Protein AF-A0A7V4L8L1-F1 (afdb_monomer_lite)

Secondary structure (DSSP, 8-state):
---HHHHHHHHHHHHHHHHHTTS--TT-SEEEEEETTEEEEEBTT--TTT--GGGEEEEETTT--EEE-SSPBPTTHHHHHHHHHH-TT--EEEE---HHHHHHHHTTPPPPPSSHHHHHHH-SS--------TT-HHHHHHHHHHHHHTS--EEEEEEEETTEEEEEEE-----SHHHHHT-EEEE-TTSPEEEHHHHS---------S---BSTTS-B------PPPTTS-HHHHHHHHHHHHHHHGGGSPTT-----S--HHHHHHHHHHHHHHHHHHHHHHHHHHHHHHH--HHHHHHHHHHHHHHHHHHHHHHHHTT---SHHHHHHHHHHHHHHHHHHHHHHHHHHHHHHHHHHTTT-S-HHHHHHHHHHHHHHHHHHHHHHHHHTTGGGGG--HHHHHHHHHHHHHHHHHHHHHHHHHHTHHHHHHHHH---S----SSHHHHHHHHHHHT-----GGG-HHHHHHHHHHHHHHTT-

pLDDT: mean 82.82, std 10.07, range [45.41, 96.56]

Radius of gyration: 46.99 Å; chains: 1; bounding box: 90×76×120 Å

Structure (mmCIF, N/CA/C/O backbone):
data_AF-A0A7V4L8L1-F1
#
_entry.id   AF-A0A7V4L8L1-F1
#
loop_
_atom_site.group_PDB
_atom_site.id
_atom_site.type_symbol
_atom_site.label_atom_id
_atom_site.label_alt_id
_atom_site.label_comp_id
_atom_site.label_asym_id
_atom_site.label_entity_id
_atom_site.label_seq_id
_atom_site.pdbx_PDB_ins_code
_atom_site.Cartn_x
_atom_site.Cartn_y
_atom_site.Cartn_z
_atom_site.occupancy
_atom_site.B_iso_or_equiv
_atom_site.auth_seq_id
_atom_site.auth_comp_id
_atom_site.auth_asym_id
_atom_site.auth_atom_id
_atom_site.pdbx_PDB_model_num
ATOM 1 N N . MET A 1 1 ? -32.012 28.273 26.575 1.00 62.22 1 MET A N 1
ATOM 2 C CA . MET A 1 1 ? -31.072 28.069 27.698 1.00 62.22 1 MET A CA 1
ATOM 3 C C . MET A 1 1 ? -31.409 29.140 28.715 1.00 62.22 1 MET A C 1
ATOM 5 O O . MET A 1 1 ? -31.520 30.284 28.296 1.00 62.22 1 MET A O 1
ATOM 9 N N . TYR A 1 2 ? -31.679 28.774 29.967 1.00 72.81 2 TYR A N 1
ATOM 10 C CA . TYR A 1 2 ? -32.016 29.753 31.002 1.00 72.81 2 TYR A CA 1
ATOM 11 C C . TYR A 1 2 ? -30.847 30.708 31.242 1.00 72.81 2 TYR A C 1
ATOM 13 O O . TYR A 1 2 ? -29.701 30.260 31.316 1.00 72.81 2 TYR A O 1
ATOM 21 N N . ASP A 1 3 ? -31.142 32.000 31.354 1.00 83.69 3 ASP A N 1
ATOM 22 C CA . ASP A 1 3 ? -30.215 32.968 31.935 1.00 83.69 3 ASP A CA 1
ATOM 23 C C . ASP A 1 3 ? -30.359 32.976 33.467 1.00 83.69 3 ASP A C 1
ATOM 25 O O . ASP A 1 3 ? -31.275 32.371 34.029 1.00 83.69 3 ASP A O 1
ATOM 29 N N . ARG A 1 4 ? -29.423 33.632 34.156 1.00 84.75 4 ARG A N 1
ATOM 30 C CA . ARG A 1 4 ? -29.358 33.686 35.624 1.00 84.75 4 ARG A CA 1
ATOM 31 C C . ARG A 1 4 ? -30.662 34.160 36.270 1.00 84.75 4 ARG A C 1
ATOM 33 O O . ARG A 1 4 ? -31.142 33.536 37.216 1.00 84.75 4 ARG A O 1
ATOM 40 N N . ASP A 1 5 ? -31.223 35.260 35.784 1.00 86.25 5 ASP A N 1
ATOM 41 C CA . ASP A 1 5 ? -32.337 35.928 36.458 1.00 86.25 5 ASP A CA 1
ATOM 42 C C . ASP A 1 5 ? -33.672 35.229 36.150 1.00 86.25 5 ASP A C 1
ATOM 44 O O . ASP A 1 5 ? -34.516 35.079 37.038 1.00 86.25 5 ASP A O 1
ATOM 48 N N . SER A 1 6 ? -33.840 34.710 34.928 1.00 87.25 6 SER A N 1
ATOM 49 C CA . SER A 1 6 ? -34.987 33.873 34.546 1.00 87.25 6 SER A CA 1
ATOM 50 C C . SER A 1 6 ? -35.011 32.548 35.310 1.00 87.25 6 SER A C 1
ATOM 52 O O . SER A 1 6 ? -36.056 32.184 35.850 1.00 87.25 6 SER A O 1
ATOM 54 N N . ALA A 1 7 ? -33.860 31.879 35.447 1.00 88.88 7 ALA A N 1
ATOM 55 C CA . ALA A 1 7 ? -33.697 30.657 36.234 1.00 88.88 7 ALA A CA 1
ATOM 56 C C . ALA A 1 7 ? -34.167 30.835 37.686 1.00 88.88 7 ALA A C 1
ATOM 58 O O . ALA A 1 7 ? -34.995 30.070 38.184 1.00 88.88 7 ALA A O 1
ATOM 59 N N . ARG A 1 8 ? -33.655 31.865 38.369 1.00 92.44 8 ARG A N 1
ATOM 60 C CA . ARG A 1 8 ? -33.986 32.141 39.774 1.00 92.44 8 ARG A CA 1
ATOM 61 C C . ARG A 1 8 ? -35.455 32.517 39.949 1.00 92.44 8 ARG A C 1
ATOM 63 O O . ARG A 1 8 ? -36.105 32.041 40.877 1.00 92.44 8 ARG A O 1
ATOM 70 N N . LYS A 1 9 ? -36.002 33.328 39.040 1.00 91.75 9 LYS A N 1
ATOM 71 C CA . LYS A 1 9 ? -37.409 33.743 39.087 1.00 91.75 9 LYS A CA 1
ATOM 72 C C . LYS A 1 9 ? -38.367 32.565 38.894 1.00 91.75 9 LYS A C 1
ATOM 74 O O . LYS A 1 9 ? -39.346 32.466 39.632 1.00 91.75 9 LYS A O 1
ATOM 79 N N . GLU A 1 10 ? -38.088 31.669 37.947 1.00 91.25 10 GLU A N 1
ATOM 80 C CA . GLU A 1 10 ? -38.902 30.463 37.756 1.00 91.25 10 GLU A CA 1
ATOM 81 C C . GLU A 1 10 ? -38.829 29.528 38.962 1.00 91.25 10 GLU A C 1
ATOM 83 O O . GLU A 1 10 ? -39.858 29.014 39.398 1.00 91.25 10 GLU A O 1
ATOM 88 N N . LEU A 1 11 ? -37.645 29.346 39.551 1.00 92.94 11 LEU A N 1
ATOM 89 C CA . LEU A 1 11 ? -37.495 28.512 40.740 1.00 92.94 11 LEU A CA 1
ATOM 90 C C . LEU A 1 11 ? -38.288 29.042 41.943 1.00 92.94 11 LEU A C 1
ATOM 92 O O . LEU A 1 11 ? -38.885 28.242 42.663 1.00 92.94 11 LEU A O 1
ATOM 96 N N . VAL A 1 12 ? -38.359 30.363 42.136 1.00 93.12 12 VAL A N 1
ATOM 97 C CA . VAL A 1 12 ? -39.226 30.980 43.159 1.00 93.12 12 VAL A CA 1
ATOM 98 C C . VAL A 1 12 ? -40.706 30.699 42.872 1.00 93.12 12 VAL A C 1
ATOM 100 O O . VAL A 1 12 ? -41.426 30.253 43.765 1.00 93.12 12 VAL A O 1
ATOM 103 N N . ASP A 1 13 ? -41.170 30.913 41.636 1.00 91.19 13 ASP A N 1
ATOM 104 C CA . ASP A 1 13 ? -42.581 30.708 41.268 1.00 91.19 13 ASP A CA 1
ATOM 105 C C . ASP A 1 13 ? -43.015 29.242 41.437 1.00 91.19 13 ASP A C 1
ATOM 107 O O . ASP A 1 13 ? -44.046 28.942 42.043 1.00 91.19 13 ASP A O 1
ATOM 111 N N . TYR A 1 14 ? -42.200 28.298 40.959 1.00 89.44 14 TYR A N 1
ATOM 112 C CA . TYR A 1 14 ? -42.478 26.873 41.131 1.00 89.44 14 TYR A CA 1
ATOM 113 C C . TYR A 1 14 ? -42.299 26.402 42.574 1.00 89.44 14 TYR A C 1
ATOM 115 O O . TYR A 1 14 ? -43.067 25.551 43.019 1.00 89.44 14 TYR A O 1
ATOM 123 N N . GLY A 1 15 ? -41.361 26.981 43.323 1.00 89.38 15 GLY A N 1
ATOM 124 C CA . GLY A 1 15 ? -41.203 26.742 44.754 1.00 89.38 15 GLY A CA 1
ATOM 125 C C . GLY A 1 15 ? -42.489 27.015 45.533 1.00 89.38 15 GLY A C 1
ATOM 126 O O . GLY A 1 15 ? -42.977 26.140 46.249 1.00 89.38 15 GLY A O 1
ATOM 127 N N . ARG A 1 16 ? -43.111 28.175 45.291 1.00 89.56 16 ARG A N 1
ATOM 128 C CA . ARG A 1 16 ? -44.411 28.541 45.882 1.00 89.56 16 ARG A CA 1
ATOM 129 C C . ARG A 1 16 ? -45.534 27.589 45.474 1.00 89.56 16 ARG A C 1
ATOM 131 O O . ARG A 1 16 ? -46.391 27.258 46.283 1.00 89.56 16 ARG A O 1
ATOM 138 N N . LYS A 1 17 ? -45.533 27.090 44.232 1.00 89.19 17 LYS A N 1
ATOM 139 C CA . LYS A 1 17 ? -46.521 26.087 43.779 1.00 89.19 17 LYS A CA 1
ATOM 140 C C . LYS A 1 17 ? -46.338 24.726 44.458 1.00 89.19 17 LYS A C 1
ATOM 142 O O . LYS A 1 17 ? -47.330 24.043 44.698 1.00 89.19 17 LYS A O 1
ATOM 147 N N . ILE A 1 18 ? -45.098 24.311 44.726 1.00 87.62 18 ILE A N 1
ATOM 148 C CA . ILE A 1 18 ? -44.782 23.057 45.433 1.00 87.62 18 ILE A CA 1
ATOM 149 C C . ILE A 1 18 ? -45.294 23.131 46.875 1.00 87.62 18 ILE A C 1
ATOM 151 O O . ILE A 1 18 ? -45.940 22.201 47.360 1.00 87.62 18 ILE A O 1
ATOM 155 N N . GLU A 1 19 ? -45.053 24.259 47.529 1.00 86.25 19 GLU A N 1
ATOM 156 C CA . GLU A 1 19 ? -45.502 24.536 48.890 1.00 86.25 19 GLU A CA 1
ATOM 157 C C . GLU A 1 19 ? -47.031 24.675 48.985 1.00 86.25 19 GLU A C 1
ATOM 159 O O . GLU A 1 19 ? -47.649 23.991 49.797 1.00 86.25 19 GLU A O 1
ATOM 164 N N . ALA A 1 20 ? -47.674 25.405 48.065 1.00 86.69 20 ALA A N 1
ATOM 165 C CA . ALA A 1 20 ? -49.136 25.518 47.991 1.00 86.69 20 ALA A CA 1
ATOM 166 C C . ALA A 1 20 ? -49.855 24.170 47.782 1.00 86.69 20 ALA A C 1
ATOM 168 O O . ALA A 1 20 ? -51.042 24.038 48.074 1.00 86.69 20 ALA A O 1
ATOM 169 N N . ARG A 1 21 ? -49.146 23.156 47.267 1.00 86.44 21 ARG A N 1
ATOM 170 C CA . ARG A 1 21 ? -49.633 21.773 47.121 1.00 86.44 21 ARG A CA 1
ATOM 171 C C . ARG A 1 21 ? -49.285 20.879 48.318 1.00 86.44 21 ARG A C 1
ATOM 173 O O . ARG A 1 21 ? -49.494 19.671 48.246 1.00 86.44 21 ARG A O 1
ATOM 180 N N . SER A 1 22 ? -48.730 21.451 49.387 1.00 85.00 22 SER A N 1
ATOM 181 C CA . SER A 1 22 ? -48.290 20.758 50.605 1.00 85.00 22 SER A CA 1
ATOM 182 C C . SER A 1 22 ? -47.296 19.619 50.339 1.00 85.00 22 SER A C 1
ATOM 184 O O . SER A 1 22 ? -47.285 18.598 51.028 1.00 85.00 22 SER A O 1
ATOM 186 N N . LEU A 1 23 ? -46.443 19.781 49.321 1.00 81.88 23 LEU A N 1
ATOM 187 C CA . LEU A 1 23 ? -45.407 18.802 48.968 1.00 81.88 23 LEU A CA 1
ATOM 188 C C . LEU A 1 23 ? -44.103 18.998 49.758 1.00 81.88 23 LEU A C 1
ATOM 190 O O . LEU A 1 23 ? -43.176 18.207 49.612 1.00 81.88 23 LEU A O 1
ATOM 194 N N . VAL A 1 24 ? -44.024 20.039 50.582 1.00 84.62 24 VAL A N 1
ATOM 195 C CA . VAL A 1 24 ? -42.882 20.411 51.428 1.00 84.62 24 VAL A CA 1
ATOM 196 C C . VAL A 1 24 ? -43.405 21.074 52.703 1.00 84.62 24 VAL A C 1
ATOM 198 O O . VAL A 1 24 ? -44.513 21.607 52.701 1.00 84.62 24 VAL A O 1
ATOM 201 N N . VAL A 1 25 ? -42.621 21.047 53.783 1.00 80.94 25 VAL A N 1
ATOM 202 C CA . VAL A 1 25 ? -42.913 21.765 55.036 1.00 80.94 25 VAL A CA 1
ATOM 203 C C . VAL A 1 25 ? -41.658 22.498 55.496 1.00 80.94 25 VAL A C 1
ATOM 205 O O . VAL A 1 25 ? -40.582 21.901 55.598 1.00 80.94 25 VAL A O 1
ATOM 208 N N . GLY A 1 26 ? -41.797 23.796 55.778 1.00 84.12 26 GLY A N 1
ATOM 209 C CA . GLY A 1 26 ? -40.695 24.656 56.205 1.00 84.12 26 GLY A CA 1
ATOM 210 C C . GLY A 1 26 ? -39.516 24.633 55.215 1.00 84.12 26 GLY A C 1
ATOM 211 O O . GLY A 1 26 ? -39.730 24.746 54.006 1.00 84.12 26 GLY A O 1
ATOM 212 N N . PRO A 1 27 ? -38.262 24.468 55.682 1.00 81.94 27 PRO A N 1
ATOM 213 C CA . PRO A 1 27 ? -37.087 24.439 54.809 1.00 81.94 27 PRO A CA 1
ATOM 214 C C . PRO A 1 27 ? -36.873 23.101 54.076 1.00 81.94 27 PRO A C 1
ATOM 216 O O . PRO A 1 27 ? -35.891 22.985 53.339 1.00 81.94 27 PRO A O 1
ATOM 219 N N . GLY A 1 28 ? -37.738 22.100 54.291 1.00 77.00 28 GLY A N 1
ATOM 220 C CA . GLY A 1 28 ? -37.616 20.759 53.716 1.00 77.00 28 GLY A CA 1
ATOM 221 C C . GLY A 1 28 ? -37.773 20.736 52.194 1.00 77.00 28 GLY A C 1
ATOM 222 O O . GLY A 1 28 ? -38.553 21.493 51.616 1.00 77.00 28 GLY A O 1
ATOM 223 N N . GLY A 1 29 ? -37.038 19.841 51.536 1.00 83.19 29 GLY A N 1
ATOM 224 C CA . GLY A 1 29 ? -36.959 19.777 50.080 1.00 83.19 29 GLY A CA 1
ATOM 225 C C . GLY A 1 29 ? -36.130 20.897 49.440 1.00 83.19 29 GLY A C 1
ATOM 226 O O . GLY A 1 29 ? -35.679 21.860 50.074 1.00 83.19 29 GLY A O 1
ATOM 227 N N . ASN A 1 30 ? -35.917 20.761 48.134 1.00 88.75 30 ASN A N 1
ATOM 228 C CA . ASN A 1 30 ? -35.002 21.590 47.373 1.00 88.75 30 ASN A CA 1
ATOM 229 C C . ASN A 1 30 ? -35.358 21.638 45.884 1.00 88.75 30 ASN A C 1
ATOM 231 O O . ASN A 1 30 ? -35.855 20.672 45.311 1.00 88.75 30 ASN A O 1
ATOM 235 N N . THR A 1 31 ? -35.081 22.758 45.228 1.00 91.75 31 THR A N 1
ATOM 236 C CA . THR A 1 31 ? -35.244 22.903 43.780 1.00 91.75 31 THR A CA 1
ATOM 237 C C . THR A 1 31 ? -33.964 23.440 43.173 1.00 91.75 31 THR A C 1
ATOM 239 O O . THR A 1 31 ? -33.226 24.214 43.788 1.00 91.75 31 THR A O 1
ATOM 242 N N . SER A 1 32 ? -33.691 23.010 41.945 1.00 93.69 32 SER A N 1
ATOM 243 C CA . SER A 1 32 ? -32.577 23.535 41.168 1.00 93.69 32 SER A CA 1
ATOM 244 C C . SER A 1 32 ? -32.894 23.588 39.686 1.00 93.69 32 SER A C 1
ATOM 246 O O . SER A 1 32 ? -33.705 22.792 39.209 1.00 93.69 32 SER A O 1
ATOM 248 N N . ILE A 1 33 ? -32.191 24.451 38.963 1.00 94.25 33 ILE A N 1
ATOM 249 C CA . ILE A 1 33 ? -32.265 24.548 37.507 1.00 94.25 33 ILE A CA 1
ATOM 250 C C . ILE A 1 33 ? -30.867 24.691 36.916 1.00 94.25 33 ILE A C 1
ATOM 252 O O . ILE A 1 33 ? -29.994 25.347 37.491 1.00 94.25 33 ILE A O 1
ATOM 256 N N . ARG A 1 34 ? -30.652 24.069 35.759 1.00 90.44 34 ARG A N 1
ATOM 257 C CA . ARG A 1 34 ? -29.395 24.135 35.015 1.00 90.44 34 ARG A CA 1
ATOM 258 C C . ARG A 1 34 ? -29.431 25.293 34.018 1.00 90.44 34 ARG A C 1
ATOM 260 O O . ARG A 1 34 ? -30.224 25.298 33.076 1.00 90.44 34 ARG A O 1
ATOM 267 N N . ALA A 1 35 ? -28.524 26.247 34.200 1.00 90.00 35 ALA A N 1
ATOM 268 C CA . ALA A 1 35 ? -28.321 27.417 33.351 1.00 90.00 35 ALA A CA 1
ATOM 269 C C . ALA A 1 35 ? -26.908 27.363 32.742 1.00 90.00 35 ALA A C 1
ATOM 271 O O . ALA A 1 35 ? -25.944 27.953 33.234 1.00 90.00 35 ALA A O 1
ATOM 272 N N . GLY A 1 36 ? -26.758 26.570 31.678 1.00 86.88 36 GLY A N 1
ATOM 273 C CA . GLY A 1 36 ? -25.454 26.328 31.060 1.00 86.88 36 GLY A CA 1
ATOM 274 C C . GLY A 1 36 ? -24.544 25.487 31.954 1.00 86.88 36 GLY A C 1
ATOM 275 O O . GLY A 1 36 ? -24.848 24.327 32.220 1.00 86.88 36 GLY A O 1
ATOM 276 N N . LYS A 1 37 ? -23.414 26.062 32.381 1.00 89.06 37 LYS A N 1
ATOM 277 C CA . LYS A 1 37 ? -22.428 25.398 33.258 1.00 89.06 37 LYS A CA 1
ATOM 278 C C . LYS A 1 37 ? -22.696 25.615 34.749 1.00 89.06 37 LYS A C 1
ATOM 280 O O . LYS A 1 37 ? -21.988 25.043 35.568 1.00 89.06 37 LYS A O 1
ATOM 285 N N . VAL A 1 38 ? -23.691 26.429 35.092 1.00 92.31 38 VAL A N 1
ATOM 286 C CA . VAL A 1 38 ? -24.040 26.758 36.476 1.00 92.31 38 VAL A CA 1
ATOM 287 C C . VAL A 1 38 ? -25.398 26.151 36.802 1.00 92.31 38 VAL A C 1
ATOM 289 O O . VAL A 1 38 ? -26.326 26.192 35.991 1.00 92.31 38 VAL A O 1
ATOM 292 N N . VAL A 1 39 ? -25.515 25.578 37.994 1.00 93.81 39 VAL A N 1
ATOM 293 C CA . VAL A 1 39 ? -26.776 25.109 38.564 1.00 93.81 39 VAL A CA 1
ATOM 294 C C . VAL A 1 39 ? -27.172 26.062 39.678 1.00 93.81 39 VAL A C 1
ATOM 296 O O . VAL A 1 39 ? -26.422 26.247 40.632 1.00 93.81 39 VAL A O 1
ATOM 299 N N . TYR A 1 40 ? -28.354 26.657 39.563 1.00 94.75 40 TYR A N 1
ATOM 300 C CA . TYR A 1 40 ? -28.930 27.480 40.621 1.00 94.75 40 TYR A CA 1
ATOM 301 C C . TYR A 1 40 ? -29.767 26.598 41.534 1.00 94.75 40 TYR A C 1
ATOM 303 O O . TYR A 1 40 ? -30.667 25.917 41.049 1.00 94.75 40 TYR A O 1
ATOM 311 N N . ILE A 1 41 ? -29.465 26.588 42.832 1.00 93.94 41 ILE A N 1
ATOM 312 C CA . ILE A 1 41 ? -30.094 25.713 43.829 1.00 93.94 41 ILE A CA 1
ATOM 313 C C . ILE A 1 41 ? -30.510 26.498 45.074 1.00 93.94 41 ILE A C 1
ATOM 315 O O . ILE A 1 41 ? -29.798 27.413 45.488 1.00 93.94 41 ILE A O 1
ATOM 319 N N . LYS A 1 42 ? -31.655 26.155 45.680 1.00 93.88 42 LYS A N 1
ATOM 320 C CA . LYS A 1 42 ? -32.153 26.847 46.883 1.00 93.88 42 LYS A CA 1
ATOM 321 C C . LYS A 1 42 ? -31.128 26.763 48.024 1.00 93.88 42 LYS A C 1
ATOM 323 O O . LYS A 1 42 ? -30.534 25.712 48.281 1.00 93.88 42 LYS A O 1
ATOM 328 N N . ALA A 1 43 ? -30.923 27.875 48.722 1.00 92.25 43 ALA A N 1
ATOM 329 C CA . ALA A 1 43 ? -30.019 27.976 49.857 1.00 92.25 43 ALA A CA 1
ATOM 330 C C . ALA A 1 43 ? -30.486 27.104 51.031 1.00 92.25 43 ALA A C 1
ATOM 332 O O . ALA A 1 43 ? -31.683 26.936 51.293 1.00 92.25 43 ALA A O 1
ATOM 333 N N . SER A 1 44 ? -29.516 26.583 51.782 1.00 89.44 44 SER A N 1
ATOM 334 C CA . SER A 1 44 ? -29.775 25.762 52.963 1.00 89.44 44 SER A CA 1
ATOM 335 C C . SER A 1 44 ? -30.599 26.531 54.001 1.00 89.44 44 SER A C 1
ATOM 337 O O . SER A 1 44 ? -30.300 27.684 54.309 1.00 89.44 44 SER A O 1
ATOM 339 N N . GLY A 1 45 ? -31.615 25.878 54.573 1.00 85.38 45 GLY A N 1
ATOM 340 C CA . GLY A 1 45 ? -32.444 26.445 55.644 1.00 85.38 45 GLY A CA 1
ATOM 341 C C . GLY A 1 45 ? -33.473 27.493 55.205 1.00 85.38 45 GLY A C 1
ATOM 342 O O . GLY A 1 45 ? -34.090 28.104 56.067 1.00 85.38 45 GLY A O 1
ATOM 343 N N . THR A 1 46 ? -33.672 27.708 53.901 1.00 88.44 46 THR A N 1
ATOM 344 C CA . THR A 1 46 ? -34.669 28.664 53.379 1.00 88.44 46 THR A CA 1
ATOM 345 C C . THR A 1 46 ? -35.964 27.939 53.015 1.00 88.44 46 THR A C 1
ATOM 347 O O . THR A 1 46 ? -35.914 26.949 52.280 1.00 88.44 46 THR A O 1
ATOM 350 N N . ALA A 1 47 ? -37.110 28.398 53.523 1.00 88.81 47 ALA A N 1
ATOM 351 C CA . ALA A 1 47 ? -38.427 27.876 53.152 1.00 88.81 47 ALA A CA 1
ATOM 352 C C . ALA A 1 47 ? -38.842 28.358 51.751 1.00 88.81 47 ALA A C 1
ATOM 354 O O . ALA A 1 47 ? -38.352 29.375 51.268 1.00 88.81 47 ALA A O 1
ATOM 355 N N . PHE A 1 48 ? -39.718 27.615 51.070 1.00 88.06 48 PHE A N 1
ATOM 356 C CA . PHE A 1 48 ? -40.152 27.973 49.713 1.00 88.06 48 PHE A CA 1
ATOM 357 C C . PHE A 1 48 ? -41.042 29.226 49.659 1.00 88.06 48 PHE A C 1
ATOM 359 O O . PHE A 1 48 ? -40.972 29.957 48.672 1.00 88.06 48 PHE A O 1
ATOM 366 N N . GLU A 1 49 ? -41.816 29.496 50.714 1.00 85.25 49 GLU A N 1
ATOM 367 C CA . GLU A 1 49 ? -42.635 30.709 50.874 1.00 85.25 49 GLU A CA 1
ATOM 368 C C . GLU A 1 49 ? -41.778 31.985 50.938 1.00 85.25 49 GLU A C 1
ATOM 370 O O . GLU A 1 49 ? -42.066 32.979 50.263 1.00 85.25 49 GLU A O 1
ATOM 375 N N . ASP A 1 50 ? -40.669 31.902 51.677 1.00 87.12 50 ASP A N 1
ATOM 376 C CA . ASP A 1 50 ? -39.757 33.013 51.964 1.00 87.12 50 ASP A CA 1
ATOM 377 C C . ASP A 1 50 ? -38.645 33.174 50.921 1.00 87.12 50 ASP A C 1
ATOM 379 O O . ASP A 1 50 ? -37.894 34.150 50.953 1.00 87.12 50 ASP A O 1
ATOM 383 N N . ALA A 1 51 ? -38.500 32.213 50.005 1.00 89.38 51 ALA A N 1
ATOM 384 C CA . ALA A 1 51 ? -37.406 32.206 49.047 1.00 89.38 51 ALA A CA 1
ATOM 385 C C . ALA A 1 51 ? -37.512 33.385 48.067 1.00 89.38 51 ALA A C 1
ATOM 387 O O . ALA A 1 51 ? -38.478 33.519 47.308 1.00 89.38 51 ALA A O 1
ATOM 388 N N . SER A 1 52 ? -36.465 34.205 48.033 1.00 92.06 52 SER A N 1
ATOM 389 C CA . SER A 1 52 ? -36.255 35.233 47.018 1.00 92.06 52 SER A CA 1
ATOM 390 C C . SER A 1 52 ? -35.318 34.722 45.910 1.00 92.06 52 SER A C 1
ATOM 392 O O . SER A 1 52 ? -34.638 33.709 46.093 1.00 92.06 52 SER A O 1
ATOM 394 N N . PRO A 1 53 ? -35.231 35.397 44.748 1.00 91.44 53 PRO A N 1
ATOM 395 C CA . PRO A 1 53 ? -34.269 35.025 43.710 1.00 91.44 53 PRO A CA 1
ATOM 396 C C . PRO A 1 53 ? -32.816 34.945 44.212 1.00 91.44 53 PRO A C 1
ATOM 398 O O . PRO A 1 53 ? -32.060 34.096 43.745 1.00 91.44 53 PRO A O 1
ATOM 401 N N . ASP A 1 54 ? -32.428 35.771 45.187 1.00 90.44 54 ASP A N 1
ATOM 402 C CA . ASP A 1 54 ? -31.066 35.790 45.741 1.00 90.44 54 ASP A CA 1
ATOM 403 C C . ASP A 1 54 ? -30.760 34.592 46.651 1.00 90.44 54 ASP A C 1
ATOM 405 O O . ASP A 1 54 ? -29.594 34.262 46.878 1.00 90.44 54 ASP A O 1
ATOM 409 N N . ASP A 1 55 ? -31.792 33.877 47.107 1.00 91.88 55 ASP A N 1
ATOM 410 C CA . ASP A 1 55 ? -31.647 32.641 47.875 1.00 91.88 55 ASP A CA 1
ATOM 411 C C . ASP A 1 55 ? -31.353 31.421 46.993 1.00 91.88 55 ASP A C 1
ATOM 413 O O . ASP A 1 55 ? -31.230 30.308 47.500 1.00 91.88 55 ASP A O 1
ATOM 417 N N . TYR A 1 56 ? -31.206 31.604 45.679 1.00 93.81 56 TYR A N 1
ATOM 418 C CA . TYR A 1 56 ? -30.805 30.554 44.747 1.00 93.81 56 TYR A CA 1
ATOM 419 C C . TYR A 1 56 ? -29.331 30.692 44.368 1.00 93.81 56 TYR A C 1
ATOM 421 O O . TYR A 1 56 ? -28.933 31.502 43.527 1.00 93.81 56 TYR A O 1
ATOM 429 N N . ILE A 1 57 ? -28.510 29.854 44.988 1.00 95.38 57 ILE A N 1
ATOM 430 C CA . ILE A 1 57 ? -27.053 29.894 44.908 1.00 95.38 57 ILE A CA 1
ATOM 431 C C . ILE A 1 57 ? -26.592 29.172 43.647 1.00 95.38 57 ILE A C 1
ATOM 433 O O . ILE A 1 57 ? -26.988 28.037 43.391 1.00 95.38 57 ILE A O 1
ATOM 437 N N . GLY A 1 58 ? -25.782 29.850 42.843 1.00 94.38 58 GLY A N 1
ATOM 438 C CA . GLY A 1 58 ? -25.152 29.302 41.654 1.00 94.38 58 GLY A CA 1
ATOM 439 C C . GLY A 1 58 ? -23.927 28.481 42.032 1.00 94.38 58 GLY A C 1
ATOM 440 O O . GLY A 1 58 ? -23.002 28.972 42.683 1.00 94.38 58 GLY A O 1
ATOM 441 N N . VAL A 1 59 ? -23.930 27.227 41.603 1.00 93.81 59 VAL A N 1
ATOM 442 C CA . VAL A 1 59 ? -22.873 26.248 41.839 1.00 93.81 59 VAL A CA 1
ATOM 443 C C . VAL A 1 59 ? -22.371 25.743 40.490 1.00 93.81 59 VAL A C 1
ATOM 445 O O . VAL A 1 59 ? -23.177 25.458 39.600 1.00 93.81 59 VAL A O 1
ATOM 448 N N . ASP A 1 60 ? -21.054 25.657 40.307 1.00 93.06 60 ASP A N 1
ATOM 449 C CA . ASP A 1 60 ? -20.476 25.119 39.074 1.00 93.06 60 ASP A CA 1
ATOM 450 C C . ASP A 1 60 ? -20.827 23.634 38.925 1.00 93.06 60 ASP A C 1
ATOM 452 O O . ASP A 1 60 ? -20.645 22.831 39.843 1.00 93.06 60 ASP A O 1
ATOM 456 N N . LEU A 1 61 ? -21.327 23.266 37.744 1.00 87.31 61 LEU A N 1
ATOM 457 C CA . LEU A 1 61 ? -21.825 21.923 37.467 1.00 87.31 61 LEU A CA 1
ATOM 458 C C . LEU A 1 61 ? -20.737 20.842 37.594 1.00 87.31 61 LEU A C 1
ATOM 460 O O . LEU A 1 61 ? -21.055 19.693 37.890 1.00 87.31 61 LEU A O 1
ATOM 464 N N . LYS A 1 62 ? -19.467 21.183 37.346 1.00 84.38 62 LYS A N 1
ATOM 465 C CA . LYS A 1 62 ? -18.351 20.230 37.347 1.00 84.38 62 LYS A CA 1
ATOM 466 C C . LYS A 1 62 ? -17.596 20.211 38.665 1.00 84.38 62 LYS A C 1
ATOM 468 O O . LYS A 1 62 ? -17.232 19.132 39.121 1.00 84.38 62 LYS A O 1
ATOM 473 N N . THR A 1 63 ? -17.303 21.378 39.234 1.00 84.00 63 THR A N 1
ATOM 474 C CA . THR A 1 63 ? -16.476 21.469 40.447 1.00 84.00 63 THR A CA 1
ATOM 475 C C . THR A 1 63 ? -17.306 21.403 41.723 1.00 84.00 63 THR A C 1
ATOM 477 O O . THR A 1 63 ? -16.783 21.020 42.766 1.00 84.00 63 THR A O 1
ATOM 480 N N . GLY A 1 64 ? -18.597 21.745 41.657 1.00 83.56 64 GLY A N 1
ATOM 481 C CA . GLY A 1 64 ? -19.454 21.855 42.836 1.00 83.56 64 GLY A CA 1
ATOM 482 C C . GLY A 1 64 ? -19.137 23.068 43.715 1.00 83.56 64 GLY A C 1
ATOM 483 O O . GLY A 1 64 ? -19.677 23.181 44.816 1.00 83.56 64 GLY A O 1
ATOM 484 N N . GLU A 1 65 ? -18.276 23.975 43.249 1.00 90.12 65 GLU A N 1
ATOM 485 C CA . GLU A 1 65 ? -17.926 25.201 43.962 1.00 90.12 65 GLU A CA 1
ATOM 486 C C . GLU A 1 65 ? -18.994 26.279 43.765 1.00 90.12 65 GLU A C 1
ATOM 488 O O . GLU A 1 65 ? -19.628 26.382 42.711 1.00 90.12 65 GLU A O 1
ATOM 493 N N . VAL A 1 66 ? -19.196 27.105 44.792 1.00 92.25 66 VAL A N 1
ATOM 494 C CA . VAL A 1 66 ? -20.119 28.241 44.726 1.00 92.25 66 VAL A CA 1
ATOM 495 C C . VAL A 1 66 ? -19.501 29.328 43.854 1.00 92.25 66 VAL A C 1
ATOM 497 O O . VAL A 1 66 ? -18.431 29.844 44.169 1.00 92.25 66 VAL A O 1
ATOM 500 N N . VAL A 1 67 ? -20.198 29.691 42.781 1.00 92.44 67 VAL A N 1
ATOM 501 C CA . VAL A 1 67 ? -19.757 30.713 41.819 1.00 92.44 67 VAL A CA 1
ATOM 502 C C . VAL A 1 67 ? -20.597 31.988 41.880 1.00 92.44 67 VAL A C 1
ATOM 504 O O . VAL A 1 67 ? -20.166 33.025 41.382 1.00 92.44 67 VAL A O 1
ATOM 507 N N . ASP A 1 68 ? -21.789 31.935 42.482 1.00 89.25 68 ASP A N 1
ATOM 508 C CA . ASP A 1 68 ? -22.727 33.061 42.511 1.00 89.25 68 ASP A CA 1
ATOM 509 C C . ASP A 1 68 ? -23.675 32.978 43.720 1.00 89.25 68 ASP A C 1
ATOM 511 O O . ASP A 1 68 ? -24.525 32.094 43.801 1.00 89.25 68 ASP A O 1
ATOM 515 N N . GLY A 1 69 ? -23.549 33.921 44.654 1.00 87.88 69 GLY A N 1
ATOM 516 C CA . GLY A 1 69 ? -24.346 33.996 45.883 1.00 87.88 69 GLY A CA 1
ATOM 517 C C . GLY A 1 69 ? -23.492 33.921 47.152 1.00 87.88 69 GLY A C 1
ATOM 518 O O . GLY A 1 69 ? -22.375 33.414 47.144 1.00 87.88 69 GLY A O 1
ATOM 519 N N . THR A 1 70 ? -24.013 34.463 48.254 1.00 82.38 70 THR A N 1
ATOM 520 C CA . THR A 1 70 ? -23.285 34.593 49.533 1.00 82.38 70 THR A CA 1
ATOM 521 C C . THR A 1 70 ? -23.764 33.620 50.609 1.00 82.38 70 THR A C 1
ATOM 523 O O . THR A 1 70 ? -23.089 33.440 51.623 1.00 82.38 70 THR A O 1
ATOM 526 N N . ARG A 1 71 ? -24.922 32.977 50.410 1.00 86.38 71 ARG A N 1
ATOM 527 C CA . ARG A 1 71 ? -25.459 31.973 51.338 1.00 86.38 71 ARG A CA 1
ATOM 528 C C . ARG A 1 71 ? -24.956 30.578 50.978 1.00 86.38 71 ARG A C 1
ATOM 530 O O . ARG A 1 71 ? -24.547 30.303 49.853 1.00 86.38 71 ARG A O 1
ATOM 537 N N . LYS A 1 72 ? -25.005 29.675 51.956 1.00 89.31 72 LYS A N 1
ATOM 538 C CA . LYS A 1 72 ? -24.588 28.285 51.770 1.00 89.31 72 LYS A CA 1
ATOM 539 C C . LYS A 1 72 ? -25.610 27.537 50.893 1.00 89.31 72 LYS A C 1
ATOM 541 O O . LYS A 1 72 ? -26.801 27.573 51.224 1.00 89.31 72 LYS A O 1
ATOM 546 N N . PRO A 1 73 ? -25.184 26.843 49.820 1.00 89.00 73 PRO A N 1
ATOM 547 C CA . PRO A 1 73 ? -26.085 26.011 49.025 1.00 89.00 73 PRO A CA 1
ATOM 548 C C . PRO A 1 73 ? -26.644 24.859 49.874 1.00 89.00 73 PRO A C 1
ATOM 550 O O . PRO A 1 73 ? -26.073 24.503 50.909 1.00 89.00 73 PRO A O 1
ATOM 553 N N . SER A 1 74 ? -27.771 24.287 49.449 1.00 86.62 74 SER A N 1
ATOM 554 C CA . SER A 1 74 ? -28.376 23.128 50.116 1.00 86.62 74 SER A CA 1
ATOM 555 C C . SER A 1 74 ? -27.380 21.976 50.308 1.00 86.62 74 SER A C 1
ATOM 557 O O . SER A 1 74 ? -26.521 21.729 49.460 1.00 86.62 74 SER A O 1
ATOM 559 N N . CYS A 1 75 ? -27.529 21.223 51.400 1.00 82.44 75 CYS A N 1
ATOM 560 C CA . CYS A 1 75 ? -26.773 19.990 51.639 1.00 82.44 75 CYS A CA 1
ATOM 561 C C . CYS A 1 75 ? -26.996 18.924 50.549 1.00 82.44 75 CYS A C 1
ATOM 563 O O . CYS A 1 75 ? -26.141 18.066 50.353 1.00 82.44 75 CYS A O 1
ATOM 565 N N . GLU A 1 76 ? -28.096 19.010 49.800 1.00 81.50 76 GLU A N 1
ATOM 566 C CA . GLU A 1 76 ? -28.457 18.090 48.714 1.00 81.50 76 GLU A CA 1
ATOM 567 C C . GLU A 1 76 ? -27.813 18.460 47.363 1.00 81.50 76 GLU A C 1
ATOM 569 O O . GLU A 1 76 ? -28.074 17.814 46.348 1.00 81.50 76 GLU A O 1
ATOM 574 N N . VAL A 1 77 ? -26.960 19.491 47.314 1.00 85.31 77 VAL A N 1
ATOM 575 C CA . VAL A 1 77 ? -26.354 19.982 46.065 1.00 85.31 77 VAL A CA 1
ATOM 576 C C . VAL A 1 77 ? -25.628 18.890 45.279 1.00 85.31 77 VAL A C 1
ATOM 578 O O . VAL A 1 77 ? -25.802 18.800 44.068 1.00 85.31 77 VAL A O 1
ATOM 581 N N . LEU A 1 78 ? -24.894 17.999 45.951 1.00 83.50 78 LEU A N 1
ATOM 582 C CA . LEU A 1 78 ? -24.152 16.926 45.283 1.00 83.50 78 LEU A CA 1
ATOM 583 C C . LEU A 1 78 ? -25.076 15.922 44.580 1.00 83.50 78 LEU A C 1
ATOM 585 O O . LEU A 1 78 ? -24.740 15.444 43.498 1.00 83.50 78 LEU A O 1
ATOM 589 N N . MET A 1 79 ? -26.257 15.651 45.146 1.00 80.88 79 MET A N 1
ATOM 590 C CA . MET A 1 79 ? -27.265 14.797 44.511 1.00 80.88 79 MET A CA 1
ATOM 591 C C . MET A 1 79 ? -27.769 15.437 43.214 1.00 80.88 79 MET A C 1
ATOM 593 O O . MET A 1 79 ? -27.813 14.786 42.173 1.00 80.88 79 MET A O 1
ATOM 597 N N . HIS A 1 80 ? -28.102 16.729 43.259 1.00 86.75 80 HIS A N 1
ATOM 598 C CA . HIS A 1 80 ? -28.582 17.459 42.088 1.00 86.75 80 HIS A CA 1
ATOM 599 C C . HIS A 1 80 ? -27.511 17.512 40.989 1.00 86.75 80 HIS A C 1
ATOM 601 O O . HIS A 1 80 ? -27.807 17.223 39.830 1.00 86.75 80 HIS A O 1
ATOM 607 N N . LEU A 1 81 ? -26.257 17.812 41.350 1.00 86.94 81 LEU A N 1
ATOM 608 C CA . LEU A 1 81 ? -25.130 17.825 40.413 1.00 86.94 81 LEU A CA 1
ATOM 609 C C . LEU A 1 81 ? -24.880 16.447 39.788 1.00 86.94 81 LEU A C 1
ATOM 611 O O . LEU A 1 81 ? -24.669 16.368 38.582 1.00 86.94 81 LEU A O 1
ATOM 615 N N . GLY A 1 82 ? -24.975 15.365 40.568 1.00 74.25 82 GLY A N 1
ATOM 616 C CA . GLY A 1 82 ? -24.871 13.997 40.055 1.00 74.25 82 GLY A CA 1
ATOM 617 C C . GLY A 1 82 ? -25.933 13.682 38.998 1.00 74.25 82 GLY A C 1
ATOM 618 O O . GLY A 1 82 ? -25.607 13.169 37.928 1.00 74.25 82 GLY A O 1
ATOM 619 N N . CYS A 1 83 ? -27.189 14.066 39.247 1.00 71.06 83 CYS A N 1
ATOM 620 C CA . CYS A 1 83 ? -28.274 13.909 38.277 1.00 71.06 83 CYS A CA 1
ATOM 621 C C . CYS A 1 83 ? -28.002 14.677 36.974 1.00 71.06 83 CYS A C 1
ATOM 623 O O . CYS A 1 83 ? -28.160 14.118 35.888 1.00 71.06 83 CYS A O 1
ATOM 625 N N . TYR A 1 84 ? -27.557 15.933 37.066 1.00 85.06 84 TYR A N 1
ATOM 626 C CA . TYR A 1 84 ? -27.228 16.739 35.887 1.00 85.06 84 TYR A CA 1
ATOM 627 C C . TYR A 1 84 ? -25.982 16.245 35.139 1.00 85.06 84 TYR A C 1
ATOM 629 O O . TYR A 1 84 ? -25.919 16.402 33.925 1.00 85.06 84 TYR A O 1
ATOM 637 N N . ALA A 1 85 ? -25.005 15.657 35.835 1.00 81.50 85 ALA A N 1
ATOM 638 C CA . ALA A 1 85 ? -23.773 15.149 35.231 1.00 81.50 85 ALA A CA 1
ATOM 639 C C . ALA A 1 85 ? -23.986 13.858 34.426 1.00 81.50 85 ALA A C 1
ATOM 641 O O . ALA A 1 85 ? -23.269 13.611 33.460 1.00 81.50 85 ALA A O 1
ATOM 642 N N . VAL A 1 86 ? -24.954 13.027 34.827 1.00 75.62 86 VAL A N 1
ATOM 643 C CA . VAL A 1 86 ? -25.274 11.762 34.144 1.00 75.62 86 VAL A CA 1
ATOM 644 C C . VAL A 1 86 ? -26.271 11.971 33.002 1.00 75.62 86 VAL A C 1
ATOM 646 O O . VAL A 1 86 ? -26.255 11.220 32.027 1.00 75.62 86 VAL A O 1
ATOM 649 N N . ARG A 1 87 ? -27.150 12.974 33.110 1.00 71.69 87 ARG A N 1
ATOM 650 C CA . ARG A 1 87 ? -28.239 13.205 32.158 1.00 71.69 87 ARG A CA 1
ATOM 651 C C . ARG A 1 87 ? -28.297 14.653 31.684 1.00 71.69 87 ARG A C 1
ATOM 653 O O . ARG A 1 87 ? -28.903 15.521 32.319 1.00 71.69 87 ARG A O 1
ATOM 660 N N . ASP A 1 88 ? -27.759 14.873 30.488 1.00 80.31 88 ASP A N 1
ATOM 661 C CA . ASP A 1 88 ? -27.758 16.180 29.834 1.00 80.31 88 ASP A CA 1
ATOM 662 C C . ASP A 1 88 ? -29.149 16.673 29.400 1.00 80.31 88 ASP A C 1
ATOM 664 O O . ASP A 1 88 ? -29.278 17.830 29.003 1.00 80.31 88 ASP A O 1
ATOM 668 N N . ASP A 1 89 ? -30.200 15.862 29.503 1.00 79.69 89 ASP A N 1
ATOM 669 C CA . ASP A 1 89 ? -31.585 16.237 29.201 1.00 79.69 89 ASP A CA 1
ATOM 670 C C . ASP A 1 89 ? -32.376 16.737 30.431 1.00 79.69 89 ASP A C 1
ATOM 672 O O . ASP A 1 89 ? -33.441 17.330 30.273 1.00 79.69 89 ASP A O 1
ATOM 676 N N . ILE A 1 90 ? -31.860 16.590 31.662 1.00 81.31 90 ILE A N 1
ATOM 677 C CA . ILE A 1 90 ? -32.529 17.096 32.878 1.00 81.31 90 ILE A CA 1
ATOM 678 C C . ILE A 1 90 ? -32.303 18.605 33.014 1.00 81.31 90 ILE A C 1
ATOM 680 O O . ILE A 1 90 ? -31.200 19.052 33.314 1.00 81.31 90 ILE A O 1
ATOM 684 N N . LEU A 1 91 ? -33.321 19.434 32.787 1.00 87.00 91 LEU A N 1
ATOM 685 C CA . LEU A 1 91 ? -33.182 20.900 32.873 1.00 87.00 91 LEU A CA 1
ATOM 686 C C . LEU A 1 91 ? -33.415 21.460 34.283 1.00 87.00 91 LEU A C 1
ATOM 688 O O . LEU A 1 91 ? -32.807 22.466 34.643 1.00 87.00 91 LEU A O 1
ATOM 692 N N . ALA A 1 92 ? -34.253 20.798 35.077 1.00 89.44 92 ALA A N 1
ATOM 693 C CA . ALA A 1 92 ? -34.589 21.189 36.439 1.00 89.44 92 ALA A CA 1
ATOM 694 C C . ALA A 1 92 ? -34.814 19.947 37.310 1.00 89.44 92 ALA A C 1
ATOM 696 O O . ALA A 1 92 ? -35.201 18.891 36.807 1.00 89.44 92 ALA A O 1
ATOM 697 N N . ILE A 1 93 ? -34.609 20.089 38.617 1.00 87.38 93 ILE A N 1
ATOM 698 C CA . ILE A 1 93 ? -34.866 19.048 39.617 1.00 87.38 93 ILE A CA 1
ATOM 699 C C . ILE A 1 93 ? -35.685 19.670 40.739 1.00 87.38 93 ILE A C 1
ATOM 701 O O . ILE A 1 93 ? -35.267 20.673 41.323 1.00 87.38 93 ILE A O 1
ATOM 705 N N . ALA A 1 94 ? -36.820 19.049 41.054 1.00 87.75 94 ALA A N 1
ATOM 706 C CA . ALA A 1 94 ? -37.607 19.328 42.246 1.00 87.75 94 ALA A CA 1
ATOM 707 C C . ALA A 1 94 ? -37.523 18.119 43.182 1.00 87.75 94 ALA A C 1
ATOM 709 O O . ALA A 1 94 ? -37.974 17.027 42.845 1.00 87.75 94 ALA A O 1
ATOM 710 N N . HIS A 1 95 ? -36.925 18.322 44.348 1.00 85.81 95 HIS A N 1
ATOM 711 C CA . HIS A 1 95 ? -36.804 17.343 45.413 1.00 85.81 95 HIS A CA 1
ATOM 712 C C . HIS A 1 95 ? -37.760 17.732 46.541 1.00 85.81 95 HIS A C 1
ATOM 714 O O . HIS A 1 95 ? -37.575 18.742 47.213 1.00 85.81 95 HIS A O 1
ATOM 720 N N . THR A 1 96 ? -38.830 16.966 46.719 1.00 80.25 96 THR A N 1
ATOM 721 C CA . THR A 1 96 ? -39.923 17.322 47.630 1.00 80.25 96 THR A CA 1
ATOM 722 C C . THR A 1 96 ? -39.925 16.415 48.851 1.00 80.25 96 THR A C 1
ATOM 724 O O . THR A 1 96 ? -39.960 15.195 48.711 1.00 80.25 96 THR A O 1
ATOM 727 N N . HIS A 1 97 ? -39.943 16.996 50.047 1.00 80.25 97 HIS A N 1
ATOM 728 C CA . HIS A 1 97 ? -40.090 16.270 51.313 1.00 80.25 97 HIS A CA 1
ATOM 729 C C . HIS A 1 97 ? -41.569 16.230 51.711 1.00 80.25 97 HIS A C 1
ATOM 731 O O . HIS A 1 97 ? -41.964 16.816 52.718 1.00 80.25 97 HIS A O 1
ATOM 737 N N . SER A 1 98 ? -42.411 15.602 50.886 1.00 81.00 98 SER A N 1
ATOM 738 C CA . SER A 1 98 ? -43.854 15.573 51.150 1.00 81.00 98 SER A CA 1
ATOM 739 C C . SER A 1 98 ? -44.116 14.878 52.487 1.00 81.00 98 SER A C 1
ATOM 741 O O . SER A 1 98 ? -43.737 13.713 52.626 1.00 81.00 98 SER A O 1
ATOM 743 N N . PRO A 1 99 ? -44.788 15.527 53.458 1.00 77.25 99 PRO A N 1
ATOM 744 C CA . PRO A 1 99 ? -45.036 14.927 54.768 1.00 77.25 99 PRO A CA 1
ATOM 745 C C . PRO A 1 99 ? -45.796 13.613 54.670 1.00 77.25 99 PRO A C 1
ATOM 747 O O . PRO A 1 99 ? -45.514 12.689 55.420 1.00 77.25 99 PRO A O 1
ATOM 750 N N . LEU A 1 100 ? -46.722 13.509 53.712 1.00 75.62 100 LEU A N 1
ATOM 751 C CA . LEU A 1 100 ? -47.483 12.288 53.471 1.00 75.62 100 LEU A CA 1
ATOM 752 C C . LEU A 1 100 ? -46.592 11.187 52.893 1.00 75.62 100 LEU A C 1
ATOM 754 O O . LEU A 1 100 ? -46.629 10.070 53.393 1.00 75.62 100 LEU A O 1
ATOM 758 N N . ALA A 1 101 ? -45.746 11.493 51.904 1.00 72.44 101 ALA A N 1
ATOM 759 C CA . ALA A 1 101 ? -44.820 10.506 51.343 1.00 72.44 101 ALA A CA 1
ATOM 760 C C . ALA A 1 101 ? -43.785 10.038 52.382 1.00 72.44 101 ALA A C 1
ATOM 762 O O . ALA A 1 101 ? -43.517 8.845 52.493 1.00 72.44 101 ALA A O 1
ATOM 763 N N . VAL A 1 102 ? -43.251 10.964 53.185 1.00 72.62 102 VAL A N 1
ATOM 764 C CA . VAL A 1 102 ? -42.287 10.672 54.255 1.00 72.62 102 VAL A CA 1
ATOM 765 C C . VAL A 1 102 ? -42.941 9.910 55.408 1.00 72.62 102 VAL A C 1
ATOM 767 O O . VAL A 1 102 ? -42.321 8.990 55.935 1.00 72.62 102 VAL A O 1
ATOM 770 N N . ALA A 1 103 ? -44.180 10.237 55.787 1.00 73.31 103 ALA A N 1
ATOM 771 C CA . ALA A 1 103 ? -44.921 9.513 56.819 1.00 73.31 103 ALA A CA 1
ATOM 772 C C . ALA A 1 103 ? -45.261 8.087 56.371 1.00 73.31 103 ALA A C 1
ATOM 774 O O . ALA A 1 103 ? -45.060 7.148 57.132 1.00 73.31 103 ALA A O 1
ATOM 775 N N . VAL A 1 104 ? -45.716 7.917 55.127 1.00 71.19 104 VAL A N 1
ATOM 776 C CA . VAL A 1 104 ? -46.036 6.609 54.537 1.00 71.19 104 VAL A CA 1
ATOM 777 C C . VAL A 1 104 ? -44.779 5.740 54.423 1.00 71.19 104 VAL A C 1
ATOM 779 O O . VAL A 1 104 ? -44.787 4.600 54.886 1.00 71.19 104 VAL A O 1
ATOM 782 N N . ALA A 1 105 ? -43.671 6.301 53.925 1.00 66.25 105 ALA A N 1
ATOM 783 C CA . ALA A 1 105 ? -42.389 5.602 53.849 1.00 66.25 105 ALA A CA 1
ATOM 784 C C . ALA A 1 105 ? -41.828 5.251 55.241 1.00 66.25 105 ALA A C 1
ATOM 786 O O . ALA A 1 105 ? -41.417 4.116 55.468 1.00 66.25 105 ALA A O 1
ATOM 787 N N . SER A 1 106 ? -41.861 6.188 56.196 1.00 66.75 106 SER A N 1
ATOM 788 C CA . SER A 1 106 ? -41.399 5.959 57.578 1.00 66.75 106 SER A CA 1
ATOM 789 C C . SER A 1 106 ? -42.263 4.950 58.339 1.00 66.75 106 SER A C 1
ATOM 791 O O . SER A 1 106 ? -41.760 4.261 59.222 1.00 66.75 106 SER A O 1
ATOM 793 N N . ALA A 1 107 ? -43.550 4.840 58.002 1.00 71.62 107 ALA A N 1
ATOM 794 C CA . ALA A 1 107 ? -44.459 3.848 58.569 1.00 71.62 107 ALA A CA 1
ATOM 795 C C . ALA A 1 107 ? -44.309 2.453 57.930 1.00 71.62 107 ALA A C 1
ATOM 797 O O . ALA A 1 107 ? -45.008 1.527 58.337 1.00 71.62 107 ALA A O 1
ATOM 798 N N . GLY A 1 108 ? -43.429 2.293 56.930 1.00 66.00 108 GLY A N 1
ATOM 799 C CA . GLY A 1 108 ? -43.263 1.041 56.187 1.00 66.00 108 GLY A CA 1
ATOM 800 C C . GLY A 1 108 ? -44.479 0.675 55.331 1.00 66.00 108 GLY A C 1
ATOM 801 O O . GLY A 1 108 ? -44.644 -0.486 54.967 1.00 66.00 108 GLY A O 1
ATOM 802 N N . ILE A 1 109 ? -45.344 1.648 55.031 1.00 73.88 109 ILE A N 1
ATOM 803 C CA . ILE A 1 109 ? -46.557 1.456 54.238 1.00 73.88 109 ILE A CA 1
ATOM 804 C C . ILE A 1 109 ? -46.191 1.661 52.765 1.00 73.88 109 ILE A C 1
ATOM 806 O O . ILE A 1 109 ? -45.631 2.693 52.395 1.00 73.88 109 ILE A O 1
ATOM 810 N N . THR A 1 110 ? -46.504 0.691 51.909 1.00 70.62 110 THR A N 1
ATOM 811 C CA . THR A 1 110 ? -46.379 0.827 50.453 1.00 70.62 110 THR A CA 1
ATOM 812 C C . THR A 1 110 ? -47.672 1.406 49.874 1.00 70.62 110 THR A C 1
ATOM 814 O O . THR A 1 110 ? -48.772 1.131 50.359 1.00 70.62 110 THR A O 1
ATOM 817 N N . LEU A 1 111 ? -47.562 2.267 48.855 1.00 70.06 111 LEU A N 1
ATOM 818 C CA . LEU A 1 111 ? -48.737 2.814 48.168 1.00 70.06 111 LEU A CA 1
ATOM 819 C C . LEU A 1 111 ? -49.095 1.930 46.970 1.00 70.06 111 LEU A C 1
ATOM 821 O O . LEU A 1 111 ? -48.212 1.643 46.157 1.00 70.06 111 LEU A O 1
ATOM 825 N N . PRO A 1 112 ? -50.369 1.543 46.798 1.00 71.62 112 PRO A N 1
ATOM 826 C CA . PRO A 1 112 ? -50.808 0.914 45.564 1.00 71.62 112 PRO A CA 1
ATOM 827 C C . PRO A 1 112 ? -50.812 1.959 44.430 1.00 71.62 112 PRO A C 1
ATOM 829 O O . PRO A 1 112 ? -51.319 3.072 44.620 1.00 71.62 112 PRO A O 1
ATOM 832 N N . PRO A 1 113 ? -50.276 1.647 43.237 1.00 74.44 113 PRO A N 1
ATOM 833 C CA . PRO A 1 113 ? -50.371 2.545 42.096 1.00 74.44 113 PRO A CA 1
ATOM 834 C C . PRO A 1 113 ? -51.839 2.691 41.676 1.00 74.44 113 PRO A C 1
ATOM 836 O O . PRO A 1 113 ? -52.523 1.704 41.416 1.00 74.44 113 PRO A O 1
ATOM 839 N N . MET A 1 114 ? -52.334 3.928 41.594 1.00 67.19 114 MET A N 1
ATOM 840 C CA . MET A 1 114 ? -53.752 4.195 41.295 1.00 67.19 114 MET A CA 1
ATOM 841 C C . MET A 1 114 ? -54.093 4.163 39.799 1.00 67.19 114 MET A C 1
ATOM 843 O O . MET A 1 114 ? -55.269 4.162 39.443 1.00 67.19 114 MET A O 1
ATOM 847 N N . PHE A 1 115 ? -53.084 4.139 38.921 1.00 69.56 115 PHE A N 1
ATOM 848 C CA . PHE A 1 115 ? -53.272 4.138 37.470 1.00 69.56 115 PHE A CA 1
ATOM 849 C C . PHE A 1 115 ? -52.581 2.932 36.818 1.00 69.56 115 PHE A C 1
ATOM 851 O O . PHE A 1 115 ? -51.455 2.610 37.208 1.00 69.56 115 PHE A O 1
ATOM 858 N N . PRO A 1 116 ? -53.200 2.302 35.797 1.00 68.00 116 PRO A N 1
ATOM 859 C CA . PRO A 1 116 ? -52.633 1.148 35.092 1.00 68.00 116 PRO A CA 1
ATOM 860 C C . PRO A 1 116 ? -51.231 1.404 34.529 1.00 68.00 116 PRO A C 1
ATOM 862 O O . PRO A 1 116 ? -50.363 0.536 34.611 1.00 68.00 116 PRO A O 1
ATOM 865 N N . ASP A 1 117 ? -50.985 2.619 34.039 1.00 62.03 117 ASP A N 1
ATOM 866 C CA . ASP A 1 117 ? -49.695 3.009 33.466 1.00 62.03 117 ASP A CA 1
ATOM 867 C C . ASP A 1 117 ? -48.570 2.985 34.514 1.00 62.03 117 ASP A C 1
ATOM 869 O O . ASP A 1 117 ? -47.436 2.626 34.204 1.00 62.03 117 ASP A O 1
ATOM 873 N N . PHE A 1 118 ? -48.879 3.287 35.782 1.00 48.47 118 PHE A N 1
ATOM 874 C CA . PHE A 1 118 ? -47.912 3.196 36.878 1.00 48.47 118 PHE A CA 1
ATOM 875 C C . PHE A 1 118 ? -47.700 1.765 37.367 1.00 48.47 118 PHE A C 1
ATOM 877 O O . PHE A 1 118 ? -46.594 1.452 37.796 1.00 48.47 118 PHE A O 1
ATOM 884 N N . ILE A 1 119 ? -48.698 0.882 37.247 1.00 66.56 119 ILE A N 1
ATOM 885 C CA . ILE A 1 119 ? -48.526 -0.551 37.540 1.00 66.56 119 ILE A CA 1
ATOM 886 C C . ILE A 1 119 ? -47.519 -1.169 36.561 1.00 66.56 119 ILE A C 1
ATOM 888 O O . ILE A 1 119 ? -46.650 -1.940 36.963 1.00 66.56 119 ILE A O 1
ATOM 892 N N . ALA A 1 120 ? -47.594 -0.785 35.284 1.00 56.62 120 ALA A N 1
ATOM 893 C CA . ALA A 1 120 ? -46.649 -1.233 34.264 1.00 56.62 120 ALA A CA 1
ATOM 894 C C . ALA A 1 120 ? -45.219 -0.707 34.495 1.00 56.62 120 ALA A C 1
ATOM 896 O O . ALA A 1 120 ? -44.257 -1.371 34.112 1.00 56.62 120 ALA A O 1
ATOM 897 N N . LEU A 1 121 ? -45.076 0.470 35.115 1.00 45.91 121 LEU A N 1
ATOM 898 C CA . LEU A 1 121 ? -43.785 1.136 35.307 1.00 45.91 121 LEU A CA 1
ATOM 899 C C . LEU A 1 121 ? -43.103 0.799 36.645 1.00 45.91 121 LEU A C 1
ATOM 901 O O . LEU A 1 121 ? -41.879 0.727 36.702 1.00 45.91 121 LEU A O 1
ATOM 905 N N . LEU A 1 122 ? -43.882 0.639 37.718 1.00 50.00 122 LEU A N 1
ATOM 906 C CA . LEU A 1 122 ? -43.395 0.530 39.101 1.00 50.00 122 LEU A CA 1
ATOM 907 C C . LEU A 1 122 ? -43.742 -0.812 39.768 1.00 50.00 122 LEU A C 1
ATOM 909 O O . LEU A 1 122 ? -43.223 -1.096 40.843 1.00 50.00 122 LEU A O 1
ATOM 913 N N . GLY A 1 123 ? -44.572 -1.651 39.137 1.00 66.94 123 GLY A N 1
ATOM 914 C CA . GLY A 1 123 ? -45.085 -2.894 39.719 1.00 66.94 123 GLY A CA 1
ATOM 915 C C . GLY A 1 123 ? -46.384 -2.693 40.508 1.00 66.94 123 GLY A C 1
ATOM 916 O O . GLY A 1 123 ? -47.025 -1.652 40.421 1.00 66.94 123 GLY A O 1
ATOM 917 N N . THR A 1 124 ? -46.816 -3.707 41.264 1.00 64.38 124 THR A N 1
ATOM 918 C CA . THR A 1 124 ? -48.096 -3.688 42.009 1.00 64.38 124 THR A CA 1
ATOM 919 C C . THR A 1 124 ? -48.078 -2.820 43.267 1.00 64.38 124 THR A C 1
ATOM 921 O O . THR A 1 124 ? -49.134 -2.550 43.831 1.00 64.38 124 THR A O 1
ATOM 924 N N . GLU A 1 125 ? -46.902 -2.370 43.698 1.00 69.38 125 GLU A N 1
ATOM 925 C CA . GLU A 1 125 ? -46.691 -1.514 44.864 1.00 69.38 125 GLU A CA 1
ATOM 926 C C . GLU A 1 125 ? -45.574 -0.514 44.565 1.00 69.38 125 GLU A C 1
ATOM 928 O O . GLU A 1 125 ? -44.634 -0.837 43.840 1.00 69.38 125 GLU A O 1
ATOM 933 N N . VAL A 1 126 ? -45.648 0.691 45.137 1.00 64.62 126 VAL A N 1
ATOM 934 C CA . VAL A 1 126 ? -44.526 1.639 45.115 1.00 64.62 126 VAL A CA 1
ATOM 935 C C . VAL A 1 126 ? -43.428 1.112 46.053 1.00 64.62 126 VAL A C 1
ATOM 937 O O . VAL A 1 126 ? -43.678 1.032 47.260 1.00 64.62 126 VAL A O 1
ATOM 940 N N . PRO A 1 127 ? -42.224 0.769 45.550 1.00 57.53 127 PRO A N 1
ATOM 941 C CA . PRO A 1 127 ? -41.166 0.198 46.380 1.00 57.53 127 PRO A CA 1
ATOM 942 C C . PRO A 1 127 ? -40.696 1.188 47.454 1.00 57.53 127 PRO A C 1
ATOM 944 O O . PRO A 1 127 ? -40.342 2.325 47.137 1.00 57.53 127 PRO A O 1
ATOM 947 N N . THR A 1 128 ? -40.660 0.760 48.718 1.00 54.09 128 THR A N 1
ATOM 948 C CA . THR A 1 128 ? -40.098 1.531 49.838 1.00 54.09 128 THR A CA 1
ATOM 949 C C . THR A 1 128 ? -38.794 0.897 50.322 1.00 54.09 128 THR A C 1
ATOM 951 O O . THR A 1 128 ? -38.611 -0.318 50.264 1.00 54.09 128 THR A O 1
ATOM 954 N N . ILE A 1 129 ? -37.863 1.729 50.793 1.00 49.88 129 ILE A N 1
ATOM 955 C CA . ILE A 1 129 ? -36.623 1.292 51.447 1.00 49.88 129 ILE A CA 1
ATOM 956 C C . ILE A 1 129 ? -36.601 1.824 52.886 1.00 49.88 129 ILE A C 1
ATOM 958 O O . ILE A 1 129 ? -37.140 2.909 53.126 1.00 49.88 129 ILE A O 1
ATOM 962 N N . PRO A 1 130 ? -35.979 1.115 53.850 1.00 52.28 130 PRO A N 1
ATOM 963 C CA . PRO A 1 130 ? -35.659 1.699 55.150 1.00 52.28 130 PRO A CA 1
ATOM 964 C C . PRO A 1 130 ? -34.882 3.009 54.965 1.00 52.28 130 PRO A C 1
ATOM 966 O O . PRO A 1 130 ? -34.143 3.149 53.989 1.00 52.28 130 PRO A O 1
ATOM 969 N N . TYR A 1 131 ? -35.021 3.969 55.886 1.00 50.16 131 TYR A N 1
ATOM 970 C CA . TYR A 1 131 ? -34.233 5.203 55.829 1.00 50.16 131 TYR A CA 1
ATOM 971 C C . TYR A 1 131 ? -32.737 4.864 55.910 1.00 50.16 131 TYR A C 1
ATOM 973 O O . TYR A 1 131 ? -32.225 4.469 56.956 1.00 50.16 131 TYR A O 1
ATOM 981 N N . VAL A 1 132 ? -32.046 5.012 54.783 1.00 49.19 132 VAL A N 1
ATOM 982 C CA . VAL A 1 132 ? -30.596 4.867 54.638 1.00 49.19 132 VAL A CA 1
ATOM 983 C C . VAL A 1 132 ? -30.088 6.173 54.051 1.00 49.19 132 VAL A C 1
ATOM 985 O O . VAL A 1 132 ? -30.719 6.720 53.151 1.00 49.19 132 VAL A O 1
ATOM 988 N N . VAL A 1 133 ? -28.953 6.679 54.535 1.00 49.25 133 VAL A N 1
ATOM 989 C CA . VAL A 1 133 ? -28.296 7.854 53.946 1.00 49.25 133 VAL A CA 1
ATOM 990 C C . VAL A 1 133 ? -27.838 7.486 52.525 1.00 49.25 133 VAL A C 1
ATOM 992 O O . VAL A 1 133 ? -26.881 6.717 52.384 1.00 49.25 133 VAL A O 1
ATOM 995 N N . PRO A 1 134 ? -28.486 7.981 51.454 1.00 46.53 134 PRO A N 1
ATOM 996 C CA . PRO A 1 134 ? -28.106 7.637 50.093 1.00 46.53 134 PRO A CA 1
ATOM 997 C C . PRO A 1 134 ? -26.854 8.450 49.749 1.00 46.53 134 PRO A C 1
ATOM 999 O O . PRO A 1 134 ? -26.861 9.668 49.892 1.00 46.53 134 PRO A O 1
ATOM 1002 N N . ALA A 1 135 ? -25.793 7.786 49.287 1.00 52.16 135 ALA A N 1
ATOM 1003 C CA . ALA A 1 135 ? -24.521 8.391 48.854 1.00 52.16 135 ALA A CA 1
ATOM 1004 C C . ALA A 1 135 ? -23.467 8.714 49.936 1.00 52.16 135 ALA A C 1
ATOM 1006 O O . ALA A 1 135 ? -22.646 9.617 49.766 1.00 52.16 135 ALA A O 1
ATOM 1007 N N . GLY A 1 136 ? -23.391 7.927 51.011 1.00 63.41 136 GLY A N 1
ATOM 1008 C CA . GLY A 1 136 ? -22.166 7.887 51.814 1.00 63.41 136 GLY A CA 1
ATOM 1009 C C . GLY A 1 136 ? -21.003 7.292 51.008 1.00 63.41 136 GLY A C 1
ATOM 1010 O O . GLY A 1 136 ? -21.121 6.188 50.476 1.00 63.41 136 GLY A O 1
ATOM 1011 N N . ARG A 1 137 ? -19.860 7.989 50.950 1.00 65.19 137 ARG A N 1
ATOM 1012 C CA . ARG A 1 137 ? -18.602 7.472 50.368 1.00 65.19 137 ARG A CA 1
ATOM 1013 C C . ARG A 1 137 ? -18.225 6.093 50.930 1.00 65.19 137 ARG A C 1
ATOM 1015 O O . ARG A 1 137 ? -17.697 5.257 50.212 1.00 65.19 137 ARG A O 1
ATOM 1022 N N . GLU A 1 138 ? -18.598 5.840 52.180 1.00 68.69 138 GLU A N 1
ATOM 1023 C CA . GLU A 1 138 ? -18.372 4.585 52.892 1.00 68.69 138 GLU A CA 1
ATOM 1024 C C . GLU A 1 138 ? -19.028 3.366 52.223 1.00 68.69 138 GLU A C 1
ATOM 1026 O O . GLU A 1 138 ? -18.373 2.338 52.078 1.00 68.69 138 GLU A O 1
ATOM 1031 N N . LEU A 1 139 ? -20.274 3.465 51.737 1.00 67.69 139 LEU A N 1
ATOM 1032 C CA . LEU A 1 139 ? -20.920 2.348 51.030 1.00 67.69 139 LEU A CA 1
ATOM 1033 C C . LEU A 1 139 ? -20.199 2.045 49.710 1.00 67.69 139 LEU A C 1
ATOM 1035 O O . LEU A 1 139 ? -19.964 0.882 49.387 1.00 67.69 139 LEU A O 1
ATOM 1039 N N . ALA A 1 140 ? -19.811 3.084 48.966 1.00 67.62 140 ALA A N 1
ATOM 1040 C CA . ALA A 1 140 ? -19.076 2.924 47.715 1.00 67.62 140 ALA A CA 1
ATOM 1041 C C . ALA A 1 140 ? -17.698 2.283 47.948 1.00 67.62 140 ALA A C 1
ATOM 1043 O O . ALA A 1 140 ? -17.349 1.318 47.266 1.00 67.62 140 ALA A O 1
ATOM 1044 N N . ASP A 1 141 ? -16.953 2.760 48.947 1.00 74.62 141 ASP A N 1
ATOM 1045 C CA . ASP A 1 141 ? -15.644 2.214 49.311 1.00 74.62 141 ASP A CA 1
ATOM 1046 C C . ASP A 1 141 ? -15.758 0.739 49.738 1.00 74.62 141 ASP A C 1
ATOM 1048 O O . ASP A 1 141 ? -14.951 -0.089 49.311 1.00 74.62 141 ASP A O 1
ATOM 1052 N N . ARG A 1 142 ? -16.808 0.373 50.489 1.00 72.56 142 ARG A N 1
ATOM 1053 C CA . ARG A 1 142 ? -17.077 -1.018 50.897 1.00 72.56 142 ARG A CA 1
ATOM 1054 C C . ARG A 1 142 ? -17.416 -1.935 49.732 1.00 72.56 142 ARG A C 1
ATOM 1056 O O . ARG A 1 142 ? -16.910 -3.052 49.677 1.00 72.56 142 ARG A O 1
ATOM 1063 N N . VAL A 1 143 ? -18.234 -1.480 48.784 1.00 75.12 143 VAL A N 1
ATOM 1064 C CA . VAL A 1 143 ? -18.534 -2.255 47.570 1.00 75.12 143 VAL A CA 1
ATOM 1065 C C . VAL A 1 143 ? -17.264 -2.472 46.745 1.00 75.12 143 VAL A C 1
ATOM 1067 O O . VAL A 1 143 ? -16.998 -3.593 46.313 1.00 75.12 143 VAL A O 1
ATOM 1070 N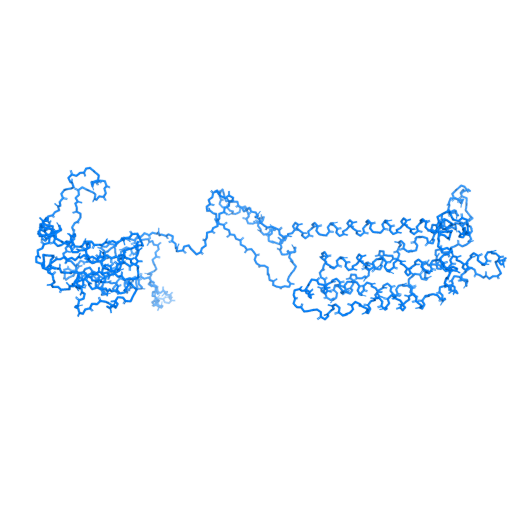 N . VAL A 1 144 ? -16.437 -1.435 46.573 1.00 78.69 144 VAL A N 1
ATOM 1071 C CA . VAL A 1 144 ? -15.156 -1.536 45.855 1.00 78.69 144 VAL A CA 1
ATOM 1072 C C . VAL A 1 144 ? -14.200 -2.515 46.545 1.00 78.69 144 VAL A C 1
ATOM 1074 O O . VAL A 1 144 ? -13.595 -3.357 45.879 1.00 78.69 144 VAL A O 1
ATOM 1077 N N . GLU A 1 145 ? -14.070 -2.432 47.869 1.00 77.62 145 GLU A N 1
ATOM 1078 C CA . GLU A 1 145 ? -13.236 -3.327 48.675 1.00 77.62 145 GLU A CA 1
ATOM 1079 C C . GLU A 1 145 ? -13.706 -4.787 48.581 1.00 77.62 145 GLU A C 1
ATOM 1081 O O . GLU A 1 145 ? -12.899 -5.690 48.333 1.00 77.62 145 GLU A O 1
ATOM 1086 N N . ALA A 1 146 ? -15.011 -5.024 48.710 1.00 72.56 146 ALA A N 1
ATOM 1087 C CA . ALA A 1 146 ? -15.601 -6.355 48.662 1.00 72.56 146 ALA A CA 1
ATOM 1088 C C . ALA A 1 146 ? -15.471 -6.997 47.271 1.00 72.56 146 ALA A C 1
ATOM 1090 O O . ALA A 1 146 ? -15.086 -8.158 47.158 1.00 72.56 146 ALA A O 1
ATOM 1091 N N . VAL A 1 147 ? -15.706 -6.241 46.193 1.00 79.62 147 VAL A N 1
ATOM 1092 C CA . VAL A 1 147 ? -15.528 -6.743 44.818 1.00 79.62 147 VAL A CA 1
ATOM 1093 C C . VAL A 1 147 ? -14.056 -7.034 44.516 1.00 79.62 147 VAL A C 1
ATOM 1095 O O . VAL A 1 147 ? -13.744 -8.046 43.888 1.00 79.62 147 VAL A O 1
ATOM 1098 N N . ARG A 1 148 ? -13.128 -6.184 44.979 1.00 77.44 148 ARG A N 1
ATOM 1099 C CA . ARG A 1 148 ? -11.686 -6.392 44.775 1.00 77.44 148 ARG A CA 1
ATOM 1100 C C . ARG A 1 148 ? -11.163 -7.608 45.548 1.00 77.44 148 ARG A C 1
ATOM 1102 O O . ARG A 1 148 ? -10.355 -8.355 45.006 1.00 77.44 148 ARG A O 1
ATOM 1109 N N . SER A 1 149 ? -11.601 -7.801 46.792 1.00 76.69 149 SER A N 1
ATOM 1110 C CA . SER A 1 149 ? -11.179 -8.929 47.639 1.00 76.69 149 SER A CA 1
ATOM 1111 C C . SER A 1 149 ? -11.889 -10.244 47.295 1.00 76.69 149 SER A C 1
ATOM 1113 O O . SER A 1 149 ? -11.297 -11.311 47.442 1.00 76.69 149 SER A O 1
ATOM 1115 N N . GLY A 1 150 ? -13.116 -10.177 46.772 1.00 73.75 150 GLY A N 1
ATOM 1116 C CA . GLY A 1 150 ? -13.922 -11.333 46.375 1.00 73.75 150 GLY A CA 1
ATOM 1117 C C . GLY A 1 150 ? -13.528 -11.986 45.046 1.00 73.75 150 GLY A C 1
ATOM 1118 O O . GLY A 1 150 ? -14.138 -12.983 44.673 1.00 73.75 150 GLY A O 1
ATOM 1119 N N . ASN A 1 151 ? -12.531 -11.450 44.332 1.00 78.88 151 ASN A N 1
ATOM 1120 C CA . ASN A 1 151 ? -12.039 -11.991 43.061 1.00 78.88 151 ASN A CA 1
ATOM 1121 C C . ASN A 1 151 ? -10.531 -12.303 43.117 1.00 78.88 151 ASN A C 1
ATOM 1123 O O . ASN A 1 151 ? -9.737 -11.765 42.341 1.00 78.88 151 ASN A O 1
ATOM 1127 N N . TYR A 1 152 ? -10.130 -13.143 44.074 1.00 79.94 152 TYR A N 1
ATOM 1128 C CA . TYR A 1 152 ? -8.731 -13.487 44.336 1.00 79.94 152 TYR A CA 1
ATOM 1129 C C . TYR A 1 152 ? -8.556 -14.975 44.668 1.00 79.94 152 TYR A C 1
ATOM 1131 O O . TYR A 1 152 ? -9.337 -15.552 45.420 1.00 79.94 152 TYR A O 1
ATOM 1139 N N . GLU A 1 153 ? -7.502 -15.602 44.140 1.00 83.06 153 GLU A N 1
ATOM 1140 C CA . GLU A 1 153 ? -7.102 -16.967 44.500 1.00 83.06 153 GLU A CA 1
ATOM 1141 C C . GLU A 1 153 ? -5.863 -16.960 45.393 1.00 83.06 153 GLU A C 1
ATOM 1143 O O . GLU A 1 153 ? -4.857 -16.328 45.072 1.00 83.06 153 GLU A O 1
ATOM 1148 N N . SER A 1 154 ? -5.916 -17.715 46.490 1.00 79.31 154 SER A N 1
ATOM 1149 C CA . SER A 1 154 ? -4.800 -17.862 47.423 1.00 79.31 154 SER A CA 1
ATOM 1150 C C . SER A 1 154 ? -4.041 -19.172 47.191 1.00 79.31 154 SER A C 1
ATOM 1152 O O . SER A 1 154 ? -4.620 -20.228 46.925 1.00 79.31 154 SER A O 1
ATOM 1154 N N . ALA A 1 155 ? -2.713 -19.120 47.303 1.00 77.19 155 ALA A N 1
ATOM 1155 C CA . ALA A 1 155 ? -1.864 -20.307 47.279 1.00 77.19 155 ALA A CA 1
ATOM 1156 C C . ALA A 1 155 ? -1.633 -20.803 48.714 1.00 77.19 155 ALA A C 1
ATOM 1158 O O . ALA A 1 155 ? -1.052 -20.095 49.531 1.00 77.19 155 ALA A O 1
ATOM 1159 N N . GLY A 1 156 ? -2.065 -22.029 49.012 1.00 77.75 156 GLY A N 1
ATOM 1160 C CA . GLY A 1 156 ? -1.863 -22.690 50.308 1.00 77.75 156 GLY A CA 1
ATOM 1161 C C . GLY A 1 156 ? -0.546 -23.468 50.405 1.00 77.75 156 GLY A C 1
ATOM 1162 O O . GLY A 1 156 ? -0.327 -24.170 51.387 1.00 77.75 156 GLY A O 1
ATOM 1163 N N . ARG A 1 157 ? 0.324 -23.345 49.390 1.00 79.25 157 ARG A N 1
ATOM 1164 C CA . ARG A 1 157 ? 1.589 -24.079 49.236 1.00 79.25 157 ARG A CA 1
ATOM 1165 C C . ARG A 1 157 ? 1.343 -25.595 49.230 1.00 79.25 157 ARG A C 1
ATOM 1167 O O . ARG A 1 157 ? 0.446 -26.052 48.526 1.00 79.25 157 ARG A O 1
ATOM 1174 N N . LEU A 1 158 ? 2.161 -26.367 49.930 1.00 86.25 158 LEU A N 1
ATOM 1175 C CA . LEU A 1 158 ? 2.255 -27.809 49.784 1.00 86.25 158 LEU A CA 1
ATOM 1176 C C . LEU A 1 158 ? 2.171 -28.463 51.156 1.00 86.25 158 LEU A C 1
ATOM 1178 O O . LEU A 1 158 ? 2.835 -28.016 52.091 1.00 86.25 158 LEU A O 1
ATOM 1182 N N . ILE A 1 159 ? 1.343 -29.497 51.262 1.00 89.31 159 ILE A N 1
ATOM 1183 C CA . ILE A 1 159 ? 1.288 -30.371 52.429 1.00 89.31 159 ILE A CA 1
ATOM 1184 C C . ILE A 1 159 ? 1.784 -31.741 51.999 1.00 89.31 159 ILE A C 1
ATOM 1186 O O . ILE A 1 159 ? 1.249 -32.335 51.066 1.00 89.31 159 ILE A O 1
ATOM 1190 N N . GLU A 1 160 ? 2.801 -32.243 52.687 1.00 86.69 160 GLU A N 1
ATOM 1191 C CA . GLU A 1 160 ? 3.277 -33.605 52.503 1.00 86.69 160 GLU A CA 1
ATOM 1192 C C . GLU A 1 160 ? 2.540 -34.532 53.473 1.00 86.69 160 GLU A C 1
ATOM 1194 O O . GLU A 1 160 ? 2.542 -34.318 54.687 1.00 86.69 160 GLU A O 1
ATOM 1199 N N . PHE A 1 161 ? 1.887 -35.561 52.936 1.00 88.56 161 PHE A N 1
ATOM 1200 C CA . PHE A 1 161 ? 1.222 -36.586 53.732 1.00 88.56 161 PHE A CA 1
ATOM 1201 C C . PHE A 1 161 ? 1.551 -37.966 53.164 1.00 88.56 161 PHE A C 1
ATOM 1203 O O . PHE A 1 161 ? 1.252 -38.258 52.006 1.00 88.56 161 PHE A O 1
ATOM 1210 N N . GLY A 1 162 ? 2.191 -38.815 53.973 1.00 88.62 162 GLY A N 1
ATOM 1211 C CA . GLY A 1 162 ? 2.563 -40.177 53.572 1.00 88.62 162 GLY A CA 1
ATOM 1212 C C . GLY A 1 162 ? 3.556 -40.246 52.403 1.00 88.62 162 GLY A C 1
ATOM 1213 O O . GLY A 1 162 ? 3.441 -41.143 51.573 1.00 88.62 162 GLY A O 1
ATOM 1214 N N . GLY A 1 163 ? 4.488 -39.291 52.295 1.00 89.56 163 GLY A N 1
ATOM 1215 C CA . GLY A 1 163 ? 5.467 -39.220 51.200 1.00 89.56 163 GLY A CA 1
ATOM 1216 C C . GLY A 1 163 ? 4.895 -38.748 49.857 1.00 89.56 163 GLY A C 1
ATOM 1217 O O . GLY A 1 163 ? 5.584 -38.816 48.844 1.00 89.56 163 GLY A O 1
ATOM 1218 N N . THR A 1 164 ? 3.636 -38.293 49.825 1.00 88.19 164 THR A N 1
ATOM 1219 C CA . THR A 1 164 ? 3.027 -37.634 48.661 1.00 88.19 164 THR A CA 1
ATOM 1220 C C . THR A 1 164 ? 2.782 -36.165 48.970 1.00 88.19 164 THR A C 1
ATOM 1222 O O . THR A 1 164 ? 2.229 -35.815 50.014 1.00 88.19 164 THR A O 1
ATOM 1225 N N . GLU A 1 165 ? 3.169 -35.305 48.037 1.00 91.75 165 GLU A N 1
ATOM 1226 C CA . GLU A 1 165 ? 2.989 -33.867 48.135 1.00 91.75 165 GLU A CA 1
ATOM 1227 C C . GLU A 1 165 ? 1.646 -33.420 47.531 1.00 91.75 165 GLU A C 1
ATOM 1229 O O . GLU A 1 165 ? 1.359 -33.656 46.356 1.00 91.75 165 GLU A O 1
ATOM 1234 N N . TYR A 1 166 ? 0.826 -32.725 48.321 1.00 88.12 166 TYR A N 1
ATOM 1235 C CA . TYR A 1 166 ? -0.455 -32.164 47.899 1.00 88.12 166 TYR A CA 1
ATOM 1236 C C . TYR A 1 166 ? -0.370 -30.642 47.808 1.00 88.12 166 TYR A C 1
ATOM 1238 O O . TYR A 1 166 ? -0.181 -29.949 48.808 1.00 88.12 166 TYR A O 1
ATOM 1246 N N . ASN A 1 167 ? -0.568 -30.108 46.602 1.00 88.69 167 ASN A N 1
ATOM 1247 C CA . ASN A 1 167 ? -0.665 -28.668 46.380 1.00 88.69 167 ASN A CA 1
ATOM 1248 C C . ASN A 1 167 ? -2.039 -28.144 46.814 1.00 88.69 167 ASN A C 1
ATOM 1250 O O . ASN A 1 167 ? -3.070 -28.565 46.284 1.00 88.69 167 ASN A O 1
ATOM 1254 N N . ILE A 1 168 ? -2.054 -27.181 47.733 1.00 84.94 168 ILE A N 1
ATOM 1255 C CA . ILE A 1 168 ? -3.274 -26.547 48.233 1.00 84.94 168 ILE A CA 1
ATOM 1256 C C . ILE A 1 168 ? -3.499 -25.222 47.515 1.00 84.94 168 ILE A C 1
ATOM 1258 O O . ILE A 1 168 ? -2.631 -24.348 47.480 1.00 84.94 168 ILE A O 1
ATOM 1262 N N . ARG A 1 169 ? -4.706 -25.049 46.970 1.00 86.38 169 ARG A N 1
ATOM 1263 C CA . ARG A 1 169 ? -5.134 -23.826 46.283 1.00 86.38 169 ARG A CA 1
ATOM 1264 C C . ARG A 1 169 ? -6.521 -23.406 46.757 1.00 86.38 169 ARG A C 1
ATOM 1266 O O . ARG A 1 169 ? -7.472 -24.177 46.635 1.00 86.38 169 ARG A O 1
ATOM 1273 N N . GLY A 1 170 ? -6.630 -22.177 47.252 1.00 81.56 170 GLY A N 1
ATOM 1274 C CA . GLY A 1 170 ? -7.900 -21.514 47.517 1.00 81.56 170 GLY A CA 1
ATOM 1275 C C . GLY A 1 170 ? -8.479 -20.972 46.214 1.00 81.56 170 GLY A C 1
ATOM 1276 O O . GLY A 1 170 ? -7.858 -20.146 45.549 1.00 81.56 170 GLY A O 1
ATOM 1277 N N . ARG A 1 171 ? -9.658 -21.464 45.828 1.00 82.31 171 ARG A N 1
ATOM 1278 C CA . ARG A 1 171 ? -10.387 -20.989 44.644 1.00 82.31 171 ARG A CA 1
ATOM 1279 C C . ARG A 1 171 ? -11.222 -19.766 45.021 1.00 82.31 171 ARG A C 1
ATOM 1281 O O . ARG A 1 171 ? -11.971 -19.835 45.988 1.00 82.31 171 ARG A O 1
ATOM 1288 N N . GLY A 1 172 ? -11.134 -18.699 44.234 1.00 81.44 172 GLY A N 1
ATOM 1289 C CA . GLY A 1 172 ? -11.830 -17.438 44.502 1.00 81.44 172 GLY A CA 1
ATOM 1290 C C . GLY A 1 172 ? -11.980 -16.520 43.289 1.00 81.44 172 GLY A C 1
ATOM 1291 O O . GLY A 1 172 ? -12.313 -15.354 43.454 1.00 81.44 172 GLY A O 1
ATOM 1292 N N . TYR A 1 173 ? -11.761 -17.021 42.066 1.00 84.44 173 TYR A N 1
ATOM 1293 C CA . TYR A 1 173 ? -12.151 -16.286 40.861 1.00 84.44 173 TYR A CA 1
ATOM 1294 C C . TYR A 1 173 ? -13.658 -16.367 40.623 1.00 84.44 173 TYR A C 1
ATOM 1296 O O . TYR A 1 173 ? -14.242 -17.455 40.652 1.00 84.44 173 TYR A O 1
ATOM 1304 N N . LEU A 1 174 ? -14.252 -15.221 40.300 1.00 83.88 174 LEU A N 1
ATOM 1305 C CA . LEU A 1 174 ? -15.641 -15.117 39.866 1.00 83.88 174 LEU A CA 1
ATOM 1306 C C . LEU A 1 174 ? -15.797 -15.749 38.474 1.00 83.88 174 LEU A C 1
ATOM 1308 O O . LEU A 1 174 ? -15.010 -15.470 37.569 1.00 83.88 174 LEU A O 1
ATOM 1312 N N . LYS A 1 175 ? -16.809 -16.600 38.285 1.00 86.19 175 LYS A N 1
ATOM 1313 C CA . LYS A 1 175 ? -17.082 -17.289 37.008 1.00 86.19 175 LYS A CA 1
ATOM 1314 C C . LYS A 1 175 ? -18.424 -16.913 36.403 1.00 86.19 175 LYS A C 1
ATOM 1316 O O . LYS A 1 175 ? -18.661 -17.161 35.224 1.00 86.19 175 LYS A O 1
ATOM 1321 N N . SER A 1 176 ? -19.313 -16.354 37.211 1.00 87.50 176 SER A N 1
ATOM 1322 C CA . SER A 1 176 ? -20.667 -16.010 36.821 1.00 87.50 176 SER A CA 1
ATOM 1323 C C . SER A 1 176 ? -21.120 -14.708 37.473 1.00 87.50 176 SER A C 1
ATOM 1325 O O . SER A 1 176 ? -20.580 -14.277 38.491 1.00 87.50 176 SER A O 1
ATOM 1327 N N . VAL A 1 177 ? -22.167 -14.107 36.908 1.00 87.19 177 VAL A N 1
ATOM 1328 C CA . VAL A 1 177 ? -22.851 -12.937 37.485 1.00 87.19 177 VAL A CA 1
ATOM 1329 C C . VAL A 1 177 ? -23.299 -13.217 38.923 1.00 87.19 177 VAL A C 1
ATOM 1331 O O . VAL A 1 177 ? -23.108 -12.382 39.801 1.00 87.19 177 VAL A O 1
ATOM 1334 N N . ARG A 1 178 ? -23.794 -14.436 39.181 1.00 88.19 178 ARG A N 1
ATOM 1335 C CA . ARG A 1 178 ? -24.233 -14.880 40.511 1.00 88.19 178 ARG A CA 1
ATOM 1336 C C . ARG A 1 178 ? -23.112 -14.874 41.544 1.00 88.19 178 ARG A C 1
ATOM 1338 O O . ARG A 1 178 ? -23.387 -14.670 42.723 1.00 88.19 178 ARG A O 1
ATOM 1345 N N . ASP A 1 179 ? -21.871 -15.118 41.133 1.00 85.94 179 ASP A N 1
ATOM 1346 C CA . ASP A 1 179 ? -20.740 -15.084 42.062 1.00 85.94 179 ASP A CA 1
ATOM 1347 C C . ASP A 1 179 ? -20.504 -13.646 42.538 1.00 85.94 179 ASP A C 1
ATOM 1349 O O . ASP A 1 179 ? -20.337 -13.419 43.732 1.00 85.94 179 ASP A O 1
ATOM 1353 N N . LEU A 1 180 ? -20.582 -12.674 41.619 1.00 82.94 180 LEU A N 1
ATOM 1354 C CA . LEU A 1 180 ? -20.432 -11.247 41.917 1.00 82.94 180 LEU A CA 1
ATOM 1355 C C . LEU A 1 180 ? -21.602 -10.718 42.769 1.00 82.94 180 LEU A C 1
ATOM 1357 O O . LEU A 1 180 ? -21.385 -9.982 43.725 1.00 82.94 180 LEU A O 1
ATOM 1361 N N . GLU A 1 181 ? -22.833 -11.149 42.479 1.00 85.38 181 GLU A N 1
ATOM 1362 C CA . GLU A 1 181 ? -24.041 -10.829 43.259 1.00 85.38 181 GLU A CA 1
ATOM 1363 C C . GLU A 1 181 ? -23.971 -11.296 44.719 1.00 85.38 181 GLU A C 1
ATOM 1365 O O . GLU A 1 181 ? -24.524 -10.648 45.610 1.00 85.38 181 GLU A O 1
ATOM 1370 N N . ASN A 1 182 ? -23.329 -12.444 44.963 1.00 88.19 182 ASN A N 1
ATOM 1371 C CA . ASN A 1 182 ? -23.262 -13.068 46.282 1.00 88.19 182 ASN A CA 1
ATOM 1372 C C . ASN A 1 182 ? -22.059 -12.628 47.123 1.00 88.19 182 ASN A C 1
ATOM 1374 O O . ASN A 1 182 ? -21.930 -13.100 48.255 1.00 88.19 182 ASN A O 1
ATOM 1378 N N . ILE A 1 183 ? -21.211 -11.727 46.616 1.00 82.19 183 ILE A N 1
ATOM 1379 C CA . ILE A 1 183 ? -20.132 -11.132 47.407 1.00 82.19 183 ILE A CA 1
ATOM 1380 C C . ILE A 1 183 ? -20.738 -10.424 48.620 1.00 82.19 183 ILE A C 1
ATOM 1382 O O . ILE A 1 183 ? -21.646 -9.602 48.490 1.00 82.19 183 ILE A O 1
ATOM 1386 N N . VAL A 1 184 ? -20.231 -10.767 49.802 1.00 83.31 184 VAL A N 1
ATOM 1387 C CA . VAL A 1 184 ? -20.672 -10.203 51.080 1.00 83.31 184 VAL A CA 1
ATOM 1388 C C . VAL A 1 184 ? -19.984 -8.857 51.297 1.00 83.31 184 VAL A C 1
ATOM 1390 O O . VAL A 1 184 ? -18.763 -8.765 51.211 1.00 83.31 184 VAL A O 1
ATOM 1393 N N . LEU A 1 185 ? -20.776 -7.826 51.584 1.00 77.25 185 LEU A N 1
ATOM 1394 C CA . LEU A 1 185 ? -20.316 -6.470 51.889 1.00 77.25 185 LEU A CA 1
ATOM 1395 C C . LEU A 1 185 ? -20.084 -6.289 53.389 1.00 77.25 185 LEU A C 1
ATOM 1397 O O . LEU A 1 185 ? -19.058 -5.768 53.811 1.00 77.25 185 LEU A O 1
ATOM 1401 N N . THR A 1 186 ? -21.058 -6.712 54.192 1.00 73.75 186 THR A N 1
ATOM 1402 C CA . THR A 1 186 ? -21.005 -6.682 55.655 1.00 73.75 186 THR A CA 1
ATOM 1403 C C . THR A 1 186 ? -22.019 -7.677 56.225 1.00 73.75 186 THR A C 1
ATOM 1405 O O . THR A 1 186 ? -22.818 -8.243 55.480 1.00 73.75 186 THR A O 1
ATOM 1408 N N . ALA A 1 187 ? -22.003 -7.906 57.533 1.00 72.25 187 ALA A N 1
ATOM 1409 C CA . ALA A 1 187 ? -23.045 -8.642 58.241 1.00 72.25 187 ALA A CA 1
ATOM 1410 C C . ALA A 1 187 ? -23.749 -7.702 59.225 1.00 72.25 187 ALA A C 1
ATOM 1412 O O . ALA A 1 187 ? -23.107 -6.834 59.812 1.00 72.25 187 ALA A O 1
ATOM 1413 N N . SER A 1 188 ? -25.062 -7.861 59.396 1.00 65.81 188 SER A N 1
ATOM 1414 C CA . SER A 1 188 ? -25.791 -7.186 60.472 1.00 65.81 188 SER A CA 1
ATOM 1415 C C . SER A 1 188 ? -25.301 -7.666 61.844 1.00 65.81 188 SER A C 1
ATOM 1417 O O . SER A 1 188 ? -24.749 -8.761 61.959 1.00 65.81 188 SER A O 1
ATOM 1419 N N . ASP A 1 189 ? -25.599 -6.916 62.908 1.00 66.56 189 ASP A N 1
ATOM 1420 C CA . ASP A 1 189 ? -25.319 -7.332 64.297 1.00 66.56 189 ASP A CA 1
ATOM 1421 C C . ASP A 1 189 ? -26.002 -8.664 64.669 1.00 66.56 189 ASP A C 1
ATOM 1423 O O . ASP A 1 189 ? -25.582 -9.377 65.577 1.00 66.56 189 ASP A O 1
ATOM 1427 N N . THR A 1 190 ? -27.050 -9.027 63.925 1.00 65.12 190 THR A N 1
ATOM 1428 C CA . THR A 1 190 ? -27.779 -10.297 64.024 1.00 65.12 190 THR A CA 1
ATOM 1429 C C . THR A 1 190 ? -27.178 -11.428 63.175 1.00 65.12 190 THR A C 1
ATOM 1431 O O . THR A 1 190 ? -27.721 -12.530 63.159 1.00 65.12 190 THR A O 1
ATOM 1434 N N . GLY A 1 191 ? -26.074 -11.184 62.459 1.00 69.56 191 GLY A N 1
ATOM 1435 C CA . GLY A 1 191 ? -25.354 -12.169 61.644 1.00 69.56 191 GLY A CA 1
ATOM 1436 C C . GLY A 1 191 ? -25.905 -12.386 60.230 1.00 69.56 191 GLY A C 1
ATOM 1437 O O . GLY A 1 191 ? -25.458 -13.300 59.538 1.00 69.56 191 GLY A O 1
ATOM 1438 N N . THR A 1 192 ? -26.860 -11.571 59.770 1.00 75.88 192 THR A N 1
ATOM 1439 C CA . THR A 1 192 ? -27.412 -11.684 58.410 1.00 75.88 192 THR A CA 1
ATOM 1440 C C . THR A 1 192 ? -26.482 -10.976 57.415 1.00 75.88 192 THR A C 1
ATOM 1442 O O . THR A 1 192 ? -26.234 -9.780 57.577 1.00 75.88 192 THR A O 1
ATOM 1445 N N . PRO A 1 193 ? -25.940 -11.667 56.393 1.00 77.94 193 PRO A N 1
ATOM 1446 C CA . PRO A 1 193 ? -25.017 -11.054 55.444 1.00 77.94 193 PRO A CA 1
ATOM 1447 C C . PRO A 1 193 ? -25.756 -10.138 54.464 1.00 77.94 193 PRO A C 1
ATOM 1449 O O . PRO A 1 193 ? -26.717 -10.566 53.830 1.00 77.94 193 PRO A O 1
ATOM 1452 N N . ILE A 1 194 ? -25.246 -8.921 54.291 1.00 77.94 194 ILE A N 1
ATOM 1453 C CA . ILE A 1 194 ? -25.634 -7.974 53.242 1.00 77.94 194 ILE A CA 1
ATOM 1454 C C . ILE A 1 194 ? -24.691 -8.184 52.059 1.00 77.94 194 ILE A C 1
ATOM 1456 O O . ILE A 1 194 ? -23.470 -8.122 52.213 1.00 77.94 194 ILE A O 1
ATOM 1460 N N . ARG A 1 195 ? -25.242 -8.456 50.878 1.00 81.75 195 ARG A N 1
ATOM 1461 C CA . ARG A 1 195 ? -24.502 -8.802 49.657 1.00 81.75 195 ARG A CA 1
ATOM 1462 C C . ARG A 1 195 ? -24.614 -7.708 48.601 1.00 81.75 195 ARG A C 1
ATOM 1464 O O . ARG A 1 195 ? -25.462 -6.825 48.695 1.00 81.75 195 ARG A O 1
ATOM 1471 N N . VAL A 1 196 ? -23.800 -7.802 47.550 1.00 79.00 196 VAL A N 1
ATOM 1472 C CA . VAL A 1 196 ? -23.852 -6.878 46.400 1.00 79.00 196 VAL A CA 1
ATOM 1473 C C . VAL A 1 196 ? -25.261 -6.793 45.805 1.00 79.00 196 VAL A C 1
ATOM 1475 O O . VAL A 1 196 ? -25.744 -5.693 45.552 1.00 79.00 196 VAL A O 1
ATOM 1478 N N . LYS A 1 197 ? -25.957 -7.928 45.656 1.00 82.69 197 LYS A N 1
ATOM 1479 C CA . LYS A 1 197 ? -27.336 -7.961 45.136 1.00 82.69 197 LYS A CA 1
ATOM 1480 C C . LYS A 1 197 ? -28.373 -7.253 46.017 1.00 82.69 197 LYS A C 1
ATOM 1482 O O . LYS A 1 197 ? -29.435 -6.889 45.527 1.00 82.69 197 LYS A O 1
ATOM 1487 N N . ASP A 1 198 ? -28.085 -7.099 47.310 1.00 77.88 198 ASP A N 1
ATOM 1488 C CA . ASP A 1 198 ? -29.008 -6.486 48.269 1.00 77.88 198 ASP A CA 1
ATOM 1489 C C . ASP A 1 198 ? -28.907 -4.948 48.226 1.00 77.88 198 ASP A C 1
ATOM 1491 O O . ASP A 1 198 ? -29.791 -4.256 48.723 1.00 77.88 198 ASP A O 1
ATOM 1495 N N . VAL A 1 199 ? -27.844 -4.408 47.610 1.00 76.31 199 VAL A N 1
ATOM 1496 C CA . VAL A 1 199 ? -27.605 -2.961 47.453 1.00 76.31 199 VAL A CA 1
ATOM 1497 C C . VAL A 1 199 ? -27.629 -2.488 45.994 1.00 76.31 199 VAL A C 1
ATOM 1499 O O . VAL A 1 199 ? -27.562 -1.286 45.742 1.00 76.31 199 VAL A O 1
ATOM 1502 N N . GLY A 1 200 ? -27.712 -3.400 45.020 1.00 75.69 200 GLY A N 1
ATOM 1503 C CA . GLY A 1 200 ? -27.754 -3.060 43.598 1.00 75.69 200 GLY A CA 1
ATOM 1504 C C . GLY A 1 200 ? -27.912 -4.269 42.675 1.00 75.69 200 GLY A C 1
ATOM 1505 O O . GLY A 1 200 ? -27.798 -5.418 43.090 1.00 75.69 200 GLY A O 1
ATOM 1506 N N . SER A 1 201 ? -28.167 -4.012 41.391 1.00 81.81 201 SER A N 1
ATOM 1507 C CA . SER A 1 201 ? -28.306 -5.052 40.364 1.00 81.81 201 SER A CA 1
ATOM 1508 C C . SER A 1 201 ? -26.993 -5.293 39.621 1.00 81.81 201 SER A C 1
ATOM 1510 O O . SER A 1 201 ? -26.361 -4.340 39.162 1.00 81.81 201 SER A O 1
ATOM 1512 N N . VAL A 1 202 ? -26.628 -6.558 39.412 1.00 80.19 202 VAL A N 1
ATOM 1513 C CA . VAL A 1 202 ? -25.487 -6.937 38.573 1.00 80.19 202 VAL A CA 1
ATOM 1514 C C . VAL A 1 202 ? -25.999 -7.415 37.217 1.00 80.19 202 VAL A C 1
ATOM 1516 O O . VAL A 1 202 ? -26.811 -8.330 37.137 1.00 80.19 202 VAL A O 1
ATOM 1519 N N . ALA A 1 203 ? -25.510 -6.816 36.134 1.00 82.38 203 ALA A N 1
ATOM 1520 C CA . ALA A 1 203 ? -25.847 -7.225 34.775 1.00 82.38 203 ALA A CA 1
ATOM 1521 C C . ALA A 1 203 ? -24.599 -7.232 33.889 1.00 82.38 203 ALA A C 1
ATOM 1523 O O . ALA A 1 203 ? -23.670 -6.451 34.095 1.00 82.38 203 ALA A O 1
ATOM 1524 N N . ILE A 1 204 ? -24.590 -8.105 32.880 1.00 84.00 204 ILE A N 1
ATOM 1525 C CA . ILE A 1 204 ? -23.577 -8.063 31.823 1.00 84.00 204 ILE A CA 1
ATOM 1526 C C . ILE A 1 204 ? -24.014 -6.998 30.823 1.00 84.00 204 ILE A C 1
ATOM 1528 O O . ILE A 1 204 ? -24.999 -7.175 30.108 1.00 84.00 204 ILE A O 1
ATOM 1532 N N . GLY A 1 205 ? -23.282 -5.890 30.799 1.00 83.50 205 GLY A N 1
ATOM 1533 C CA . GLY A 1 205 ? -23.460 -4.815 29.831 1.00 83.50 205 GLY A CA 1
ATOM 1534 C C . GLY A 1 205 ? -22.339 -4.784 28.791 1.00 83.50 205 GLY A C 1
ATOM 1535 O O . GLY A 1 205 ? -21.287 -5.398 28.992 1.00 83.50 205 GLY A O 1
ATOM 1536 N N . PRO A 1 206 ? -22.539 -4.065 27.675 1.00 80.56 206 PRO A N 1
ATOM 1537 C CA . PRO A 1 206 ? -21.449 -3.736 26.771 1.00 80.56 206 PRO A CA 1
ATOM 1538 C C . PRO A 1 206 ? -20.479 -2.759 27.447 1.00 80.56 206 PRO A C 1
ATOM 1540 O O . PRO A 1 206 ? -20.888 -1.906 28.235 1.00 80.56 206 PRO A O 1
ATOM 1543 N N . ASP A 1 207 ? -19.201 -2.853 27.095 1.00 80.00 207 ASP A N 1
ATOM 1544 C CA . ASP A 1 207 ? -18.228 -1.818 27.445 1.00 80.00 207 ASP A CA 1
ATOM 1545 C C . ASP A 1 207 ? -18.467 -0.545 26.608 1.00 80.00 207 ASP A C 1
ATOM 1547 O O . ASP A 1 207 ? -19.164 -0.560 25.584 1.00 80.00 207 ASP A O 1
ATOM 1551 N N . ILE A 1 208 ? -17.876 0.570 27.033 1.00 80.69 208 ILE A N 1
ATOM 1552 C CA . ILE A 1 208 ? -17.966 1.854 26.340 1.00 80.69 208 ILE A CA 1
ATOM 1553 C C . ILE A 1 208 ? -17.404 1.699 24.922 1.00 80.69 208 ILE A C 1
ATOM 1555 O O . ILE A 1 208 ? -16.207 1.484 24.710 1.00 80.69 208 ILE A O 1
ATOM 1559 N N . ARG A 1 209 ? -18.272 1.868 23.919 1.00 78.69 209 ARG A N 1
ATOM 1560 C CA . ARG A 1 209 ? -17.880 1.827 22.508 1.00 78.69 209 ARG A CA 1
ATOM 1561 C C . ARG A 1 209 ? -17.037 3.056 22.171 1.00 78.69 209 ARG A C 1
ATOM 1563 O O . ARG A 1 209 ? -17.553 4.165 22.080 1.00 78.69 209 ARG A O 1
ATOM 1570 N N . ARG A 1 210 ? -15.736 2.860 21.949 1.00 83.19 210 ARG A N 1
ATOM 1571 C CA . ARG A 1 210 ? -14.823 3.915 21.457 1.00 83.19 210 ARG A CA 1
ATOM 1572 C C . ARG A 1 210 ? -14.835 4.079 19.936 1.00 83.19 210 ARG A C 1
ATOM 1574 O O . ARG A 1 210 ? -14.248 5.023 19.420 1.00 83.19 210 ARG A O 1
ATOM 1581 N N . GLY A 1 211 ? -15.479 3.159 19.227 1.00 81.81 211 GLY A N 1
ATOM 1582 C CA . GLY A 1 211 ? -15.618 3.177 17.779 1.00 81.81 211 GLY A CA 1
ATOM 1583 C C . GLY A 1 211 ? -16.835 2.366 17.361 1.00 81.81 211 GLY A C 1
ATOM 1584 O O . GLY A 1 211 ? -17.204 1.398 18.028 1.00 81.81 211 GLY A O 1
ATOM 1585 N N . VAL A 1 212 ? -17.456 2.792 16.269 1.00 86.62 212 VAL A N 1
ATOM 1586 C CA . VAL A 1 212 ? -18.581 2.113 15.624 1.00 86.62 212 VAL A CA 1
ATOM 1587 C C . VAL A 1 212 ? -18.176 1.855 14.179 1.00 86.62 212 VAL A C 1
ATOM 1589 O O . VAL A 1 212 ? -17.447 2.646 13.578 1.00 86.62 212 VAL A O 1
ATOM 1592 N N . SER A 1 213 ? -18.579 0.715 13.638 1.00 89.62 213 SER A N 1
ATOM 1593 C CA . SER A 1 213 ? -18.376 0.370 12.237 1.00 89.62 213 SER A CA 1
ATOM 1594 C C . SER A 1 213 ? -19.711 -0.063 11.670 1.00 89.62 213 SER A C 1
ATOM 1596 O O . SER A 1 213 ? -20.367 -0.927 12.240 1.00 89.62 213 SER A O 1
ATOM 1598 N N . ASP A 1 214 ? -20.093 0.558 10.567 1.00 91.88 214 ASP A N 1
ATOM 1599 C CA . ASP A 1 214 ? -21.315 0.269 9.830 1.00 91.88 214 ASP A CA 1
ATOM 1600 C C . ASP A 1 214 ? -20.933 -0.215 8.427 1.00 91.88 214 ASP A C 1
ATOM 1602 O O . ASP A 1 214 ? -19.905 0.202 7.877 1.00 91.88 214 ASP A O 1
ATOM 1606 N N . LEU A 1 215 ? -21.727 -1.133 7.878 1.00 91.69 215 LEU A N 1
ATOM 1607 C CA . LEU A 1 215 ? -21.553 -1.639 6.520 1.00 91.69 215 LEU A CA 1
ATOM 1608 C C . LEU A 1 215 ? -22.736 -1.215 5.648 1.00 91.69 215 LEU A C 1
ATOM 1610 O O . LEU A 1 215 ? -23.845 -1.727 5.802 1.00 91.69 215 LEU A O 1
ATOM 1614 N N . ASP A 1 216 ? -22.477 -0.319 4.696 1.00 91.06 216 ASP A N 1
ATOM 1615 C CA . ASP A 1 216 ? -23.433 0.154 3.684 1.00 91.06 216 ASP A CA 1
ATOM 1616 C C . ASP A 1 216 ? -24.772 0.685 4.244 1.00 91.06 216 ASP A C 1
ATOM 1618 O O . ASP A 1 216 ? -25.811 0.581 3.588 1.00 91.06 216 ASP A O 1
ATOM 1622 N N . GLY A 1 217 ? -24.786 1.229 5.463 1.00 91.12 217 GLY A N 1
ATOM 1623 C CA . GLY A 1 217 ? -25.985 1.738 6.134 1.00 91.12 217 GLY A CA 1
ATOM 1624 C C . GLY A 1 217 ? -26.933 0.652 6.644 1.00 91.12 217 GLY A C 1
ATOM 1625 O O . GLY A 1 217 ? -28.079 0.950 6.980 1.00 91.12 217 GLY A O 1
ATOM 1626 N N . LYS A 1 218 ? -26.502 -0.616 6.661 1.00 89.38 218 LYS A N 1
ATOM 1627 C CA . LYS A 1 218 ? -27.328 -1.762 7.083 1.00 89.38 218 LYS A CA 1
ATOM 1628 C C . LYS A 1 218 ? -27.185 -2.099 8.566 1.00 89.38 218 LYS A C 1
ATOM 1630 O O . LYS A 1 218 ? -27.863 -3.016 9.031 1.00 89.38 218 LYS A O 1
ATOM 1635 N N . GLY A 1 219 ? -26.348 -1.368 9.298 1.00 89.06 219 GLY A N 1
ATOM 1636 C CA . GLY A 1 219 ? -26.167 -1.505 10.735 1.00 89.06 219 GLY A CA 1
ATOM 1637 C C . GLY A 1 219 ? -24.750 -1.886 11.151 1.00 89.06 219 GLY A C 1
ATOM 1638 O O . GLY A 1 219 ? -23.843 -2.083 10.336 1.00 89.06 219 GLY A O 1
ATOM 1639 N N . ASP A 1 220 ? -24.601 -2.009 12.470 1.00 88.56 220 ASP A N 1
ATOM 1640 C CA . ASP A 1 220 ? -23.336 -2.277 13.145 1.00 88.56 220 ASP A CA 1
ATOM 1641 C C . ASP A 1 220 ? -22.724 -3.618 12.714 1.00 88.56 220 ASP A C 1
ATOM 1643 O O . ASP A 1 220 ? -23.338 -4.682 12.834 1.00 88.56 220 ASP A O 1
ATOM 1647 N N . VAL A 1 221 ? -21.463 -3.576 12.288 1.00 90.56 221 VAL A N 1
ATOM 1648 C CA . VAL A 1 221 ? -20.656 -4.755 11.961 1.00 90.56 221 VAL A CA 1
ATOM 1649 C C . VAL A 1 221 ? -19.316 -4.733 12.687 1.00 90.56 221 VAL A C 1
ATOM 1651 O O . VAL A 1 221 ? -18.821 -3.694 13.124 1.00 90.56 221 VAL A O 1
ATOM 1654 N N . VAL A 1 222 ? -18.678 -5.899 12.772 1.00 89.50 222 VAL A N 1
ATOM 1655 C CA . VAL A 1 222 ? -17.295 -6.004 13.241 1.00 89.50 222 VAL A CA 1
ATOM 1656 C C . VAL A 1 222 ? -16.354 -5.715 12.074 1.00 89.50 222 VAL A C 1
ATOM 1658 O O . VAL A 1 222 ? -16.364 -6.429 11.073 1.00 89.50 222 VAL A O 1
ATOM 1661 N N . SER A 1 223 ? -15.525 -4.679 12.215 1.00 90.38 223 SER A N 1
ATOM 1662 C CA . SER A 1 223 ? -14.491 -4.319 11.241 1.00 90.38 223 SER A CA 1
ATOM 1663 C C . SER A 1 223 ? -13.097 -4.684 11.749 1.00 90.38 223 SER A C 1
ATOM 1665 O O . SER A 1 223 ? -12.814 -4.621 12.946 1.00 90.38 223 SER A O 1
ATOM 1667 N N . GLY A 1 224 ? -12.214 -5.054 10.823 1.00 90.00 224 GLY A N 1
ATOM 1668 C CA . GLY A 1 224 ? -10.809 -5.338 11.087 1.00 90.00 224 GLY A CA 1
ATOM 1669 C C . GLY A 1 224 ? -9.926 -4.677 10.036 1.00 90.00 224 GLY A C 1
ATOM 1670 O O . GLY A 1 224 ? -10.174 -4.804 8.839 1.00 90.00 224 GLY A O 1
ATOM 1671 N N . ILE A 1 225 ? -8.878 -3.984 10.482 1.00 92.38 225 ILE A N 1
ATOM 1672 C CA . ILE A 1 225 ? -7.904 -3.330 9.602 1.00 92.38 225 ILE A CA 1
ATOM 1673 C C . ILE A 1 225 ? -6.567 -4.047 9.742 1.00 92.38 225 ILE A C 1
ATOM 1675 O O . ILE A 1 225 ? -6.031 -4.182 10.841 1.00 92.38 225 ILE A O 1
ATOM 1679 N N . VAL A 1 226 ? -6.000 -4.471 8.614 1.00 93.12 226 VAL A N 1
ATOM 1680 C CA . VAL A 1 226 ? -4.656 -5.050 8.580 1.00 93.12 226 VAL A CA 1
ATOM 1681 C C . VAL A 1 226 ? -3.645 -3.951 8.280 1.00 93.12 226 VAL A C 1
ATOM 1683 O O . VAL A 1 226 ? -3.582 -3.428 7.167 1.00 93.12 226 VAL A O 1
ATOM 1686 N N . VAL A 1 227 ? -2.833 -3.606 9.278 1.00 93.50 227 VAL A N 1
ATOM 1687 C CA . VAL A 1 227 ? -1.762 -2.615 9.135 1.00 93.50 227 VAL A CA 1
ATOM 1688 C C . VAL A 1 227 ? -0.457 -3.323 8.782 1.00 93.50 227 VAL A C 1
ATOM 1690 O O . VAL A 1 227 ? 0.064 -4.133 9.548 1.00 93.50 227 VAL A O 1
ATOM 1693 N N . MET A 1 228 ? 0.083 -3.015 7.604 1.00 92.25 228 MET A N 1
ATOM 1694 C CA . MET A 1 228 ? 1.357 -3.562 7.145 1.00 92.25 228 MET A CA 1
ATOM 1695 C C . MET A 1 228 ? 2.541 -2.878 7.844 1.00 92.25 228 MET A C 1
ATOM 1697 O O . MET A 1 228 ? 2.557 -1.660 8.017 1.00 92.25 228 MET A O 1
ATOM 1701 N N . ARG A 1 229 ? 3.581 -3.653 8.172 1.00 91.12 229 ARG A N 1
ATOM 1702 C CA . ARG A 1 229 ? 4.863 -3.118 8.651 1.00 91.12 229 ARG A CA 1
ATOM 1703 C C . ARG A 1 229 ? 5.512 -2.212 7.596 1.00 91.12 229 ARG A C 1
ATOM 1705 O O . ARG A 1 229 ? 5.496 -2.513 6.403 1.00 91.12 229 ARG A O 1
ATOM 1712 N N . HIS A 1 230 ? 6.141 -1.133 8.053 1.00 85.81 230 HIS A N 1
ATOM 1713 C CA . HIS A 1 230 ? 6.890 -0.223 7.190 1.00 85.81 230 HIS A CA 1
ATOM 1714 C C . HIS A 1 230 ? 7.970 -0.959 6.369 1.00 85.81 230 HIS A C 1
ATOM 1716 O O . HIS A 1 230 ? 8.644 -1.853 6.881 1.00 85.81 230 HIS A O 1
ATOM 1722 N N . GLY A 1 231 ? 8.112 -0.594 5.090 1.00 82.50 231 GLY A N 1
ATOM 1723 C CA . GLY A 1 231 ? 9.114 -1.152 4.170 1.00 82.50 231 GLY A CA 1
ATOM 1724 C C . GLY A 1 231 ? 8.830 -2.560 3.623 1.00 82.50 231 GLY A C 1
ATOM 1725 O O . GLY A 1 231 ? 9.643 -3.083 2.868 1.00 82.50 231 GLY A O 1
ATOM 1726 N N . GLN A 1 232 ? 7.710 -3.195 3.980 1.00 87.12 232 GLN A N 1
ATOM 1727 C CA . GLN A 1 232 ? 7.327 -4.504 3.430 1.00 87.12 232 GLN A CA 1
ATOM 1728 C C . GLN A 1 232 ? 6.615 -4.387 2.072 1.00 87.12 232 GLN A C 1
ATOM 1730 O O . GLN A 1 232 ? 6.088 -3.331 1.715 1.00 87.12 232 GLN A O 1
ATOM 1735 N N . ASN A 1 233 ? 6.569 -5.492 1.321 1.00 85.94 233 ASN A N 1
ATOM 1736 C CA . ASN A 1 233 ? 5.814 -5.574 0.073 1.00 85.94 233 ASN A CA 1
ATOM 1737 C C . ASN A 1 233 ? 4.312 -5.737 0.361 1.00 85.94 233 ASN A C 1
ATOM 1739 O O . ASN A 1 233 ? 3.881 -6.741 0.930 1.00 85.94 233 ASN A O 1
ATOM 1743 N N . ALA A 1 234 ? 3.516 -4.754 -0.065 1.00 88.81 234 ALA A N 1
ATOM 1744 C CA . ALA A 1 234 ? 2.074 -4.750 0.157 1.00 88.81 234 ALA A CA 1
ATOM 1745 C C . ALA A 1 234 ? 1.353 -5.916 -0.524 1.00 88.81 234 ALA A C 1
ATOM 1747 O O . ALA A 1 234 ? 0.490 -6.522 0.103 1.00 88.81 234 ALA A O 1
ATOM 1748 N N . LEU A 1 235 ? 1.715 -6.247 -1.765 1.00 90.38 235 LEU A N 1
ATOM 1749 C CA . LEU A 1 235 ? 1.072 -7.325 -2.515 1.00 90.38 235 LEU A CA 1
ATOM 1750 C C . LEU A 1 235 ? 1.307 -8.676 -1.829 1.00 90.38 235 LEU A C 1
ATOM 1752 O O . LEU A 1 235 ? 0.353 -9.385 -1.529 1.00 90.38 235 LEU A O 1
ATOM 1756 N N . GLU A 1 236 ? 2.555 -8.966 -1.455 1.00 91.75 236 GLU A N 1
ATOM 1757 C CA . GLU A 1 236 ? 2.912 -10.212 -0.763 1.00 91.75 236 GLU A CA 1
ATOM 1758 C C . GLU A 1 236 ? 2.201 -10.346 0.594 1.00 91.75 236 GLU A C 1
ATOM 1760 O O . GLU A 1 236 ? 1.708 -11.415 0.958 1.00 91.75 236 GLU A O 1
ATOM 1765 N N . VAL A 1 237 ? 2.119 -9.255 1.363 1.00 94.62 237 VAL A N 1
ATOM 1766 C CA . VAL A 1 237 ? 1.406 -9.252 2.648 1.00 94.62 237 VAL A CA 1
ATOM 1767 C C . VAL A 1 237 ? -0.085 -9.512 2.442 1.00 94.62 237 VAL A C 1
ATOM 1769 O O . VAL A 1 237 ? -0.645 -10.341 3.157 1.00 94.62 237 VAL A O 1
ATOM 1772 N N . ILE A 1 238 ? -0.714 -8.852 1.467 1.00 94.62 238 ILE A N 1
ATOM 1773 C CA . ILE A 1 238 ? -2.137 -9.041 1.155 1.00 94.62 238 ILE A CA 1
ATOM 1774 C C . ILE A 1 238 ? -2.407 -10.485 0.726 1.00 94.62 238 ILE A C 1
ATOM 1776 O O . ILE A 1 238 ? -3.363 -11.090 1.212 1.00 94.62 238 ILE A O 1
ATOM 1780 N N . ASP A 1 239 ? -1.550 -11.070 -0.108 1.00 95.69 239 ASP A N 1
ATOM 1781 C CA . ASP A 1 239 ? -1.709 -12.451 -0.566 1.00 95.69 239 ASP A CA 1
ATOM 1782 C C . ASP A 1 239 ? -1.624 -13.450 0.592 1.00 95.69 239 ASP A C 1
ATOM 1784 O O . ASP A 1 239 ? -2.460 -14.354 0.694 1.00 95.69 239 ASP A O 1
ATOM 1788 N N . ARG A 1 240 ? -0.687 -13.249 1.529 1.00 96.25 240 ARG A N 1
ATOM 1789 C CA . ARG A 1 240 ? -0.598 -14.062 2.755 1.00 96.25 240 ARG A CA 1
ATOM 1790 C C . ARG A 1 240 ? -1.818 -13.895 3.656 1.00 96.25 240 ARG A C 1
ATOM 1792 O O . ARG A 1 240 ? -2.304 -14.882 4.203 1.00 96.25 240 ARG A O 1
ATOM 1799 N N . VAL A 1 241 ? -2.333 -12.675 3.801 1.00 95.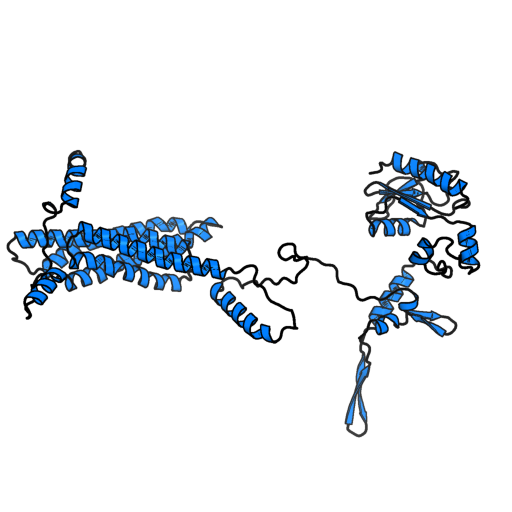69 241 VAL A N 1
ATOM 1800 C CA . VAL A 1 241 ? -3.543 -12.400 4.594 1.00 95.69 241 VAL A CA 1
ATOM 1801 C C . VAL A 1 241 ? -4.753 -13.096 3.977 1.00 95.69 241 VAL A C 1
ATOM 1803 O O . VAL A 1 241 ? -5.459 -13.813 4.678 1.00 95.69 241 VAL A O 1
ATOM 1806 N N . LYS A 1 242 ? -4.959 -12.967 2.662 1.00 95.12 242 LYS A N 1
ATOM 1807 C CA . LYS A 1 242 ? -6.032 -13.662 1.935 1.00 95.12 242 LYS A CA 1
ATOM 1808 C C . LYS A 1 242 ? -5.910 -15.179 2.054 1.00 95.12 242 LYS A C 1
ATOM 1810 O O . LYS A 1 242 ? -6.916 -15.859 2.238 1.00 95.12 242 LYS A O 1
ATOM 1815 N N . ALA A 1 243 ? -4.692 -15.715 1.964 1.00 96.56 243 ALA A N 1
ATOM 1816 C CA . ALA A 1 243 ? -4.445 -17.137 2.169 1.00 96.56 243 ALA A CA 1
ATOM 1817 C C . ALA A 1 243 ? -4.831 -17.574 3.588 1.00 96.56 243 ALA A C 1
ATOM 1819 O O . ALA A 1 243 ? -5.525 -18.575 3.740 1.00 96.56 243 ALA A O 1
ATOM 1820 N N . LYS A 1 244 ? -4.466 -16.790 4.610 1.00 95.75 244 LYS A N 1
ATOM 1821 C CA . LYS A 1 244 ? -4.813 -17.097 6.000 1.00 95.75 244 LYS A CA 1
ATOM 1822 C C . LYS A 1 244 ? -6.312 -16.985 6.274 1.00 95.75 244 LYS A C 1
ATOM 1824 O O . LYS A 1 244 ? -6.842 -17.816 6.999 1.00 95.75 244 LYS A O 1
ATOM 1829 N N . ILE A 1 245 ? -6.999 -16.015 5.668 1.00 94.56 245 ILE A N 1
ATOM 1830 C CA . ILE A 1 245 ? -8.461 -15.885 5.760 1.00 94.56 245 ILE A CA 1
ATOM 1831 C C . ILE A 1 245 ? -9.142 -17.141 5.206 1.00 94.56 245 ILE A C 1
ATOM 1833 O O . ILE A 1 245 ? -9.975 -17.723 5.891 1.00 94.56 245 ILE A O 1
ATOM 1837 N N . ARG A 1 246 ? -8.724 -17.616 4.025 1.00 94.88 246 ARG A N 1
ATOM 1838 C CA . ARG A 1 246 ? -9.249 -18.860 3.435 1.00 94.88 246 ARG A CA 1
ATOM 1839 C C . ARG A 1 246 ? -8.992 -20.094 4.302 1.00 94.88 246 ARG A C 1
ATOM 1841 O O . ARG A 1 246 ? -9.784 -21.026 4.286 1.00 94.88 246 ARG A O 1
ATOM 1848 N N . GLU A 1 247 ? -7.889 -20.110 5.048 1.00 96.19 247 GLU A N 1
ATOM 1849 C CA . GLU A 1 247 ? -7.555 -21.206 5.963 1.00 96.19 247 GLU A CA 1
ATOM 1850 C C . GLU A 1 247 ? -8.462 -21.233 7.206 1.00 96.19 247 GLU A C 1
ATOM 1852 O O . GLU A 1 247 ? -8.835 -22.311 7.660 1.00 96.19 247 GLU A O 1
ATOM 1857 N N . ILE A 1 248 ? -8.827 -20.068 7.758 1.00 95.06 248 ILE A N 1
ATOM 1858 C CA . ILE A 1 248 ? -9.651 -19.976 8.980 1.00 95.06 248 ILE A CA 1
ATOM 1859 C C . ILE A 1 248 ? -11.156 -20.017 8.708 1.00 95.06 248 ILE A C 1
ATOM 1861 O O . ILE A 1 248 ? -11.923 -20.330 9.615 1.00 95.06 248 ILE A O 1
ATOM 1865 N N . GLU A 1 249 ? -11.582 -19.698 7.486 1.00 93.00 249 GLU A N 1
ATOM 1866 C CA . GLU A 1 249 ? -12.991 -19.593 7.094 1.00 93.00 249 GLU A CA 1
ATOM 1867 C C . GLU A 1 249 ? -13.835 -20.837 7.449 1.00 93.00 249 GLU A C 1
ATOM 1869 O O . GLU A 1 249 ? -14.932 -20.657 7.980 1.00 93.00 249 GLU A O 1
ATOM 1874 N N . PRO A 1 250 ? -13.342 -22.088 7.301 1.00 93.25 250 PRO A N 1
ATOM 1875 C CA . PRO A 1 250 ? -14.091 -23.282 7.709 1.00 93.25 250 PRO A CA 1
ATOM 1876 C C . PRO A 1 250 ? -14.310 -23.418 9.225 1.00 93.25 250 PRO A C 1
ATOM 1878 O O . PRO A 1 250 ? -15.197 -24.153 9.648 1.00 93.25 250 PRO A O 1
ATOM 1881 N N . GLY A 1 251 ? -13.491 -22.753 10.047 1.00 94.06 251 GLY A N 1
ATOM 1882 C CA . GLY A 1 251 ? -13.600 -22.771 11.509 1.00 94.06 251 GLY A CA 1
ATOM 1883 C C . GLY A 1 251 ? -14.549 -21.712 12.073 1.00 94.06 251 GLY A C 1
ATOM 1884 O O . GLY A 1 251 ? -14.720 -21.635 13.291 1.00 94.06 251 GLY A O 1
ATOM 1885 N N . LEU A 1 252 ? -15.139 -20.873 11.217 1.00 93.44 252 LEU A N 1
ATOM 1886 C CA . LEU A 1 252 ? -16.039 -19.812 11.648 1.00 93.44 252 LEU A CA 1
ATOM 1887 C C . LEU A 1 252 ? -17.424 -20.368 12.032 1.00 93.44 252 LEU A C 1
ATOM 1889 O O . LEU A 1 252 ? -17.907 -21.315 11.407 1.00 93.44 252 LEU A O 1
ATOM 1893 N N . PRO A 1 253 ? -18.101 -19.775 13.037 1.00 94.81 253 PRO A N 1
ATOM 1894 C CA . PRO A 1 253 ? -19.467 -20.149 13.385 1.00 94.81 253 PRO A CA 1
ATOM 1895 C C . PRO A 1 253 ? -20.442 -19.996 12.202 1.00 94.81 253 PRO A C 1
ATOM 1897 O O . PRO A 1 253 ? -20.239 -19.128 11.344 1.00 94.81 253 PRO A O 1
ATOM 1900 N N . PRO A 1 254 ? -21.544 -20.769 12.169 1.00 92.12 254 PRO A N 1
ATOM 1901 C CA . PRO A 1 254 ? -22.551 -20.656 11.119 1.00 92.12 254 PRO A CA 1
ATOM 1902 C C . PRO A 1 254 ? -23.067 -19.217 10.974 1.00 92.12 254 PRO A C 1
ATOM 1904 O O . PRO A 1 254 ? -23.458 -18.588 11.955 1.00 92.12 254 PRO A O 1
ATOM 1907 N N . GLY A 1 255 ? -23.078 -18.700 9.742 1.00 89.00 255 GLY A N 1
ATOM 1908 C CA . GLY A 1 255 ? -23.562 -17.350 9.425 1.00 89.00 255 GLY A CA 1
ATOM 1909 C C . GLY A 1 255 ? -22.505 -16.240 9.479 1.00 89.00 255 GLY A C 1
ATOM 1910 O O . GLY A 1 255 ? -22.777 -15.142 8.997 1.00 89.00 255 GLY A O 1
ATOM 1911 N N . VAL A 1 256 ? -21.294 -16.509 9.981 1.00 92.44 256 VAL A N 1
ATOM 1912 C CA . VAL A 1 256 ? -20.190 -15.536 9.975 1.00 92.44 256 VAL A CA 1
ATOM 1913 C C . VAL A 1 256 ? -19.502 -15.530 8.609 1.00 92.44 256 VAL A C 1
ATOM 1915 O O . VAL A 1 256 ? -19.128 -16.579 8.089 1.00 92.44 256 VAL A O 1
ATOM 1918 N N . LYS A 1 257 ? -19.316 -14.341 8.025 1.00 90.25 257 LYS A N 1
ATOM 1919 C CA . LYS A 1 257 ? -18.609 -14.143 6.751 1.00 90.25 257 LYS A CA 1
ATOM 1920 C C . LYS A 1 257 ? -17.624 -12.988 6.860 1.00 90.25 257 LYS A C 1
ATOM 1922 O O . LYS A 1 257 ? -17.947 -11.955 7.440 1.00 90.25 257 LYS A O 1
ATOM 1927 N N . ILE A 1 258 ? -16.448 -13.150 6.260 1.00 92.50 258 ILE A N 1
ATOM 1928 C CA . ILE A 1 258 ? -15.436 -12.094 6.165 1.00 92.50 258 ILE A CA 1
ATOM 1929 C C . ILE A 1 258 ? -15.554 -11.462 4.779 1.00 92.50 258 ILE A C 1
ATOM 1931 O O . ILE A 1 258 ? -15.227 -12.091 3.776 1.00 92.50 258 ILE A O 1
ATOM 1935 N N . VAL A 1 259 ? -16.031 -10.219 4.722 1.00 91.12 259 VAL A N 1
ATOM 1936 C CA . VAL A 1 259 ? -16.205 -9.481 3.464 1.00 91.12 259 VAL A CA 1
ATOM 1937 C C . VAL A 1 259 ? -15.112 -8.413 3.352 1.00 91.12 259 VAL A C 1
ATOM 1939 O O . VAL A 1 259 ? -15.053 -7.522 4.201 1.00 91.12 259 VAL A O 1
ATOM 1942 N N . PRO A 1 260 ? -14.222 -8.476 2.343 1.00 91.62 260 PRO A N 1
ATOM 1943 C CA . PRO A 1 260 ? -13.204 -7.451 2.148 1.00 91.62 260 PRO A CA 1
ATOM 1944 C C . PRO A 1 260 ? -13.839 -6.165 1.603 1.00 91.62 260 PRO A C 1
ATOM 1946 O O . PRO A 1 260 ? -14.370 -6.153 0.497 1.00 91.62 260 PRO A O 1
ATOM 1949 N N . ILE A 1 261 ? -13.752 -5.076 2.371 1.00 91.50 261 ILE A N 1
ATOM 1950 C CA . ILE A 1 261 ? -14.261 -3.748 1.972 1.00 91.50 261 ILE A CA 1
ATOM 1951 C C . ILE A 1 261 ? -13.235 -2.911 1.197 1.00 91.50 261 ILE A C 1
ATOM 1953 O O . ILE A 1 261 ? -13.593 -2.072 0.378 1.00 91.50 261 ILE A O 1
ATOM 1957 N N . TYR A 1 262 ? -11.946 -3.124 1.460 1.00 92.31 262 TYR A N 1
ATOM 1958 C CA . TYR A 1 262 ? -10.854 -2.381 0.845 1.00 92.31 262 TYR A CA 1
ATOM 1959 C C . TYR A 1 262 ? -9.682 -3.317 0.589 1.00 92.31 262 TYR A C 1
ATOM 1961 O O . TYR A 1 262 ? -9.150 -3.940 1.510 1.00 92.31 262 TYR A O 1
ATOM 1969 N N . ASP A 1 263 ? -9.264 -3.381 -0.670 1.00 93.44 263 ASP A N 1
ATOM 1970 C CA . ASP A 1 263 ? -8.167 -4.224 -1.111 1.00 93.44 263 ASP A CA 1
ATOM 1971 C C . ASP A 1 263 ? -7.230 -3.444 -2.036 1.00 93.44 263 ASP A C 1
ATOM 1973 O O . ASP A 1 263 ? -7.539 -3.154 -3.191 1.00 93.44 263 ASP A O 1
ATOM 1977 N N . ARG A 1 264 ? -6.042 -3.117 -1.522 1.00 90.81 264 ARG A N 1
ATOM 1978 C CA . ARG A 1 264 ? -5.020 -2.377 -2.274 1.00 90.81 264 ARG A CA 1
ATOM 1979 C C . ARG A 1 264 ? -4.404 -3.205 -3.410 1.00 90.81 264 ARG A C 1
ATOM 1981 O O . ARG A 1 264 ? -3.814 -2.619 -4.316 1.00 90.81 264 ARG A O 1
ATOM 1988 N N . SER A 1 265 ? -4.510 -4.536 -3.379 1.00 92.06 265 SER A N 1
ATOM 1989 C CA . SER A 1 265 ? -3.903 -5.389 -4.409 1.00 92.06 265 SER A CA 1
ATOM 1990 C C . SER A 1 265 ? -4.513 -5.158 -5.793 1.00 92.06 265 SER A C 1
ATOM 1992 O O . SER A 1 265 ? -3.761 -5.175 -6.762 1.00 92.06 265 SER A O 1
ATOM 1994 N N . ASP A 1 266 ? -5.809 -4.834 -5.891 1.00 90.62 266 ASP A N 1
ATOM 1995 C CA . ASP A 1 266 ? -6.465 -4.511 -7.170 1.00 90.62 266 ASP A CA 1
ATOM 1996 C C . ASP A 1 266 ? -5.780 -3.326 -7.866 1.00 90.62 266 ASP A C 1
ATOM 1998 O O . ASP A 1 266 ? -5.388 -3.415 -9.028 1.00 90.62 266 ASP A O 1
ATOM 2002 N N . LEU A 1 267 ? -5.516 -2.244 -7.127 1.00 88.44 267 LEU A N 1
ATOM 2003 C CA . LEU A 1 267 ? -4.808 -1.082 -7.665 1.00 88.44 267 LEU A CA 1
ATOM 2004 C C . LEU A 1 267 ? -3.375 -1.427 -8.100 1.00 88.44 267 LEU A C 1
ATOM 2006 O O . LEU A 1 267 ? -2.919 -0.960 -9.143 1.00 88.44 267 LEU A O 1
ATOM 2010 N N . ILE A 1 268 ? -2.662 -2.240 -7.314 1.00 87.19 268 ILE A N 1
ATOM 2011 C CA . ILE A 1 268 ? -1.287 -2.655 -7.632 1.00 87.19 268 ILE A CA 1
ATOM 2012 C C . ILE A 1 268 ? -1.265 -3.497 -8.913 1.00 87.19 268 ILE A C 1
ATOM 2014 O O . ILE A 1 268 ? -0.453 -3.238 -9.798 1.00 87.19 268 ILE A O 1
ATOM 2018 N N . LEU A 1 269 ? -2.161 -4.478 -9.034 1.00 88.88 269 LEU A N 1
ATOM 2019 C CA . LEU A 1 269 ? -2.244 -5.355 -10.201 1.00 88.88 269 LEU A CA 1
ATOM 2020 C C . LEU A 1 269 ? -2.634 -4.574 -11.455 1.00 88.88 269 LEU A C 1
ATOM 2022 O O . LEU A 1 269 ? -1.954 -4.691 -12.470 1.00 88.88 269 LEU A O 1
ATOM 2026 N N . ARG A 1 270 ? -3.627 -3.682 -11.364 1.00 88.75 270 ARG A N 1
ATOM 2027 C CA . ARG A 1 270 ? -3.987 -2.783 -12.471 1.00 88.75 270 ARG A CA 1
ATOM 2028 C C . ARG A 1 270 ? -2.827 -1.890 -12.893 1.00 88.75 270 ARG A C 1
ATOM 2030 O O . ARG A 1 270 ? -2.618 -1.698 -14.086 1.00 88.75 270 ARG A O 1
ATOM 2037 N N . ALA A 1 271 ? -2.047 -1.367 -11.947 1.00 83.25 271 ALA A N 1
ATOM 2038 C CA . ALA A 1 271 ? -0.858 -0.582 -12.267 1.00 83.25 271 ALA A CA 1
ATOM 2039 C C . ALA A 1 271 ? 0.215 -1.422 -12.987 1.00 83.25 271 ALA A C 1
ATOM 2041 O O . ALA A 1 271 ? 0.839 -0.930 -13.926 1.00 83.25 271 ALA A O 1
ATOM 2042 N N . ILE A 1 272 ? 0.409 -2.685 -12.588 1.00 84.00 272 ILE A N 1
ATOM 2043 C CA . ILE A 1 272 ? 1.329 -3.631 -13.245 1.00 84.00 272 ILE A CA 1
ATOM 2044 C C . ILE A 1 272 ? 0.834 -4.020 -14.646 1.00 84.00 272 ILE A C 1
ATOM 2046 O O . ILE A 1 272 ? 1.634 -4.159 -15.570 1.00 84.00 272 ILE A O 1
ATOM 2050 N N . ASP A 1 273 ? -0.466 -4.203 -14.834 1.00 87.75 273 ASP A N 1
ATOM 2051 C CA . ASP A 1 273 ? -1.012 -4.560 -16.143 1.00 87.75 273 ASP A CA 1
ATOM 2052 C C . ASP A 1 273 ? -0.999 -3.362 -17.096 1.00 87.75 273 ASP A C 1
ATOM 2054 O O . ASP A 1 273 ? -0.585 -3.501 -18.248 1.00 87.75 273 ASP A O 1
ATOM 2058 N N . ASN A 1 274 ? -1.296 -2.160 -16.592 1.00 84.81 274 ASN A N 1
ATOM 2059 C CA . ASN A 1 274 ? -1.101 -0.921 -17.340 1.00 84.81 274 ASN A CA 1
ATOM 2060 C C . ASN A 1 274 ? 0.374 -0.718 -17.732 1.00 84.81 274 ASN A C 1
ATOM 2062 O O . ASN A 1 274 ? 0.667 -0.318 -18.856 1.00 84.81 274 ASN A O 1
ATOM 2066 N N . LEU A 1 275 ? 1.307 -1.057 -16.834 1.00 79.69 275 LEU A N 1
ATOM 2067 C CA . LEU A 1 275 ? 2.750 -1.070 -17.093 1.00 79.69 275 LEU A CA 1
ATOM 2068 C C . LEU A 1 275 ? 3.115 -1.982 -18.269 1.00 79.69 275 LEU A C 1
ATOM 2070 O O . LEU A 1 275 ? 3.811 -1.551 -19.190 1.00 79.69 275 LEU A O 1
ATOM 2074 N N . LYS A 1 276 ? 2.634 -3.228 -18.258 1.00 83.94 276 LYS A N 1
ATOM 2075 C CA . LYS A 1 276 ? 2.895 -4.188 -19.338 1.00 83.94 276 LYS A CA 1
ATOM 2076 C C . LYS A 1 276 ? 2.325 -3.705 -20.673 1.00 83.94 276 LYS A C 1
ATOM 2078 O O . LYS A 1 276 ? 3.042 -3.765 -21.669 1.00 83.94 276 LYS A O 1
ATOM 2083 N N . SER A 1 277 ? 1.082 -3.206 -20.682 1.00 87.25 277 SER A N 1
ATOM 2084 C CA . SER A 1 277 ? 0.439 -2.684 -21.900 1.00 87.25 277 SER A CA 1
ATOM 2085 C C . SER A 1 277 ? 1.203 -1.490 -22.457 1.00 87.25 277 SER A C 1
ATOM 2087 O O . SER A 1 277 ? 1.605 -1.507 -23.613 1.00 87.25 277 SER A O 1
ATOM 2089 N N . THR A 1 278 ? 1.519 -0.508 -21.608 1.00 84.06 278 THR A N 1
ATOM 2090 C CA . THR A 1 278 ? 2.219 0.715 -22.024 1.00 84.06 278 THR A CA 1
ATOM 2091 C C . THR A 1 278 ? 3.603 0.403 -22.595 1.00 84.06 278 THR A C 1
ATOM 2093 O O . THR A 1 278 ? 3.970 0.937 -23.636 1.00 84.06 278 THR A O 1
ATOM 2096 N N . ILE A 1 279 ? 4.385 -0.480 -21.959 1.00 81.19 279 ILE A N 1
ATOM 2097 C CA . ILE A 1 279 ? 5.699 -0.872 -22.498 1.00 81.19 279 ILE A CA 1
ATOM 2098 C C . ILE A 1 279 ? 5.543 -1.535 -23.870 1.00 81.19 279 ILE A C 1
ATOM 2100 O O . ILE A 1 279 ? 6.320 -1.235 -24.776 1.00 81.19 279 ILE A O 1
ATOM 2104 N N . LEU A 1 280 ? 4.549 -2.410 -24.040 1.00 86.62 280 LEU A N 1
ATOM 2105 C CA . LEU A 1 280 ? 4.291 -3.073 -25.315 1.00 86.62 280 LEU A CA 1
ATOM 2106 C C . LEU A 1 280 ? 3.863 -2.072 -26.399 1.00 86.62 280 LEU A C 1
ATOM 2108 O O . LEU A 1 280 ? 4.408 -2.099 -27.499 1.00 86.62 280 LEU A O 1
ATOM 2112 N N . GLU A 1 281 ? 2.939 -1.166 -26.085 1.00 87.44 281 GLU A N 1
ATOM 2113 C CA . GLU A 1 281 ? 2.472 -0.102 -26.980 1.00 87.44 281 GLU A CA 1
ATOM 2114 C C . GLU A 1 281 ? 3.618 0.814 -27.416 1.00 87.44 281 GLU A C 1
ATOM 2116 O O . GLU A 1 281 ? 3.770 1.099 -28.606 1.00 87.44 281 GLU A O 1
ATOM 2121 N N . VAL A 1 282 ? 4.473 1.226 -26.475 1.00 83.50 282 VAL A N 1
ATOM 2122 C CA . VAL A 1 282 ? 5.652 2.049 -26.765 1.00 83.50 282 VAL A CA 1
ATOM 2123 C C . VAL A 1 282 ? 6.648 1.281 -27.634 1.00 83.50 282 VAL A C 1
ATOM 2125 O O . VAL A 1 282 ? 7.128 1.832 -28.622 1.00 83.50 282 VAL A O 1
ATOM 2128 N N . LEU A 1 283 ? 6.935 0.011 -27.327 1.00 82.62 283 LEU A N 1
ATOM 2129 C CA . LEU A 1 283 ? 7.831 -0.823 -28.135 1.00 82.62 283 LEU A CA 1
ATOM 2130 C C . LEU A 1 283 ? 7.326 -0.990 -29.570 1.00 82.62 283 LEU A C 1
ATOM 2132 O O . LEU A 1 283 ? 8.106 -0.840 -30.509 1.00 82.62 283 LEU A O 1
ATOM 2136 N N . ILE A 1 284 ? 6.032 -1.268 -29.748 1.00 88.19 284 ILE A N 1
ATOM 2137 C CA . ILE A 1 284 ? 5.409 -1.397 -31.071 1.00 88.19 284 ILE A CA 1
ATOM 2138 C C . ILE A 1 284 ? 5.468 -0.062 -31.811 1.00 88.19 284 ILE A C 1
ATOM 2140 O O . ILE A 1 284 ? 5.860 -0.030 -32.974 1.00 88.19 284 ILE A O 1
ATOM 2144 N N . THR A 1 285 ? 5.132 1.044 -31.148 1.00 86.88 285 THR A N 1
ATOM 2145 C CA . THR A 1 285 ? 5.153 2.381 -31.757 1.00 86.88 285 THR A CA 1
ATOM 2146 C C . THR A 1 285 ? 6.560 2.755 -32.215 1.00 86.88 285 THR A C 1
ATOM 2148 O O . THR A 1 285 ? 6.750 3.166 -33.358 1.00 86.88 285 THR A O 1
ATOM 2151 N N . VAL A 1 286 ? 7.563 2.544 -31.360 1.00 82.94 286 VAL A N 1
ATOM 2152 C CA . VAL A 1 286 ? 8.976 2.743 -31.698 1.00 82.94 286 VAL A CA 1
ATOM 2153 C C . VAL A 1 286 ? 9.375 1.863 -32.876 1.00 82.94 286 VAL A C 1
ATOM 2155 O O . VAL A 1 286 ? 9.966 2.365 -33.827 1.00 82.94 286 VAL A O 1
ATOM 2158 N N . ALA A 1 287 ? 9.030 0.573 -32.848 1.00 84.50 287 ALA A N 1
ATOM 2159 C CA . ALA A 1 287 ? 9.331 -0.336 -33.944 1.00 84.50 287 ALA A CA 1
ATOM 2160 C C . ALA A 1 287 ? 8.732 0.174 -35.261 1.00 84.50 287 ALA A C 1
ATOM 2162 O O . ALA A 1 287 ? 9.450 0.271 -36.251 1.00 84.50 287 ALA A O 1
ATOM 2163 N N . LEU A 1 288 ? 7.453 0.562 -35.268 1.00 87.25 288 LEU A N 1
ATOM 2164 C CA . LEU A 1 288 ? 6.768 1.091 -36.450 1.00 87.25 288 LEU A CA 1
ATOM 2165 C C . LEU A 1 288 ? 7.447 2.347 -37.001 1.00 87.25 288 LEU A C 1
ATOM 2167 O O . LEU A 1 288 ? 7.671 2.424 -38.206 1.00 87.25 288 LEU A O 1
ATOM 2171 N N . VAL A 1 289 ? 7.817 3.300 -36.140 1.00 84.12 289 VAL A N 1
ATOM 2172 C CA . VAL A 1 289 ? 8.532 4.520 -36.551 1.00 84.12 289 VAL A CA 1
ATOM 2173 C C . VAL A 1 289 ? 9.904 4.169 -37.133 1.00 84.12 289 VAL A C 1
ATOM 2175 O O . VAL A 1 289 ? 10.245 4.618 -38.223 1.00 84.12 289 VAL A O 1
ATOM 2178 N N . VAL A 1 290 ? 10.671 3.307 -36.466 1.00 80.81 290 VAL A N 1
ATOM 2179 C CA . VAL A 1 290 ? 11.995 2.867 -36.931 1.00 80.81 290 VAL A CA 1
ATOM 2180 C C . VAL A 1 290 ? 11.898 2.143 -38.283 1.00 80.81 290 VAL A C 1
ATOM 2182 O O . VAL A 1 290 ? 12.684 2.422 -39.189 1.00 80.81 290 VAL A O 1
ATOM 2185 N N . PHE A 1 291 ? 10.912 1.257 -38.461 1.00 81.50 291 PHE A N 1
ATOM 2186 C CA . PHE A 1 291 ? 10.644 0.594 -39.742 1.00 81.50 291 PHE A CA 1
ATOM 2187 C C . PHE A 1 291 ? 10.232 1.586 -40.834 1.00 81.50 291 PHE A C 1
ATOM 2189 O O . PHE A 1 291 ? 10.678 1.437 -41.973 1.00 81.50 291 PHE A O 1
ATOM 2196 N N . LEU A 1 292 ? 9.419 2.590 -40.490 1.00 82.75 292 LEU A N 1
ATOM 2197 C CA . LEU A 1 292 ? 8.967 3.627 -41.414 1.00 82.75 292 LEU A CA 1
ATOM 2198 C C . LEU A 1 292 ? 10.125 4.484 -41.933 1.00 82.75 292 LEU A C 1
ATOM 2200 O O . LEU A 1 292 ? 10.102 4.836 -43.102 1.00 82.75 292 LEU A O 1
ATOM 2204 N N . PHE A 1 293 ? 11.114 4.825 -41.101 1.00 74.31 293 PHE A N 1
ATOM 2205 C CA . PHE A 1 293 ? 12.235 5.681 -41.512 1.00 74.31 293 PHE A CA 1
ATOM 2206 C C . PHE A 1 293 ? 13.365 4.923 -42.211 1.00 74.31 293 PHE A C 1
ATOM 2208 O O . PHE A 1 293 ? 13.969 5.446 -43.144 1.00 74.31 293 PHE A O 1
ATOM 2215 N N . LEU A 1 294 ? 13.672 3.700 -41.770 1.00 73.06 294 LEU A N 1
ATOM 2216 C CA . LEU A 1 294 ? 14.855 2.988 -42.258 1.00 73.06 294 LEU A CA 1
ATOM 2217 C C . LEU A 1 294 ? 14.594 2.130 -43.499 1.00 73.06 294 LEU A C 1
ATOM 2219 O O . LEU A 1 294 ? 15.549 1.787 -44.187 1.00 73.06 294 LEU A O 1
ATOM 2223 N N . TRP A 1 295 ? 13.343 1.718 -43.749 1.00 74.19 295 TRP A N 1
ATOM 2224 C CA . TRP A 1 295 ? 12.918 0.791 -44.818 1.00 74.19 295 TRP A CA 1
ATOM 2225 C C . TRP A 1 295 ? 13.857 -0.420 -45.057 1.00 74.19 295 TRP A C 1
ATOM 2227 O O . TRP A 1 295 ? 13.880 -1.016 -46.134 1.00 74.19 295 TRP A O 1
ATOM 2237 N N . HIS A 1 296 ? 14.621 -0.817 -44.034 1.00 76.56 296 HIS A N 1
ATOM 2238 C CA . HIS A 1 296 ? 15.644 -1.857 -44.076 1.00 76.56 296 HIS A CA 1
ATOM 2239 C C . HIS A 1 296 ? 15.518 -2.733 -42.828 1.00 76.56 296 HIS A C 1
ATOM 2241 O O . HIS A 1 296 ? 15.926 -2.346 -41.730 1.00 76.56 296 HIS A O 1
ATOM 2247 N N . ILE A 1 297 ? 14.928 -3.920 -42.999 1.00 76.50 297 ILE A N 1
ATOM 2248 C CA . ILE A 1 297 ? 14.526 -4.811 -41.899 1.00 76.50 297 ILE A CA 1
ATOM 2249 C C . ILE A 1 297 ? 15.689 -5.145 -40.941 1.00 76.50 297 ILE A C 1
ATOM 2251 O O . ILE A 1 297 ? 15.498 -4.987 -39.735 1.00 76.50 297 ILE A O 1
ATOM 2255 N N . PRO A 1 298 ? 16.899 -5.519 -41.410 1.00 76.44 298 PRO A N 1
ATOM 2256 C CA . PRO A 1 298 ? 18.019 -5.831 -40.515 1.00 76.44 298 PRO A CA 1
ATOM 2257 C C . PRO A 1 298 ? 18.456 -4.647 -39.648 1.00 76.44 298 PRO A C 1
ATOM 2259 O O . PRO A 1 298 ? 18.795 -4.822 -38.481 1.00 76.44 298 PRO A O 1
ATOM 2262 N N . SER A 1 299 ? 18.419 -3.436 -40.209 1.00 78.38 299 SER A N 1
ATOM 2263 C CA . SER A 1 299 ? 18.807 -2.212 -39.502 1.00 78.38 299 SER A CA 1
ATOM 2264 C C . SER A 1 299 ? 17.736 -1.764 -38.513 1.00 78.38 299 SER A C 1
ATOM 2266 O O . SER A 1 299 ? 18.061 -1.321 -37.415 1.00 78.38 299 SER A O 1
ATOM 2268 N N . ALA A 1 300 ? 16.463 -1.917 -38.881 1.00 80.06 300 ALA A N 1
ATOM 2269 C CA . ALA A 1 300 ? 15.331 -1.597 -38.021 1.00 80.06 300 ALA A CA 1
ATOM 2270 C C . ALA A 1 300 ? 15.196 -2.569 -36.837 1.00 80.06 300 ALA A C 1
ATOM 2272 O O . ALA A 1 300 ? 14.777 -2.167 -35.754 1.00 80.06 300 ALA A O 1
ATOM 2273 N N . LEU A 1 301 ? 15.607 -3.831 -37.004 1.00 83.81 301 LEU A N 1
ATOM 2274 C CA . LEU A 1 301 ? 15.559 -4.833 -35.937 1.00 83.81 301 LEU A CA 1
ATOM 2275 C C . LEU A 1 301 ? 16.517 -4.517 -34.775 1.00 83.81 301 LEU A C 1
ATOM 2277 O O . LEU A 1 301 ? 16.254 -4.916 -33.643 1.00 83.81 301 LEU A O 1
ATOM 2281 N N . ILE A 1 302 ? 17.604 -3.782 -35.033 1.00 85.94 302 ILE A N 1
ATOM 2282 C CA . ILE A 1 302 ? 18.624 -3.465 -34.025 1.00 85.94 302 ILE A CA 1
ATOM 2283 C C . ILE A 1 302 ? 18.024 -2.627 -32.878 1.00 85.94 302 ILE A C 1
ATOM 2285 O O . ILE A 1 302 ? 18.010 -3.135 -31.756 1.00 85.94 302 ILE A O 1
ATOM 2289 N N . PRO A 1 303 ? 17.438 -1.427 -33.100 1.00 84.81 303 PRO A N 1
ATOM 2290 C CA . PRO A 1 303 ? 16.753 -0.690 -32.032 1.00 84.81 303 PRO A CA 1
ATOM 2291 C C . PRO A 1 303 ? 15.615 -1.479 -31.367 1.00 84.81 303 PRO A C 1
ATOM 2293 O O . PRO A 1 303 ? 15.439 -1.395 -30.152 1.00 84.81 303 PRO A O 1
ATOM 2296 N N . VAL A 1 304 ? 14.872 -2.276 -32.145 1.00 86.38 304 VAL A N 1
ATOM 2297 C CA . VAL A 1 304 ? 13.731 -3.074 -31.656 1.00 86.38 304 VAL A CA 1
ATOM 2298 C C . VAL A 1 304 ? 14.159 -4.140 -30.647 1.00 86.38 304 VAL A C 1
ATOM 2300 O O . VAL A 1 304 ? 13.432 -4.394 -29.692 1.00 86.38 304 VAL A O 1
ATOM 2303 N N . VAL A 1 305 ? 15.333 -4.751 -30.825 1.00 88.31 305 VAL A N 1
ATOM 2304 C CA . VAL A 1 305 ? 15.881 -5.757 -29.899 1.00 88.31 305 VAL A CA 1
ATOM 2305 C C . VAL A 1 305 ? 16.650 -5.103 -28.751 1.00 88.31 305 VAL A C 1
ATOM 2307 O O . VAL A 1 305 ? 16.540 -5.537 -27.603 1.00 88.31 305 VAL A O 1
ATOM 2310 N N . THR A 1 306 ? 17.408 -4.044 -29.034 1.00 87.94 306 THR A N 1
ATOM 2311 C CA . THR A 1 306 ? 18.227 -3.352 -28.033 1.00 87.94 306 THR A CA 1
ATOM 2312 C C . THR A 1 306 ? 17.368 -2.701 -26.947 1.00 87.94 306 THR A C 1
ATOM 2314 O O . THR A 1 306 ? 17.723 -2.764 -25.770 1.00 87.94 306 THR A O 1
ATOM 2317 N N . LEU A 1 307 ? 16.211 -2.134 -27.298 1.00 89.06 307 LEU A N 1
ATOM 2318 C CA . LEU A 1 307 ? 15.362 -1.415 -26.348 1.00 89.06 307 LEU A CA 1
ATOM 2319 C C . LEU A 1 307 ? 14.785 -2.310 -25.221 1.00 89.06 307 LEU A C 1
ATOM 2321 O O . LEU A 1 307 ? 14.988 -1.968 -24.052 1.00 89.06 307 LEU A O 1
ATOM 2325 N N . PRO A 1 308 ? 14.149 -3.472 -25.491 1.00 89.00 308 PRO A N 1
ATOM 2326 C CA . PRO A 1 308 ? 13.750 -4.420 -24.447 1.00 89.00 308 PRO A CA 1
ATOM 2327 C C . PRO A 1 308 ? 14.908 -4.878 -23.559 1.00 89.00 308 PRO A C 1
ATOM 2329 O O . PRO A 1 308 ? 14.727 -5.045 -22.354 1.00 89.00 308 PRO A O 1
ATOM 2332 N N . ILE A 1 309 ? 16.098 -5.070 -24.136 1.00 91.75 309 ILE A N 1
ATOM 2333 C CA . ILE A 1 309 ? 17.287 -5.512 -23.398 1.00 91.75 309 ILE A CA 1
ATOM 2334 C C . ILE A 1 309 ? 17.762 -4.423 -22.434 1.00 91.75 309 ILE A C 1
ATOM 2336 O O . ILE A 1 309 ? 18.042 -4.730 -21.275 1.00 91.75 309 ILE A O 1
ATOM 2340 N N . ILE A 1 310 ? 17.794 -3.158 -22.867 1.00 91.50 310 ILE A N 1
ATOM 2341 C CA . ILE A 1 310 ? 18.106 -2.025 -21.986 1.00 91.50 310 ILE A CA 1
ATOM 2342 C C . ILE A 1 310 ? 17.116 -1.976 -20.815 1.00 91.50 310 ILE A C 1
ATOM 2344 O O . ILE A 1 310 ? 17.533 -1.884 -19.659 1.00 91.50 310 ILE A O 1
ATOM 2348 N N . ILE A 1 311 ? 15.813 -2.083 -21.099 1.00 89.56 311 ILE A N 1
ATOM 2349 C CA . ILE A 1 311 ? 14.768 -2.066 -20.068 1.00 89.56 311 ILE A CA 1
ATOM 2350 C C . ILE A 1 311 ? 14.969 -3.232 -19.094 1.00 89.56 311 ILE A C 1
ATOM 2352 O O . ILE A 1 311 ? 15.000 -3.014 -17.885 1.00 89.56 311 ILE A O 1
ATOM 2356 N N . LEU A 1 312 ? 15.170 -4.454 -19.589 1.00 90.38 312 LEU A N 1
ATOM 2357 C CA . LEU A 1 312 ? 15.378 -5.638 -18.754 1.00 90.38 312 LEU A CA 1
ATOM 2358 C C . LEU A 1 312 ? 16.608 -5.491 -17.848 1.00 90.38 312 LEU A C 1
ATOM 2360 O O . LEU A 1 312 ? 16.533 -5.766 -16.651 1.00 90.38 312 LEU A O 1
ATOM 2364 N N . LEU A 1 313 ? 17.725 -5.017 -18.400 1.00 93.00 313 LEU A N 1
ATOM 2365 C CA . LEU A 1 313 ? 18.958 -4.809 -17.644 1.00 93.00 313 LEU A CA 1
ATOM 2366 C C . LEU A 1 313 ? 18.837 -3.659 -16.637 1.00 93.00 313 LEU A C 1
ATOM 2368 O O . LEU A 1 313 ? 19.471 -3.721 -15.585 1.00 93.00 313 LEU A O 1
ATOM 2372 N N . SER A 1 314 ? 17.979 -2.663 -16.887 1.00 91.31 314 SER A N 1
ATOM 2373 C CA . SER A 1 314 ? 17.714 -1.578 -15.931 1.00 91.31 314 SER A CA 1
ATOM 2374 C C . SER A 1 314 ? 17.062 -2.062 -14.626 1.00 91.31 314 SER A C 1
ATOM 2376 O O . SER A 1 314 ? 17.303 -1.480 -13.569 1.00 91.31 314 SER A O 1
ATOM 2378 N N . PHE A 1 315 ? 16.343 -3.193 -14.638 1.00 89.62 315 PHE A N 1
ATOM 2379 C CA . PHE A 1 315 ? 15.775 -3.775 -13.415 1.00 89.62 315 PHE A CA 1
ATOM 2380 C C . PHE A 1 315 ? 16.833 -4.308 -12.435 1.00 89.62 315 PHE A C 1
ATOM 2382 O O . PHE A 1 315 ? 16.542 -4.427 -11.242 1.00 89.62 315 PHE A O 1
ATOM 2389 N N . ILE A 1 316 ? 18.057 -4.598 -12.895 1.00 92.12 316 ILE A N 1
ATOM 2390 C CA . ILE A 1 316 ? 19.156 -5.057 -12.031 1.00 92.12 316 ILE A CA 1
ATOM 2391 C C . ILE A 1 316 ? 19.513 -3.976 -10.992 1.00 92.12 316 ILE A C 1
ATOM 2393 O O . ILE A 1 316 ? 19.334 -4.235 -9.796 1.00 92.12 316 ILE A O 1
ATOM 2397 N N . PRO A 1 317 ? 19.943 -2.755 -11.380 1.00 92.38 317 PRO A N 1
ATOM 2398 C CA . PRO A 1 317 ? 20.223 -1.699 -10.412 1.00 92.38 317 PRO A CA 1
ATOM 2399 C C . PRO A 1 317 ? 18.967 -1.226 -9.665 1.00 92.38 317 PRO A C 1
ATOM 2401 O O . PRO A 1 317 ? 19.082 -0.840 -8.503 1.00 92.38 317 PRO A O 1
ATOM 2404 N N . PHE A 1 318 ? 17.763 -1.314 -10.252 1.00 90.44 318 PHE A N 1
ATOM 2405 C CA . PHE A 1 318 ? 16.521 -0.988 -9.527 1.00 90.44 318 PHE A CA 1
ATOM 2406 C C . PHE A 1 318 ? 16.331 -1.883 -8.307 1.00 90.44 318 PHE A C 1
ATOM 2408 O O . PHE A 1 318 ? 16.044 -1.390 -7.215 1.00 90.44 318 PHE A O 1
ATOM 2415 N N . ARG A 1 319 ? 16.538 -3.195 -8.478 1.00 87.44 319 ARG A N 1
ATOM 2416 C CA . ARG A 1 319 ? 16.438 -4.164 -7.386 1.00 87.44 319 ARG A CA 1
ATOM 2417 C C . ARG A 1 319 ? 17.518 -3.936 -6.331 1.00 87.44 319 ARG A C 1
ATOM 2419 O O . ARG A 1 319 ? 17.222 -4.055 -5.146 1.00 87.44 319 ARG A O 1
ATOM 2426 N N . MET A 1 320 ? 18.738 -3.587 -6.742 1.00 89.38 320 MET A N 1
ATOM 2427 C CA . MET A 1 320 ? 19.842 -3.296 -5.817 1.00 89.38 320 MET A CA 1
ATOM 2428 C C . MET A 1 320 ? 19.582 -2.051 -4.958 1.00 89.38 320 MET A C 1
ATOM 2430 O O . MET A 1 320 ? 19.970 -2.025 -3.795 1.00 89.38 320 MET A O 1
ATOM 2434 N N . LEU A 1 321 ? 18.900 -1.043 -5.509 1.00 87.31 321 LEU A N 1
ATOM 2435 C CA . LEU A 1 321 ? 18.557 0.205 -4.815 1.00 87.31 321 LEU A CA 1
ATOM 2436 C C . LEU A 1 321 ? 17.185 0.170 -4.121 1.00 87.31 321 LEU A C 1
ATOM 2438 O O . LEU A 1 321 ? 16.758 1.174 -3.555 1.00 87.31 321 LEU A O 1
ATOM 2442 N N . GLY A 1 322 ? 16.476 -0.963 -4.165 1.00 83.81 322 GLY A N 1
ATOM 2443 C CA . GLY A 1 322 ? 15.161 -1.114 -3.537 1.00 83.81 322 GLY A CA 1
ATOM 2444 C C . GLY A 1 322 ? 14.051 -0.279 -4.186 1.00 83.81 322 GLY A C 1
ATOM 2445 O O . GLY A 1 322 ? 13.042 0.011 -3.540 1.00 83.81 322 GLY A O 1
ATOM 2446 N N . VAL A 1 323 ? 14.208 0.120 -5.452 1.00 84.25 323 VAL A N 1
ATOM 2447 C CA . VAL A 1 323 ? 13.185 0.880 -6.180 1.00 84.25 323 VAL A CA 1
ATOM 2448 C C . VAL A 1 323 ? 12.017 -0.050 -6.510 1.00 84.25 323 VAL A C 1
ATOM 2450 O O . VAL A 1 323 ? 12.175 -1.055 -7.201 1.00 84.25 323 VAL A O 1
ATOM 2453 N N . THR A 1 324 ? 10.826 0.278 -6.008 1.00 77.19 324 THR A N 1
ATOM 2454 C CA . THR A 1 324 ? 9.613 -0.514 -6.257 1.00 77.19 324 THR A CA 1
ATOM 2455 C C . THR A 1 324 ? 9.053 -0.253 -7.655 1.00 77.19 324 THR A C 1
ATOM 2457 O O . THR A 1 324 ? 9.138 0.864 -8.169 1.00 77.19 324 THR A O 1
ATOM 2460 N N . ALA A 1 325 ? 8.452 -1.273 -8.273 1.00 76.31 325 ALA A N 1
ATOM 2461 C CA . ALA A 1 325 ? 7.716 -1.130 -9.527 1.00 76.31 325 ALA A CA 1
ATOM 2462 C C . ALA A 1 325 ? 6.340 -0.510 -9.243 1.00 76.31 325 ALA A C 1
ATOM 2464 O O . ALA A 1 325 ? 5.465 -1.144 -8.658 1.00 76.31 325 ALA A O 1
ATOM 2465 N N . ASN A 1 326 ? 6.171 0.753 -9.610 1.00 76.75 326 ASN A N 1
ATOM 2466 C CA . ASN A 1 326 ? 4.957 1.532 -9.433 1.00 76.75 326 ASN A CA 1
ATOM 2467 C C . ASN A 1 326 ? 4.797 2.486 -10.628 1.00 76.75 326 ASN A C 1
ATOM 2469 O O . ASN A 1 326 ? 5.651 2.540 -11.512 1.00 76.75 326 ASN A O 1
ATOM 2473 N N . ILE A 1 327 ? 3.698 3.238 -10.665 1.00 81.25 327 ILE A N 1
ATOM 2474 C CA . ILE A 1 327 ? 3.386 4.126 -11.795 1.00 81.25 327 ILE A CA 1
ATOM 2475 C C . ILE A 1 327 ? 4.486 5.186 -12.001 1.00 81.25 327 ILE A C 1
ATOM 2477 O O . ILE A 1 327 ? 4.853 5.469 -13.138 1.00 81.25 327 ILE A O 1
ATOM 2481 N N . MET A 1 328 ? 5.073 5.719 -10.922 1.00 87.50 328 MET A N 1
ATOM 2482 C CA . MET A 1 328 ? 6.144 6.722 -11.010 1.00 87.50 328 MET A CA 1
ATOM 2483 C C . MET A 1 328 ? 7.457 6.121 -11.516 1.00 87.50 328 MET A C 1
ATOM 2485 O O . MET A 1 328 ? 8.099 6.703 -12.381 1.00 87.50 328 MET A O 1
ATOM 2489 N N . SER A 1 329 ? 7.869 4.951 -11.027 1.00 86.19 329 SER A N 1
ATOM 2490 C CA . SER A 1 329 ? 9.082 4.292 -11.529 1.00 86.19 329 SER A CA 1
ATOM 2491 C C . SER A 1 329 ? 8.921 3.801 -12.973 1.00 86.19 329 SER A C 1
ATOM 2493 O O . SER A 1 329 ? 9.864 3.878 -13.756 1.00 86.19 329 SER A O 1
ATOM 2495 N N . LEU A 1 330 ? 7.714 3.401 -13.384 1.00 81.31 330 LEU A N 1
ATOM 2496 C CA . LEU A 1 330 ? 7.397 3.159 -14.792 1.00 81.31 330 LEU A CA 1
ATOM 2497 C C . LEU A 1 330 ? 7.523 4.427 -15.636 1.00 81.31 330 LEU A C 1
ATOM 2499 O O . LEU A 1 330 ? 8.131 4.385 -16.703 1.00 81.31 330 LEU A O 1
ATOM 2503 N N . GLY A 1 331 ? 6.952 5.544 -15.179 1.00 86.56 331 GLY A N 1
ATOM 2504 C CA . GLY A 1 331 ? 7.000 6.806 -15.916 1.00 86.56 331 GLY A CA 1
ATOM 2505 C C . GLY A 1 331 ? 8.433 7.201 -16.284 1.00 86.56 331 GLY A C 1
ATOM 2506 O O . GLY A 1 331 ? 8.677 7.687 -17.384 1.00 86.56 331 GLY A O 1
ATOM 2507 N N . GLY A 1 332 ? 9.401 6.902 -15.411 1.00 89.56 332 GLY A N 1
ATOM 2508 C CA . GLY A 1 332 ? 10.815 7.173 -15.658 1.00 89.56 332 GLY A CA 1
ATOM 2509 C C . GLY A 1 332 ? 11.374 6.332 -16.803 1.00 89.56 332 GLY A C 1
ATOM 2510 O O . GLY A 1 332 ? 12.073 6.861 -17.667 1.00 89.56 332 GLY A O 1
ATOM 2511 N N . ILE A 1 333 ? 11.008 5.047 -16.862 1.00 88.38 333 ILE A N 1
ATOM 2512 C CA . ILE A 1 333 ? 11.355 4.146 -17.971 1.00 88.38 333 ILE A CA 1
ATOM 2513 C C . ILE A 1 333 ? 10.696 4.628 -19.268 1.00 88.38 333 ILE A C 1
ATOM 2515 O O . ILE A 1 333 ? 11.375 4.746 -20.283 1.00 88.38 333 ILE A O 1
ATOM 2519 N N . ALA A 1 334 ? 9.401 4.957 -19.236 1.00 85.38 334 ALA A N 1
ATOM 2520 C CA . ALA A 1 334 ? 8.658 5.420 -20.409 1.00 85.38 334 ALA A CA 1
ATOM 2521 C C . ALA A 1 334 ? 9.263 6.700 -21.013 1.00 85.38 334 ALA A C 1
ATOM 2523 O O . ALA A 1 334 ? 9.473 6.770 -22.222 1.00 85.38 334 ALA A O 1
ATOM 2524 N N . ILE A 1 335 ? 9.627 7.675 -20.172 1.00 87.38 335 ILE A N 1
ATOM 2525 C CA . ILE A 1 335 ? 10.322 8.901 -20.598 1.00 87.38 335 ILE A CA 1
ATOM 2526 C C . ILE A 1 335 ? 11.715 8.582 -21.156 1.00 87.38 335 ILE A C 1
ATOM 2528 O O . ILE A 1 335 ? 12.147 9.200 -22.129 1.00 87.38 335 ILE A O 1
ATOM 2532 N N . ALA A 1 336 ? 12.434 7.627 -20.557 1.00 89.88 336 ALA A N 1
ATOM 2533 C CA . ALA A 1 336 ? 13.762 7.246 -21.025 1.00 89.88 336 ALA A CA 1
ATOM 2534 C C . ALA A 1 336 ? 13.723 6.612 -22.424 1.00 89.88 336 ALA A C 1
ATOM 2536 O O . ALA A 1 336 ? 14.637 6.853 -23.207 1.00 89.88 336 ALA A O 1
ATOM 2537 N N . ILE A 1 337 ? 12.680 5.841 -22.768 1.00 88.00 337 ILE A N 1
ATOM 2538 C CA . ILE A 1 337 ? 12.606 5.112 -24.048 1.00 88.00 337 ILE A CA 1
ATOM 2539 C C . ILE A 1 337 ? 12.814 6.038 -25.249 1.00 88.00 337 ILE A C 1
ATOM 2541 O O . ILE A 1 337 ? 13.600 5.696 -26.129 1.00 88.00 337 ILE A O 1
ATOM 2545 N N . GLY A 1 338 ? 12.193 7.221 -25.264 1.00 84.06 338 GLY A N 1
ATOM 2546 C CA . GLY A 1 338 ? 12.355 8.172 -26.369 1.00 84.06 338 GLY A CA 1
ATOM 2547 C C . GLY A 1 338 ? 13.819 8.558 -26.611 1.00 84.06 338 GLY A C 1
ATOM 2548 O O . GLY A 1 338 ? 14.302 8.484 -27.737 1.00 84.06 338 GLY A O 1
ATOM 2549 N N . ALA A 1 339 ? 14.553 8.881 -25.543 1.00 86.44 339 ALA A N 1
ATOM 2550 C CA . ALA A 1 339 ? 15.968 9.250 -25.631 1.00 86.44 339 ALA A CA 1
ATOM 2551 C C . ALA A 1 339 ? 16.886 8.050 -25.930 1.00 86.44 339 ALA A C 1
ATOM 2553 O O . ALA A 1 339 ? 17.894 8.192 -26.618 1.00 86.44 339 ALA A O 1
ATOM 2554 N N . MET A 1 340 ? 16.547 6.859 -25.425 1.00 88.19 340 MET A N 1
ATOM 2555 C CA . MET A 1 340 ? 17.311 5.633 -25.686 1.00 88.19 340 MET A CA 1
ATOM 2556 C C . MET A 1 340 ? 17.224 5.214 -27.158 1.00 88.19 340 MET A C 1
ATOM 2558 O O . MET A 1 340 ? 18.210 4.761 -27.737 1.00 88.19 340 MET A O 1
ATOM 2562 N N . VAL A 1 341 ? 16.047 5.380 -27.764 1.00 85.12 341 VAL A N 1
ATOM 2563 C CA . VAL A 1 341 ? 15.797 5.064 -29.173 1.00 85.12 341 VAL A CA 1
ATOM 2564 C C . VAL A 1 341 ? 16.525 6.027 -30.098 1.00 85.12 341 VAL A C 1
ATOM 2566 O O . VAL A 1 341 ? 17.138 5.568 -31.056 1.00 85.12 341 VAL A O 1
ATOM 2569 N N . ASP A 1 342 ? 16.504 7.325 -29.798 1.00 85.19 342 ASP A N 1
ATOM 2570 C CA . ASP A 1 342 ? 17.192 8.352 -30.587 1.00 85.19 342 ASP A CA 1
ATOM 2571 C C . ASP A 1 342 ? 18.680 8.018 -30.784 1.00 85.19 342 ASP A C 1
ATOM 2573 O O . ASP A 1 342 ? 19.166 7.909 -31.910 1.00 85.19 342 ASP A O 1
ATOM 2577 N N . ALA A 1 343 ? 19.381 7.688 -29.694 1.00 83.50 343 ALA A N 1
ATOM 2578 C CA . ALA A 1 343 ? 20.782 7.283 -29.767 1.00 83.50 343 ALA A CA 1
ATOM 2579 C C . ALA A 1 343 ? 21.003 6.036 -30.644 1.00 83.50 343 ALA A C 1
ATOM 2581 O O . ALA A 1 343 ? 21.977 5.980 -31.395 1.00 83.50 343 ALA A O 1
ATOM 2582 N N . ALA A 1 344 ? 20.105 5.048 -30.589 1.00 82.44 344 ALA A N 1
ATOM 2583 C CA . ALA A 1 344 ? 20.196 3.864 -31.438 1.00 82.44 344 ALA A CA 1
ATOM 2584 C C . ALA A 1 344 ? 19.940 4.201 -32.918 1.00 82.44 344 ALA A C 1
ATOM 2586 O O . ALA A 1 344 ? 20.659 3.700 -33.788 1.00 82.44 344 ALA A O 1
ATOM 2587 N N . ILE A 1 345 ? 18.955 5.061 -33.209 1.00 83.69 345 ILE A N 1
ATOM 2588 C CA . ILE A 1 345 ? 18.609 5.506 -34.566 1.00 83.69 345 ILE A CA 1
ATOM 2589 C C . ILE A 1 345 ? 19.774 6.267 -35.196 1.00 83.69 345 ILE A C 1
ATOM 2591 O O . ILE A 1 345 ? 20.174 5.905 -36.300 1.00 83.69 345 ILE A O 1
ATOM 2595 N N . VAL A 1 346 ? 20.381 7.224 -34.488 1.00 86.50 346 VAL A N 1
ATOM 2596 C CA . VAL A 1 346 ? 21.529 8.005 -34.991 1.00 86.50 346 VAL A CA 1
ATOM 2597 C C . VAL A 1 346 ? 22.662 7.086 -35.451 1.00 86.50 346 VAL A C 1
ATOM 2599 O O . VAL A 1 346 ? 23.222 7.259 -36.535 1.00 86.50 346 VAL A O 1
ATOM 2602 N N . VAL A 1 347 ? 22.980 6.046 -34.676 1.00 84.44 347 VAL A N 1
ATOM 2603 C CA . VAL A 1 347 ? 24.017 5.081 -35.068 1.00 84.44 347 VAL A CA 1
ATOM 2604 C C . VAL A 1 347 ? 23.566 4.241 -36.276 1.00 84.44 347 VAL A C 1
ATOM 2606 O O . VAL A 1 347 ? 24.397 3.888 -37.119 1.00 84.44 347 VAL A O 1
ATOM 2609 N N . VAL A 1 348 ? 22.266 3.926 -36.419 1.00 81.94 348 VAL A N 1
ATOM 2610 C CA . VAL A 1 348 ? 21.734 3.221 -37.609 1.00 81.94 348 VAL A CA 1
ATOM 2611 C C . VAL A 1 348 ? 21.862 4.068 -38.852 1.00 81.94 348 VAL A C 1
ATOM 2613 O O . VAL A 1 348 ? 22.411 3.590 -39.843 1.00 81.94 348 VAL A O 1
ATOM 2616 N N . GLU A 1 349 ? 21.402 5.301 -38.788 1.00 82.38 349 GLU A N 1
ATOM 2617 C CA . GLU A 1 349 ? 21.435 6.231 -39.900 1.00 82.38 349 GLU A CA 1
ATOM 2618 C C . GLU A 1 349 ? 22.866 6.463 -40.386 1.00 82.38 349 GLU A C 1
ATOM 2620 O O . GLU A 1 349 ? 23.154 6.321 -41.573 1.00 82.38 349 GLU A O 1
ATOM 2625 N N . GLN A 1 350 ? 23.807 6.671 -39.464 1.00 86.69 350 GLN A N 1
ATOM 2626 C CA . GLN A 1 350 ? 25.218 6.852 -39.806 1.00 86.69 350 GLN A CA 1
ATOM 2627 C C . GLN A 1 350 ? 25.843 5.608 -40.429 1.00 86.69 350 GLN A C 1
ATOM 2629 O O . GLN A 1 350 ? 26.606 5.703 -41.394 1.00 86.69 350 GLN A O 1
ATOM 2634 N N . THR A 1 351 ? 25.494 4.427 -39.919 1.00 84.50 351 THR A N 1
ATOM 2635 C CA . THR A 1 351 ? 25.935 3.159 -40.511 1.00 84.50 351 THR A CA 1
ATOM 2636 C C . THR A 1 351 ? 25.375 3.001 -41.925 1.00 84.50 351 THR A C 1
ATOM 2638 O O . THR A 1 351 ? 26.112 2.656 -42.847 1.00 84.50 351 THR A O 1
ATOM 2641 N N . HIS A 1 352 ? 24.090 3.301 -42.115 1.00 80.19 352 HIS A N 1
ATOM 2642 C CA . HIS A 1 352 ? 23.407 3.206 -43.400 1.00 80.19 352 HIS A CA 1
ATOM 2643 C C . HIS A 1 352 ? 23.987 4.192 -44.419 1.00 80.19 352 HIS A C 1
ATOM 2645 O O . HIS A 1 352 ? 24.288 3.802 -45.546 1.00 80.19 352 HIS A O 1
ATOM 2651 N N . LYS A 1 353 ? 24.249 5.438 -44.008 1.00 82.31 353 LYS A N 1
ATOM 2652 C CA . LYS A 1 353 ? 24.837 6.466 -44.870 1.00 82.31 353 LYS A CA 1
ATOM 2653 C C . LYS A 1 353 ? 26.244 6.101 -45.330 1.00 82.31 353 LYS A C 1
ATOM 2655 O O . LYS A 1 353 ? 26.568 6.229 -46.508 1.00 82.31 353 LYS A O 1
ATOM 2660 N N . ASN A 1 354 ? 27.077 5.596 -44.422 1.00 84.81 354 ASN A N 1
ATOM 2661 C CA . ASN A 1 354 ? 28.424 5.141 -44.763 1.00 84.81 354 ASN A CA 1
ATOM 2662 C C . ASN A 1 354 ? 28.405 3.912 -45.692 1.00 84.81 354 ASN A C 1
ATOM 2664 O O . ASN A 1 354 ? 29.233 3.825 -46.599 1.00 84.81 354 ASN A O 1
ATOM 2668 N N . LEU A 1 355 ? 27.459 2.983 -45.506 1.00 81.88 355 LEU A N 1
ATOM 2669 C CA . LEU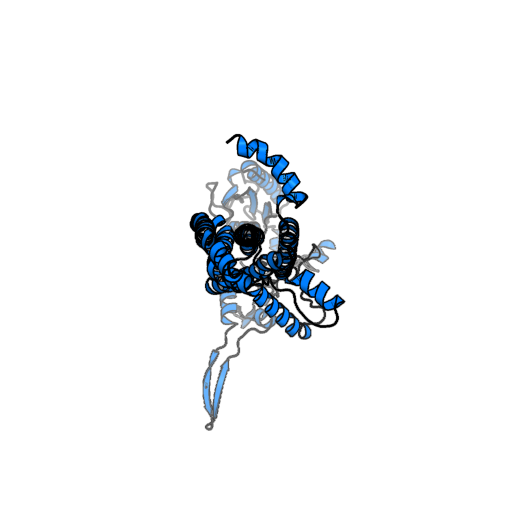 A 1 355 ? 27.273 1.837 -46.404 1.00 81.88 355 LEU A CA 1
ATOM 2670 C C . LEU A 1 355 ? 26.758 2.256 -47.789 1.00 81.88 355 LEU A C 1
ATOM 2672 O O . LEU A 1 355 ? 27.210 1.705 -48.788 1.00 81.88 355 LEU A O 1
ATOM 2676 N N . GLU A 1 356 ? 25.874 3.253 -47.867 1.00 80.81 356 GLU A N 1
ATOM 2677 C CA . GLU A 1 356 ? 25.416 3.836 -49.133 1.00 80.81 356 GLU A CA 1
ATOM 2678 C C . GLU A 1 356 ? 26.587 4.458 -49.916 1.00 80.81 356 GLU A C 1
ATOM 2680 O O . GLU A 1 356 ? 26.749 4.209 -51.112 1.00 80.81 356 GLU A O 1
ATOM 2685 N N . LEU A 1 357 ? 27.441 5.237 -49.242 1.00 82.38 357 LEU A N 1
ATOM 2686 C CA . LEU A 1 357 ? 28.639 5.828 -49.848 1.00 82.38 357 LEU A CA 1
ATOM 2687 C C . LEU A 1 357 ? 29.641 4.758 -50.305 1.00 82.38 357 LEU A C 1
ATOM 2689 O O . LEU A 1 357 ? 30.237 4.891 -51.372 1.00 82.38 357 LEU A O 1
ATOM 2693 N N . TRP A 1 358 ? 29.797 3.684 -49.529 1.00 83.12 358 TRP A N 1
ATOM 2694 C CA . TRP A 1 358 ? 30.633 2.538 -49.889 1.00 83.12 358 TRP A CA 1
ATOM 2695 C C . TRP A 1 358 ? 30.118 1.791 -51.128 1.00 83.12 358 TRP A C 1
ATOM 2697 O O . TRP A 1 358 ? 30.919 1.410 -51.984 1.00 83.12 358 TRP A O 1
ATOM 2707 N N . ASP A 1 359 ? 28.799 1.626 -51.262 1.00 79.75 359 ASP A N 1
ATOM 2708 C CA . ASP A 1 359 ? 28.183 0.998 -52.436 1.00 79.75 359 ASP A CA 1
ATOM 2709 C C . ASP A 1 359 ? 28.377 1.854 -53.700 1.00 79.75 359 ASP A C 1
ATOM 2711 O O . ASP A 1 359 ? 28.696 1.328 -54.765 1.00 79.75 359 ASP A O 1
ATOM 2715 N N . ARG A 1 360 ? 28.298 3.189 -53.571 1.00 79.50 360 ARG A N 1
ATOM 2716 C CA . ARG A 1 360 ? 28.604 4.137 -54.661 1.00 79.50 360 ARG A CA 1
ATOM 2717 C C . ARG A 1 360 ? 30.091 4.168 -55.042 1.00 79.50 360 ARG A C 1
ATOM 2719 O O . ARG A 1 360 ? 30.412 4.483 -56.184 1.00 79.50 360 ARG A O 1
ATOM 2726 N N . ALA A 1 361 ? 30.991 3.852 -54.111 1.00 79.75 361 ALA A N 1
ATOM 2727 C CA . ALA A 1 361 ? 32.445 3.866 -54.302 1.00 79.75 361 ALA A CA 1
ATOM 2728 C C . ALA A 1 361 ? 33.032 2.511 -54.764 1.00 79.75 361 ALA A C 1
ATOM 2730 O O . ALA A 1 361 ? 34.216 2.243 -54.547 1.00 79.75 361 ALA A O 1
ATOM 2731 N N . ASP A 1 362 ? 32.216 1.661 -55.400 1.00 74.81 362 ASP A N 1
ATOM 2732 C CA . ASP A 1 362 ? 32.611 0.373 -55.996 1.00 74.81 362 ASP A CA 1
ATOM 2733 C C . ASP A 1 362 ? 33.146 -0.666 -54.986 1.00 74.81 362 ASP A C 1
ATOM 2735 O O . ASP A 1 362 ? 33.991 -1.501 -55.300 1.00 74.81 362 ASP A O 1
ATOM 2739 N N . ARG A 1 363 ? 32.660 -0.617 -53.735 1.00 78.94 363 ARG A N 1
ATOM 2740 C CA . ARG A 1 363 ? 32.859 -1.660 -52.705 1.00 78.94 363 ARG A CA 1
ATOM 2741 C C . ARG A 1 363 ? 34.319 -2.062 -52.438 1.00 78.94 363 ARG A C 1
ATOM 2743 O O . ARG A 1 363 ? 34.613 -3.220 -52.144 1.00 78.94 363 ARG A O 1
ATOM 2750 N N . ARG A 1 364 ? 35.246 -1.104 -52.513 1.00 68.38 364 ARG A N 1
ATOM 2751 C CA . ARG A 1 364 ? 36.699 -1.351 -52.397 1.00 68.38 364 ARG A CA 1
ATOM 2752 C C . ARG A 1 364 ? 37.174 -1.810 -51.012 1.00 68.38 364 ARG A C 1
ATOM 2754 O O . ARG A 1 364 ? 38.238 -2.411 -50.908 1.00 68.38 364 ARG A O 1
ATOM 2761 N N . GLU A 1 365 ? 36.412 -1.523 -49.959 1.00 77.62 365 GLU A N 1
ATOM 2762 C CA . GLU A 1 365 ? 36.726 -1.902 -48.570 1.00 77.62 365 GLU A CA 1
ATOM 2763 C C . GLU A 1 365 ? 35.815 -3.032 -48.062 1.00 77.62 365 GLU A C 1
ATOM 2765 O O . GLU A 1 365 ? 34.725 -3.243 -48.589 1.00 77.62 365 GLU A O 1
ATOM 2770 N N . ASP A 1 366 ? 36.219 -3.744 -47.004 1.00 82.50 366 ASP A N 1
ATOM 2771 C CA . ASP A 1 366 ? 35.332 -4.710 -46.344 1.00 82.50 366 ASP A CA 1
ATOM 2772 C C . ASP A 1 366 ? 34.157 -3.990 -45.659 1.00 82.50 366 ASP A C 1
ATOM 2774 O O . ASP A 1 366 ? 34.347 -3.030 -44.908 1.00 82.50 366 ASP A O 1
ATOM 2778 N N . SER A 1 367 ? 32.935 -4.484 -45.867 1.00 77.69 367 SER A N 1
ATOM 2779 C CA . SER A 1 367 ? 31.707 -3.897 -45.316 1.00 77.69 367 SER A CA 1
ATOM 2780 C C . SER A 1 367 ? 31.759 -3.775 -43.788 1.00 77.69 367 SER A C 1
ATOM 2782 O O . SER A 1 367 ? 31.311 -2.773 -43.230 1.00 77.69 367 SER A O 1
ATOM 2784 N N . ARG A 1 368 ? 32.391 -4.734 -43.099 1.00 82.56 368 ARG A N 1
ATOM 2785 C CA . ARG A 1 368 ? 32.564 -4.682 -41.638 1.00 82.56 368 ARG A CA 1
ATOM 2786 C C . ARG A 1 368 ? 33.435 -3.510 -41.195 1.00 82.56 368 ARG A C 1
ATOM 2788 O O . ARG A 1 368 ? 33.136 -2.879 -40.184 1.00 82.56 368 ARG A O 1
ATOM 2795 N N . ALA A 1 369 ? 34.489 -3.196 -41.947 1.00 85.06 369 ALA A N 1
ATOM 2796 C CA . ALA A 1 369 ? 35.365 -2.069 -41.645 1.00 85.06 369 ALA A CA 1
ATOM 2797 C C . ALA A 1 369 ? 34.621 -0.732 -41.793 1.00 85.06 369 ALA A C 1
ATOM 2799 O O . ALA A 1 369 ? 34.788 0.160 -40.959 1.00 85.06 369 ALA A O 1
ATOM 2800 N N . VAL A 1 370 ? 33.738 -0.628 -42.793 1.00 85.50 370 VAL A N 1
ATOM 2801 C CA . VAL A 1 370 ? 32.866 0.538 -43.001 1.00 85.50 370 VAL A CA 1
ATOM 2802 C C . VAL A 1 370 ? 31.892 0.713 -41.837 1.00 85.50 370 VAL A C 1
ATOM 2804 O O . VAL A 1 370 ? 31.793 1.811 -41.294 1.00 85.50 370 VAL A O 1
ATOM 2807 N N . VAL A 1 371 ? 31.230 -0.365 -41.400 1.00 85.56 371 VAL A N 1
ATOM 2808 C CA . VAL A 1 371 ? 30.310 -0.340 -40.247 1.00 85.56 371 VAL A CA 1
ATOM 2809 C C . VAL A 1 371 ? 31.038 0.092 -38.975 1.00 85.56 371 VAL A C 1
ATOM 2811 O O . VAL A 1 371 ? 30.581 0.994 -38.278 1.00 85.56 371 VAL A O 1
ATOM 2814 N N . VAL A 1 372 ? 32.208 -0.485 -38.686 1.00 87.25 372 VAL A N 1
ATOM 2815 C CA . VAL A 1 372 ? 32.998 -0.118 -37.500 1.00 87.25 372 VAL A CA 1
ATOM 2816 C C . VAL A 1 372 ? 33.456 1.341 -37.561 1.00 87.25 372 VAL A C 1
ATOM 2818 O O . VAL A 1 372 ? 33.441 2.024 -36.537 1.00 87.25 372 VAL A O 1
ATOM 2821 N N . ARG A 1 373 ? 33.846 1.846 -38.738 1.00 89.75 373 ARG A N 1
ATOM 2822 C CA . ARG A 1 373 ? 34.218 3.256 -38.922 1.00 89.75 373 ARG A CA 1
ATOM 2823 C C . ARG A 1 373 ? 33.031 4.186 -38.676 1.00 89.75 373 ARG A C 1
ATOM 2825 O O . ARG A 1 373 ? 33.192 5.158 -37.945 1.00 89.75 373 ARG A O 1
ATOM 2832 N N . ALA A 1 374 ? 31.864 3.861 -39.228 1.00 89.00 374 ALA A N 1
ATOM 2833 C CA . ALA A 1 374 ? 30.637 4.632 -39.042 1.00 89.00 374 ALA A CA 1
ATOM 2834 C C . ALA A 1 374 ? 30.231 4.691 -37.564 1.00 89.00 374 ALA A C 1
ATOM 2836 O O . ALA A 1 374 ? 30.006 5.765 -37.017 1.00 89.00 374 ALA A O 1
ATOM 2837 N N . VAL A 1 375 ? 30.239 3.544 -36.881 1.00 89.00 375 VAL A N 1
ATOM 2838 C CA . VAL A 1 375 ? 29.965 3.479 -35.442 1.00 89.00 375 VAL A CA 1
ATOM 2839 C C . VAL A 1 375 ? 30.978 4.316 -34.658 1.00 89.00 375 VAL A C 1
ATOM 2841 O O . VAL A 1 375 ? 30.580 5.102 -33.807 1.00 89.00 375 VAL A O 1
ATOM 2844 N N . LYS A 1 376 ? 32.282 4.222 -34.956 1.00 89.19 376 LYS A N 1
ATOM 2845 C CA . LYS A 1 376 ? 33.324 5.007 -34.265 1.00 89.19 376 LYS A CA 1
ATOM 2846 C C . LYS A 1 376 ? 33.146 6.525 -34.393 1.00 89.19 376 LYS A C 1
ATOM 2848 O O . LYS A 1 376 ? 33.595 7.236 -33.500 1.00 89.19 376 LYS A O 1
ATOM 2853 N N . GLN A 1 377 ? 32.510 7.017 -35.458 1.00 90.69 377 GLN A N 1
ATOM 2854 C CA . GLN A 1 377 ? 32.248 8.450 -35.636 1.00 90.69 377 GLN A CA 1
ATOM 2855 C C . GLN A 1 377 ? 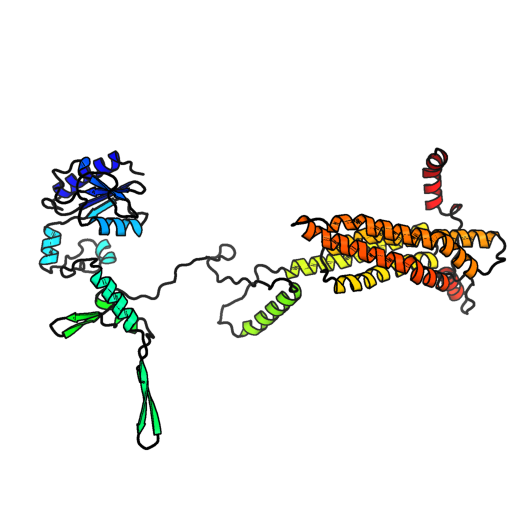31.202 8.980 -34.648 1.00 90.69 377 GLN A C 1
ATOM 2857 O O . GLN A 1 377 ? 31.336 10.107 -34.178 1.00 90.69 377 GLN A O 1
ATOM 2862 N N . VAL A 1 378 ? 30.191 8.174 -34.304 1.00 90.38 378 VAL A N 1
ATOM 2863 C CA . VAL A 1 378 ? 29.038 8.633 -33.507 1.00 90.38 378 VAL A CA 1
ATOM 2864 C C . VAL A 1 378 ? 28.877 7.971 -32.145 1.00 90.38 378 VAL A C 1
ATOM 2866 O O . VAL A 1 378 ? 28.229 8.542 -31.276 1.00 90.38 378 VAL A O 1
ATOM 2869 N N . ALA A 1 379 ? 29.537 6.841 -31.891 1.00 87.25 379 ALA A N 1
ATOM 2870 C CA . ALA A 1 379 ? 29.444 6.127 -30.618 1.00 87.25 379 ALA A CA 1
ATOM 2871 C C . ALA A 1 379 ? 29.860 6.995 -29.417 1.00 87.25 379 ALA A C 1
ATOM 2873 O O . ALA A 1 379 ? 29.190 6.984 -28.387 1.00 87.25 379 ALA A O 1
ATOM 2874 N N . GLY A 1 380 ? 30.935 7.781 -29.556 1.00 89.69 380 GLY A N 1
ATOM 2875 C CA . GLY A 1 380 ? 31.383 8.718 -28.520 1.00 89.69 380 GLY A CA 1
ATOM 2876 C C . GLY A 1 380 ? 30.354 9.822 -28.240 1.00 89.69 380 GLY A C 1
ATOM 2877 O O . GLY A 1 380 ? 29.889 9.928 -27.104 1.00 89.69 380 GLY A O 1
ATOM 2878 N N . PRO A 1 381 ? 29.960 10.619 -29.253 1.00 91.44 381 PRO A N 1
ATOM 2879 C CA . PRO A 1 381 ? 28.906 11.623 -29.110 1.00 91.44 381 PRO A CA 1
ATOM 2880 C C . PRO A 1 381 ? 27.601 11.075 -28.514 1.00 91.44 381 PRO A C 1
ATOM 2882 O O . PRO A 1 381 ? 27.084 11.659 -27.563 1.00 91.44 381 PRO A O 1
ATOM 2885 N N . SER A 1 382 ? 27.106 9.929 -28.993 1.00 90.50 382 SER A N 1
ATOM 2886 C CA . SER A 1 382 ? 25.883 9.299 -28.477 1.00 90.50 382 SER A CA 1
ATOM 2887 C C . SER A 1 382 ? 26.021 8.867 -27.012 1.00 90.50 382 SER A C 1
ATOM 2889 O O . SER A 1 382 ? 25.108 9.094 -26.220 1.00 90.50 382 SER A O 1
ATOM 2891 N N . PHE A 1 383 ? 27.168 8.303 -26.616 1.00 92.62 383 PHE A N 1
ATOM 2892 C CA . PHE A 1 383 ? 27.443 7.939 -25.222 1.00 92.62 383 PHE A CA 1
ATOM 2893 C C . PHE A 1 383 ? 27.376 9.154 -24.289 1.00 92.62 383 PHE A C 1
ATOM 2895 O O . PHE A 1 383 ? 26.674 9.128 -23.275 1.00 92.62 383 PHE A O 1
ATOM 2902 N N . PHE A 1 384 ? 28.078 10.236 -24.640 1.00 93.06 384 PHE A N 1
ATOM 2903 C CA . PHE A 1 384 ? 28.088 11.449 -23.824 1.00 93.06 384 PHE A CA 1
ATOM 2904 C C . PHE A 1 384 ? 26.728 12.148 -23.813 1.00 93.06 384 PHE A C 1
ATOM 2906 O O . PHE A 1 384 ? 26.323 12.632 -22.760 1.00 93.06 384 PHE A O 1
ATOM 2913 N N . ALA A 1 385 ? 25.988 12.147 -24.925 1.00 92.75 385 ALA A N 1
ATOM 2914 C CA . ALA A 1 385 ? 24.635 12.698 -24.977 1.00 92.75 385 ALA A CA 1
ATOM 2915 C C . ALA A 1 385 ? 23.694 11.986 -23.989 1.00 92.75 385 ALA A C 1
ATOM 2917 O O . ALA A 1 385 ? 23.039 12.639 -23.174 1.00 92.75 385 ALA A O 1
ATOM 2918 N N . LEU A 1 386 ? 23.689 10.647 -23.984 1.00 92.62 386 LEU A N 1
ATOM 2919 C CA . LEU A 1 386 ? 22.895 9.855 -23.038 1.00 92.62 386 LEU A CA 1
ATOM 2920 C C . LEU A 1 386 ? 23.306 10.124 -21.580 1.00 92.62 386 LEU A C 1
ATOM 2922 O O . LEU A 1 386 ? 22.441 10.242 -20.708 1.00 92.62 386 LEU A O 1
ATOM 2926 N N . LEU A 1 387 ? 24.608 10.275 -21.311 1.00 93.56 387 LEU A N 1
ATOM 2927 C CA . LEU A 1 387 ? 25.119 10.578 -19.973 1.00 93.56 387 LEU A CA 1
ATOM 2928 C C . LEU A 1 387 ? 24.730 11.989 -19.504 1.00 93.56 387 LEU A C 1
ATOM 2930 O O . LEU A 1 387 ? 24.318 12.153 -18.358 1.00 93.56 387 LEU A O 1
ATOM 2934 N N . VAL A 1 388 ? 24.797 12.995 -20.379 1.00 94.19 388 VAL A N 1
ATOM 2935 C CA . VAL A 1 388 ? 24.344 14.365 -20.081 1.00 94.19 388 VAL A CA 1
ATOM 2936 C C . VAL A 1 388 ? 22.854 14.366 -19.741 1.00 94.19 388 VAL A C 1
ATOM 2938 O O . VAL A 1 388 ? 22.455 14.949 -18.732 1.00 94.19 388 VAL A O 1
ATOM 2941 N N . ILE A 1 389 ? 22.032 13.640 -20.506 1.00 92.25 389 ILE A N 1
ATOM 2942 C CA . ILE A 1 389 ? 20.602 13.481 -20.209 1.00 92.25 389 ILE A CA 1
ATOM 2943 C C . ILE A 1 389 ? 20.397 12.791 -18.851 1.00 92.25 389 ILE A C 1
ATOM 2945 O O . ILE A 1 389 ? 19.517 13.199 -18.088 1.00 92.25 389 ILE A O 1
ATOM 2949 N N . ALA A 1 390 ? 21.205 11.783 -18.513 1.00 92.88 390 ALA A N 1
ATOM 2950 C CA . ALA A 1 390 ? 21.134 11.094 -17.226 1.00 92.88 390 ALA A CA 1
ATOM 2951 C C . ALA A 1 390 ? 21.485 12.024 -16.047 1.00 92.88 390 ALA A C 1
ATOM 2953 O O . ALA A 1 390 ? 20.747 12.073 -15.060 1.00 92.88 390 ALA A O 1
ATOM 2954 N N . VAL A 1 391 ? 22.577 12.788 -16.172 1.00 94.00 391 VAL A N 1
ATOM 2955 C CA . VAL A 1 391 ? 23.076 13.738 -15.162 1.00 94.00 391 VAL A CA 1
ATOM 2956 C C . VAL A 1 391 ? 22.131 14.926 -14.992 1.00 94.00 391 VAL A C 1
ATOM 2958 O O . VAL A 1 391 ? 21.905 15.358 -13.865 1.00 94.00 391 VAL A O 1
ATOM 2961 N N . SER A 1 392 ? 21.505 15.406 -16.072 1.00 93.12 392 SER A N 1
ATOM 2962 C CA . SER A 1 392 ? 20.553 16.528 -16.027 1.00 93.12 392 SER A CA 1
ATOM 2963 C C . SER A 1 392 ? 19.338 16.279 -15.122 1.00 93.12 392 SER A C 1
ATOM 2965 O O . SER A 1 392 ? 18.681 17.226 -14.702 1.00 93.12 392 SER A O 1
ATOM 2967 N N . PHE A 1 393 ? 19.051 15.015 -14.790 1.00 90.25 393 PHE A N 1
ATOM 2968 C CA . PHE A 1 393 ? 17.948 14.621 -13.909 1.00 90.25 393 PHE A CA 1
ATOM 2969 C C . PHE A 1 393 ? 18.363 14.419 -12.444 1.00 90.25 393 PHE A C 1
ATOM 2971 O O . PHE A 1 393 ? 17.490 14.292 -11.586 1.00 90.25 393 PHE A O 1
ATOM 2978 N N . LEU A 1 394 ? 19.663 14.444 -12.124 1.00 91.69 394 LEU A N 1
ATOM 2979 C CA . LEU A 1 394 ? 20.144 14.346 -10.741 1.00 91.69 394 LEU A CA 1
ATOM 2980 C C . LEU A 1 394 ? 19.598 15.436 -9.803 1.00 91.69 394 LEU A C 1
ATOM 2982 O O . LEU A 1 394 ? 19.318 15.090 -8.655 1.00 91.69 394 LEU A O 1
ATOM 2986 N N . PRO A 1 395 ? 19.370 16.699 -10.229 1.00 94.06 395 PRO A N 1
ATOM 2987 C CA . PRO A 1 395 ? 18.791 17.715 -9.349 1.00 94.06 395 PRO A CA 1
ATOM 2988 C C . PRO A 1 395 ? 17.429 17.327 -8.753 1.00 94.06 395 PRO A C 1
ATOM 2990 O O . PRO A 1 395 ? 17.116 17.739 -7.641 1.00 94.06 395 PRO A O 1
ATOM 2993 N N . ILE A 1 396 ? 16.643 16.472 -9.421 1.00 92.50 396 ILE A N 1
ATOM 2994 C CA . ILE A 1 396 ? 15.351 15.978 -8.904 1.00 92.50 396 ILE A CA 1
ATOM 2995 C C . ILE A 1 396 ? 15.543 15.155 -7.619 1.00 92.50 396 ILE A C 1
ATOM 2997 O O . ILE A 1 396 ? 14.667 15.119 -6.756 1.00 92.50 396 ILE A O 1
ATOM 3001 N N . LEU A 1 397 ? 16.707 14.525 -7.439 1.00 91.31 397 LEU A N 1
ATOM 3002 C CA . LEU A 1 397 ? 17.022 13.776 -6.221 1.00 91.31 397 LEU A CA 1
ATOM 3003 C C . LEU A 1 397 ? 17.224 14.681 -4.997 1.00 91.31 397 LEU A C 1
ATOM 3005 O O . LEU A 1 397 ? 17.169 14.181 -3.873 1.00 91.31 397 LEU A O 1
ATOM 3009 N N . ALA A 1 398 ? 17.409 15.990 -5.193 1.00 94.25 398 ALA A N 1
ATOM 3010 C CA . ALA A 1 398 ? 17.474 16.963 -4.107 1.00 94.25 398 ALA A CA 1
ATOM 3011 C C . ALA A 1 398 ? 16.089 17.343 -3.554 1.00 94.25 398 ALA A C 1
ATOM 3013 O O . ALA A 1 398 ? 16.020 17.973 -2.505 1.00 94.25 398 ALA A O 1
ATOM 3014 N N . LEU A 1 399 ? 14.988 16.950 -4.214 1.00 94.69 399 LEU A N 1
ATOM 3015 C CA . LEU A 1 399 ? 13.638 17.237 -3.723 1.00 94.69 399 LEU A CA 1
ATOM 3016 C C . LEU A 1 399 ? 13.373 16.538 -2.380 1.00 94.69 399 LEU A C 1
ATOM 3018 O O . LEU A 1 399 ? 13.632 15.339 -2.204 1.00 94.69 399 LEU A O 1
ATOM 3022 N N . GLU A 1 400 ? 12.816 17.288 -1.436 1.00 93.06 400 GLU A N 1
ATOM 3023 C CA . GLU A 1 400 ? 12.460 16.820 -0.096 1.00 93.06 400 GLU A CA 1
ATOM 3024 C C . GLU A 1 400 ? 10.941 16.622 0.053 1.00 93.06 400 GLU A C 1
ATOM 3026 O O . GLU A 1 400 ? 10.158 16.893 -0.858 1.00 93.06 400 GLU A O 1
ATOM 3031 N N . GLY A 1 401 ? 10.519 16.078 1.198 1.00 93.06 401 GLY A N 1
ATOM 3032 C CA . GLY A 1 401 ? 9.104 15.913 1.532 1.00 93.06 401 GLY A CA 1
ATOM 3033 C C . GLY A 1 401 ? 8.328 14.983 0.591 1.00 93.06 401 GLY A C 1
ATOM 3034 O O . GLY A 1 401 ? 8.824 13.936 0.163 1.00 93.06 401 GLY A O 1
ATOM 3035 N N . GLU A 1 402 ? 7.079 15.357 0.310 1.00 88.81 402 GLU A N 1
ATOM 3036 C CA . GLU A 1 402 ? 6.151 14.567 -0.511 1.00 88.81 402 GLU A CA 1
ATOM 3037 C C . GLU A 1 402 ? 6.521 14.586 -2.000 1.00 88.81 402 GLU A C 1
ATOM 3039 O O . GLU A 1 402 ? 6.468 13.547 -2.660 1.00 88.81 402 GLU A O 1
ATOM 3044 N N . GLU A 1 403 ? 7.008 15.718 -2.515 1.00 89.31 403 GLU A N 1
ATOM 3045 C CA . GLU A 1 403 ? 7.504 15.817 -3.893 1.00 89.31 403 GLU A CA 1
ATOM 3046 C C . GLU A 1 403 ? 8.667 14.847 -4.124 1.00 89.31 403 GLU A C 1
ATOM 3048 O O . GLU A 1 403 ? 8.667 14.073 -5.084 1.00 89.31 403 GLU A O 1
ATOM 3053 N N . GLY A 1 404 ? 9.622 14.806 -3.188 1.00 89.00 404 GLY A N 1
ATOM 3054 C CA . GLY A 1 404 ? 10.739 13.868 -3.236 1.00 89.00 404 GLY A CA 1
ATOM 3055 C C . GLY A 1 404 ? 10.286 12.406 -3.240 1.00 89.00 404 GLY A C 1
ATOM 3056 O O . GLY A 1 404 ? 10.801 11.606 -4.019 1.00 89.00 404 GLY A O 1
ATOM 3057 N N . ARG A 1 405 ? 9.298 12.036 -2.417 1.00 86.44 405 ARG A N 1
ATOM 3058 C CA . ARG A 1 405 ? 8.756 10.662 -2.390 1.00 86.44 405 ARG A CA 1
ATOM 3059 C C . ARG A 1 405 ? 8.115 10.259 -3.716 1.00 86.44 405 ARG A C 1
ATOM 3061 O O . ARG A 1 405 ? 8.220 9.094 -4.101 1.00 86.44 405 ARG A O 1
ATOM 3068 N N . MET A 1 406 ? 7.496 11.206 -4.417 1.00 86.50 406 MET A N 1
ATOM 3069 C CA . MET A 1 406 ? 6.838 10.960 -5.697 1.00 86.50 406 MET A CA 1
ATOM 3070 C C . MET A 1 406 ? 7.837 10.919 -6.867 1.00 86.50 406 MET A C 1
ATOM 3072 O O . MET A 1 406 ? 7.782 10.006 -7.691 1.00 86.50 406 MET A O 1
ATOM 3076 N N . PHE A 1 407 ? 8.783 11.863 -6.929 1.00 90.25 407 PHE A N 1
ATOM 3077 C CA . PHE A 1 407 ? 9.663 12.054 -8.089 1.00 90.25 407 PHE A CA 1
ATOM 3078 C C . PHE A 1 407 ? 11.028 11.357 -7.999 1.00 90.25 407 PHE A C 1
ATOM 3080 O O . PHE A 1 407 ? 11.616 11.063 -9.041 1.00 90.25 407 PHE A O 1
ATOM 3087 N N . LYS A 1 408 ? 11.539 11.014 -6.807 1.00 90.69 408 LYS A N 1
ATOM 3088 C CA . LYS A 1 408 ? 12.806 10.260 -6.689 1.00 90.69 408 LYS A CA 1
ATOM 3089 C C . LYS A 1 408 ? 12.761 8.909 -7.413 1.00 90.69 408 LYS A C 1
ATOM 3091 O O . LYS A 1 408 ? 13.697 8.632 -8.162 1.00 90.69 408 LYS A O 1
ATOM 3096 N N . PRO A 1 409 ? 11.706 8.077 -7.281 1.00 89.88 409 PRO A N 1
ATOM 3097 C CA . PRO A 1 409 ? 11.615 6.822 -8.033 1.00 89.88 409 PRO A CA 1
ATOM 3098 C C . PRO A 1 409 ? 11.634 7.025 -9.557 1.00 89.88 409 PRO A C 1
ATOM 3100 O O . PRO A 1 409 ? 12.289 6.261 -10.268 1.00 89.88 409 PRO A O 1
ATOM 3103 N N . LEU A 1 410 ? 10.966 8.072 -10.055 1.00 92.00 410 LEU A N 1
ATOM 3104 C CA . LEU A 1 410 ? 10.970 8.464 -11.471 1.00 92.00 410 LEU A CA 1
ATOM 3105 C C . LEU A 1 410 ? 12.385 8.859 -11.934 1.00 92.00 410 LEU A C 1
ATOM 3107 O O . LEU A 1 410 ? 12.850 8.403 -12.977 1.00 92.00 410 LEU A O 1
ATOM 3111 N N . ALA A 1 411 ? 13.095 9.667 -11.143 1.00 93.12 411 ALA A N 1
ATOM 3112 C CA . ALA A 1 411 ? 14.455 10.103 -11.455 1.00 93.12 411 ALA A CA 1
ATOM 3113 C C . ALA A 1 411 ? 15.454 8.936 -11.447 1.00 93.12 411 ALA A C 1
ATOM 3115 O O . ALA A 1 411 ? 16.202 8.771 -12.408 1.00 93.12 411 ALA A O 1
ATOM 3116 N N . TYR A 1 412 ? 15.429 8.081 -10.415 1.00 91.81 412 TYR A N 1
ATOM 3117 C CA . TYR A 1 412 ? 16.306 6.908 -10.342 1.00 91.81 412 TYR A CA 1
ATOM 3118 C C . TYR A 1 412 ? 16.111 5.981 -11.535 1.00 91.81 412 TYR A C 1
ATOM 3120 O O . TYR A 1 412 ? 17.088 5.592 -12.174 1.00 91.81 412 TYR A O 1
ATOM 3128 N N . THR A 1 413 ? 14.860 5.644 -11.852 1.00 92.56 413 THR A N 1
ATOM 3129 C CA . THR A 1 413 ? 14.573 4.722 -12.954 1.00 92.56 413 THR A CA 1
ATOM 3130 C C . THR A 1 413 ? 15.031 5.263 -14.295 1.00 92.56 413 THR A C 1
ATOM 3132 O O . THR A 1 413 ? 15.724 4.555 -15.025 1.00 92.56 413 THR A O 1
ATOM 3135 N N . LYS A 1 414 ? 14.739 6.535 -14.582 1.00 92.62 414 LYS A N 1
ATOM 3136 C CA . LYS A 1 414 ? 15.208 7.193 -15.799 1.00 92.62 414 LYS A CA 1
ATOM 3137 C C . LYS A 1 414 ? 16.738 7.227 -15.867 1.00 92.62 414 LYS A C 1
ATOM 3139 O O . LYS A 1 414 ? 17.315 6.758 -16.842 1.00 92.62 414 LYS A O 1
ATOM 3144 N N . THR A 1 415 ? 17.410 7.776 -14.854 1.00 93.88 415 THR A N 1
ATOM 3145 C CA . THR A 1 415 ? 18.868 7.984 -14.876 1.00 93.88 415 THR A CA 1
ATOM 3146 C C . THR A 1 415 ? 19.628 6.665 -14.999 1.00 93.88 415 THR A C 1
ATOM 3148 O O . THR A 1 415 ? 20.544 6.561 -15.811 1.00 93.88 415 THR A O 1
ATOM 3151 N N . LEU A 1 416 ? 19.232 5.630 -14.257 1.00 93.56 416 LEU A N 1
ATOM 3152 C CA . LEU A 1 416 ? 19.877 4.318 -14.332 1.00 93.56 416 LEU A CA 1
ATOM 3153 C C . LEU A 1 416 ? 19.616 3.626 -15.676 1.00 93.56 416 LEU A C 1
ATOM 3155 O O . LEU A 1 416 ? 20.547 3.056 -16.241 1.00 93.56 416 LEU A O 1
ATOM 3159 N N . ALA A 1 417 ? 18.398 3.715 -16.224 1.00 93.38 417 ALA A N 1
ATOM 3160 C CA . ALA A 1 417 ? 18.107 3.195 -17.561 1.00 93.38 417 ALA A CA 1
ATOM 3161 C C . ALA A 1 417 ? 18.973 3.878 -18.631 1.00 93.38 417 ALA A C 1
ATOM 3163 O O . ALA A 1 417 ? 19.539 3.198 -19.481 1.00 93.38 417 ALA A O 1
ATOM 3164 N N . MET A 1 418 ? 19.162 5.198 -18.538 1.00 94.38 418 MET A N 1
ATOM 3165 C CA . MET A 1 418 ? 20.023 5.962 -19.448 1.00 94.38 418 MET A CA 1
ATOM 3166 C C . MET A 1 418 ? 21.502 5.575 -19.341 1.00 94.38 418 MET A C 1
ATOM 3168 O O . MET A 1 418 ? 22.184 5.499 -20.358 1.00 94.38 418 MET A O 1
ATOM 3172 N N . ILE A 1 419 ? 22.003 5.289 -18.136 1.00 94.25 419 ILE A N 1
ATOM 3173 C CA . ILE A 1 419 ? 23.379 4.802 -17.945 1.00 94.25 419 ILE A CA 1
ATOM 3174 C C . ILE A 1 419 ? 23.556 3.429 -18.606 1.00 94.25 419 ILE A C 1
ATOM 3176 O O . ILE A 1 419 ? 24.529 3.212 -19.327 1.00 94.25 419 ILE A O 1
ATOM 3180 N N . ILE A 1 420 ? 22.601 2.513 -18.409 1.00 94.88 420 ILE A N 1
ATOM 3181 C CA . ILE A 1 420 ? 22.611 1.201 -19.071 1.00 94.88 420 ILE A CA 1
ATOM 3182 C C . ILE A 1 420 ? 22.522 1.364 -20.595 1.00 94.88 420 ILE A C 1
ATOM 3184 O O . ILE A 1 420 ? 23.276 0.715 -21.317 1.00 94.88 420 ILE A O 1
ATOM 3188 N N . ALA A 1 421 ? 21.675 2.268 -21.091 1.00 93.06 421 ALA A N 1
ATOM 3189 C CA . ALA A 1 421 ? 21.578 2.584 -22.514 1.00 93.06 421 ALA A CA 1
ATOM 3190 C C . ALA A 1 421 ? 22.901 3.107 -23.081 1.00 93.06 421 ALA A C 1
ATOM 3192 O O . ALA A 1 421 ? 23.335 2.640 -24.128 1.00 93.06 421 ALA A O 1
ATOM 3193 N N . ALA A 1 422 ? 23.571 4.021 -22.374 1.00 92.69 422 ALA A N 1
ATOM 3194 C CA . ALA A 1 422 ? 24.860 4.567 -22.787 1.00 92.69 422 ALA A CA 1
ATOM 3195 C C . ALA A 1 422 ? 25.916 3.461 -22.904 1.00 92.69 422 ALA A C 1
ATOM 3197 O O . ALA A 1 422 ? 26.599 3.359 -23.921 1.00 92.69 422 ALA A O 1
ATOM 3198 N N . LEU A 1 423 ? 25.998 2.576 -21.907 1.00 93.44 423 LEU A N 1
ATOM 3199 C CA . LEU A 1 423 ? 26.906 1.429 -21.943 1.00 93.44 423 LEU A CA 1
ATOM 3200 C C . LEU A 1 423 ? 26.597 0.490 -23.116 1.00 93.44 423 LEU A C 1
ATOM 3202 O O . LEU A 1 423 ? 27.514 0.048 -23.810 1.00 93.44 423 LEU A O 1
ATOM 3206 N N . LEU A 1 424 ? 25.321 0.199 -23.369 1.00 91.69 424 LEU A N 1
ATOM 3207 C CA . LEU A 1 424 ? 24.909 -0.694 -24.453 1.00 91.69 424 LEU A CA 1
ATOM 3208 C C . LEU A 1 424 ? 25.074 -0.059 -25.839 1.00 91.69 424 LEU A C 1
ATOM 3210 O O . LEU A 1 424 ? 25.385 -0.783 -26.782 1.00 91.69 424 LEU A O 1
ATOM 3214 N N . ALA A 1 425 ? 24.984 1.268 -25.956 1.00 88.44 425 ALA A N 1
ATOM 3215 C CA . ALA A 1 425 ? 25.210 2.006 -27.200 1.00 88.44 425 ALA A CA 1
ATOM 3216 C C . ALA A 1 425 ? 26.652 1.886 -27.725 1.00 88.44 425 ALA A C 1
ATOM 3218 O O . ALA A 1 425 ? 26.874 1.955 -28.929 1.00 88.44 425 ALA A O 1
ATOM 3219 N N . ILE A 1 426 ? 27.638 1.677 -26.846 1.00 89.38 426 ILE A N 1
ATOM 3220 C CA . ILE A 1 426 ? 29.047 1.481 -27.237 1.00 89.38 426 ILE A CA 1
ATOM 3221 C C . ILE A 1 426 ? 29.492 0.012 -27.226 1.00 89.38 426 ILE A C 1
ATOM 3223 O O . ILE A 1 426 ? 30.571 -0.300 -27.727 1.00 89.38 426 ILE A O 1
ATOM 3227 N N . THR A 1 427 ? 28.687 -0.895 -26.664 1.00 90.69 427 THR A N 1
ATOM 3228 C CA . THR A 1 427 ? 29.029 -2.322 -26.534 1.00 90.69 427 THR A CA 1
ATOM 3229 C C . THR A 1 427 ? 28.103 -3.211 -27.362 1.00 90.69 427 THR A C 1
ATOM 3231 O O . THR A 1 427 ? 28.498 -3.726 -28.407 1.00 90.69 427 THR A O 1
ATOM 3234 N N . PHE A 1 428 ? 26.867 -3.390 -26.900 1.00 90.00 428 PHE A N 1
ATOM 3235 C CA . PHE A 1 428 ? 25.898 -4.328 -27.455 1.00 90.00 428 PHE A CA 1
ATOM 3236 C C . PHE A 1 428 ? 25.385 -3.907 -28.831 1.00 90.00 428 PHE A C 1
ATOM 3238 O O . PHE A 1 428 ? 25.341 -4.724 -29.747 1.00 90.00 428 PHE A O 1
ATOM 3245 N N . ASP A 1 429 ? 25.043 -2.634 -28.997 1.00 87.81 429 ASP A N 1
ATOM 3246 C CA . ASP A 1 429 ? 24.490 -2.103 -30.239 1.00 87.81 429 ASP A CA 1
ATOM 3247 C C . ASP A 1 429 ? 25.493 -2.198 -31.420 1.00 87.81 429 ASP A C 1
ATOM 3249 O O . ASP A 1 429 ? 25.137 -2.775 -32.454 1.00 87.81 429 ASP A O 1
ATOM 3253 N N . PRO A 1 430 ? 26.779 -1.807 -31.274 1.00 87.38 430 PRO A N 1
ATOM 3254 C CA . PRO A 1 430 ? 27.819 -2.065 -32.272 1.00 87.38 430 PRO A CA 1
ATOM 3255 C C . PRO A 1 430 ? 28.035 -3.548 -32.585 1.00 87.38 430 PRO A C 1
ATOM 3257 O O . PRO A 1 430 ? 28.201 -3.916 -33.749 1.00 87.38 430 PRO A O 1
ATOM 3260 N N . ALA A 1 431 ? 28.026 -4.410 -31.564 1.00 89.06 431 ALA A N 1
ATOM 3261 C CA . ALA A 1 431 ? 28.198 -5.848 -31.752 1.00 89.06 431 ALA A CA 1
ATOM 3262 C C . ALA A 1 431 ? 27.041 -6.447 -32.566 1.00 89.06 431 ALA A C 1
ATOM 3264 O O . ALA A 1 431 ? 27.270 -7.206 -33.511 1.00 89.06 431 ALA A O 1
ATOM 3265 N N . LEU A 1 432 ? 25.805 -6.050 -32.250 1.00 87.50 432 LEU A N 1
ATOM 3266 C CA . LEU A 1 432 ? 24.611 -6.490 -32.961 1.00 87.50 432 LEU A CA 1
ATOM 3267 C C . LEU A 1 432 ? 24.598 -5.978 -34.407 1.00 87.50 432 LEU A C 1
ATOM 3269 O O . LEU A 1 432 ? 24.243 -6.731 -35.310 1.00 87.50 432 LEU A O 1
ATOM 3273 N N . ARG A 1 433 ? 25.063 -4.746 -34.655 1.00 85.69 433 ARG A N 1
ATOM 3274 C CA . ARG A 1 433 ? 25.237 -4.204 -36.014 1.00 85.69 433 ARG A CA 1
ATOM 3275 C C . ARG A 1 433 ? 26.177 -5.052 -36.838 1.00 85.69 433 ARG A C 1
ATOM 3277 O O . ARG A 1 433 ? 25.790 -5.480 -37.918 1.00 85.69 433 ARG A O 1
ATOM 3284 N N . VAL A 1 434 ? 27.384 -5.322 -36.347 1.00 83.50 434 VAL A N 1
ATOM 3285 C CA . VAL A 1 434 ? 28.375 -6.108 -37.100 1.00 83.50 434 VAL A CA 1
ATOM 3286 C C . VAL A 1 434 ? 27.870 -7.529 -37.373 1.00 83.50 434 VAL A C 1
ATOM 3288 O O . VAL A 1 434 ? 28.197 -8.105 -38.409 1.00 83.50 434 VAL A O 1
ATOM 3291 N N . LEU A 1 435 ? 27.053 -8.082 -36.472 1.00 82.69 435 LEU A N 1
ATOM 3292 C CA . LEU A 1 435 ? 26.448 -9.400 -36.637 1.00 82.69 435 LEU A CA 1
ATOM 3293 C C . LEU A 1 435 ? 25.286 -9.412 -37.645 1.00 82.69 435 LEU A C 1
ATOM 3295 O O . LEU A 1 435 ? 25.211 -10.321 -38.468 1.00 82.69 435 LEU A O 1
ATOM 3299 N N . LEU A 1 436 ? 24.374 -8.438 -37.576 1.00 78.06 436 LEU A N 1
ATOM 3300 C CA . LEU A 1 436 ? 23.141 -8.414 -38.374 1.00 78.06 436 LEU A CA 1
ATOM 3301 C C . LEU A 1 436 ? 23.294 -7.724 -39.734 1.00 78.06 436 LEU A C 1
ATOM 3303 O O . LEU A 1 436 ? 22.508 -7.997 -40.639 1.00 78.06 436 LEU A O 1
ATOM 3307 N N . THR A 1 437 ? 24.296 -6.860 -39.917 1.00 71.69 437 THR A N 1
ATOM 3308 C CA . THR A 1 437 ? 24.580 -6.232 -41.219 1.00 71.69 437 THR A CA 1
ATOM 3309 C C . THR A 1 437 ? 25.323 -7.204 -42.132 1.00 71.69 437 THR A C 1
ATOM 3311 O O . THR A 1 437 ? 26.541 -7.170 -42.299 1.00 71.69 437 THR A O 1
ATOM 3314 N N . HIS A 1 438 ? 24.565 -8.114 -42.739 1.00 65.56 438 HIS A N 1
ATOM 3315 C CA . HIS A 1 438 ? 25.069 -9.038 -43.743 1.00 65.56 438 HIS A CA 1
ATOM 3316 C C . HIS A 1 438 ? 24.832 -8.480 -45.150 1.00 65.56 438 HIS A C 1
ATOM 3318 O O . HIS A 1 438 ? 23.713 -8.474 -45.639 1.00 65.56 438 HIS A O 1
ATOM 3324 N N . MET A 1 439 ? 25.903 -8.072 -45.839 1.00 58.56 439 MET A N 1
ATOM 3325 C CA . MET A 1 439 ? 25.833 -7.546 -47.218 1.00 58.56 439 MET A CA 1
ATOM 3326 C C . MET A 1 439 ? 25.977 -8.626 -48.311 1.00 58.56 439 MET A C 1
ATOM 3328 O O . MET A 1 439 ? 26.028 -8.312 -49.500 1.00 58.56 439 MET A O 1
ATOM 3332 N N . LYS A 1 440 ? 26.087 -9.911 -47.938 1.00 59.72 440 LYS A N 1
ATOM 3333 C CA . LYS A 1 440 ? 26.209 -11.034 -48.886 1.00 59.72 440 LYS A CA 1
ATOM 3334 C C . LYS A 1 440 ? 24.887 -11.791 -48.985 1.00 59.72 440 LYS A C 1
ATOM 3336 O O . LYS A 1 440 ? 24.415 -12.315 -47.981 1.00 59.72 440 LYS A O 1
ATOM 3341 N N . ASN A 1 441 ? 24.345 -11.891 -50.201 1.00 61.09 441 ASN A N 1
ATOM 3342 C CA . ASN A 1 441 ? 23.157 -12.694 -50.497 1.00 61.09 441 ASN A CA 1
ATOM 3343 C C . ASN A 1 441 ? 23.363 -14.147 -50.068 1.00 61.09 441 ASN A C 1
ATOM 3345 O O . ASN A 1 441 ? 24.416 -14.737 -50.324 1.00 61.09 441 ASN A O 1
ATOM 3349 N N . PHE A 1 442 ? 22.342 -14.725 -49.440 1.00 63.41 442 PHE A N 1
ATOM 3350 C CA . PHE A 1 442 ? 22.350 -16.143 -49.121 1.00 63.41 442 PHE A CA 1
ATOM 3351 C C . PHE A 1 442 ? 22.353 -16.958 -50.418 1.00 63.41 442 PHE A C 1
ATOM 3353 O O . PHE A 1 442 ? 21.747 -16.558 -51.410 1.00 63.41 442 PHE A O 1
ATOM 3360 N N . SER A 1 443 ? 23.032 -18.103 -50.416 1.00 56.28 443 SER A N 1
ATOM 3361 C CA . SER A 1 443 ? 23.109 -19.016 -51.559 1.00 56.28 443 SER A CA 1
ATOM 3362 C C . SER A 1 443 ? 22.644 -20.418 -51.154 1.00 56.28 443 SER A C 1
ATOM 3364 O O . SER A 1 443 ? 23.440 -21.340 -51.002 1.00 56.28 443 SER A O 1
ATOM 3366 N N . PHE A 1 444 ? 21.333 -20.601 -50.968 1.00 72.19 444 PHE A N 1
ATOM 3367 C CA . PHE A 1 444 ? 20.737 -21.918 -50.701 1.00 72.19 444 PHE A CA 1
ATOM 3368 C C . PHE A 1 444 ? 19.550 -22.214 -51.632 1.00 72.19 444 PHE A C 1
ATOM 3370 O O . PHE A 1 444 ? 18.904 -21.310 -52.158 1.00 72.19 444 PHE A O 1
ATOM 3377 N N . ARG A 1 445 ? 19.264 -23.499 -51.878 1.00 64.94 445 ARG A N 1
ATOM 3378 C CA . ARG A 1 445 ? 18.078 -23.957 -52.632 1.00 64.94 445 ARG A CA 1
ATOM 3379 C C . ARG A 1 445 ? 16.963 -24.289 -51.627 1.00 64.94 445 ARG A C 1
ATOM 3381 O O . ARG A 1 445 ? 17.292 -24.893 -50.611 1.00 64.94 445 ARG A O 1
ATOM 3388 N N . PRO A 1 446 ? 15.676 -23.961 -51.866 1.00 79.44 446 PRO A N 1
ATOM 3389 C CA . PRO A 1 446 ? 15.053 -23.450 -53.096 1.00 79.44 446 PRO A CA 1
ATOM 3390 C C . PRO A 1 446 ? 15.152 -21.923 -53.300 1.00 79.44 446 PRO A C 1
ATOM 3392 O O . PRO A 1 446 ? 15.201 -21.137 -52.358 1.00 79.44 446 PRO A O 1
ATOM 3395 N N . SER A 1 447 ? 15.126 -21.485 -54.566 1.00 74.00 447 SER A N 1
ATOM 3396 C CA . SER A 1 447 ? 15.404 -20.098 -54.985 1.00 74.00 447 SER A CA 1
ATOM 3397 C C . SER A 1 447 ? 14.390 -19.049 -54.515 1.00 74.00 447 SER A C 1
ATOM 3399 O O . SER A 1 447 ? 14.736 -17.873 -54.433 1.00 74.00 447 SER A O 1
ATOM 3401 N N . TRP A 1 448 ? 13.144 -19.440 -54.233 1.00 79.12 448 TRP A N 1
ATOM 3402 C CA . TRP A 1 448 ? 12.132 -18.533 -53.678 1.00 79.12 448 TRP A CA 1
ATOM 3403 C C . TRP A 1 448 ? 12.421 -18.227 -52.202 1.00 79.12 448 TRP A C 1
ATOM 3405 O O . TRP A 1 448 ? 12.360 -17.070 -51.797 1.00 79.12 448 TRP A O 1
ATOM 3415 N N . LEU A 1 449 ? 12.846 -19.239 -51.437 1.00 74.69 449 LEU A N 1
ATOM 3416 C CA . LEU A 1 449 ? 13.243 -19.109 -50.036 1.00 74.69 449 LEU A CA 1
ATOM 3417 C C . LEU A 1 449 ? 14.555 -18.317 -49.921 1.00 74.69 449 LEU A C 1
ATOM 3419 O O . LEU A 1 449 ? 14.698 -17.471 -49.050 1.00 74.69 449 LEU A O 1
ATOM 3423 N N . CYS A 1 450 ? 15.470 -18.515 -50.871 1.00 71.81 450 CYS A N 1
ATOM 3424 C CA . CYS A 1 450 ? 16.708 -17.749 -51.005 1.00 71.81 450 CYS A CA 1
ATOM 3425 C C . CYS A 1 450 ? 16.462 -16.258 -51.275 1.00 71.81 450 CYS A C 1
ATOM 3427 O O . CYS A 1 450 ? 17.115 -15.403 -50.677 1.00 71.81 450 CYS A O 1
ATOM 3429 N N . ARG A 1 451 ? 15.514 -15.933 -52.168 1.00 69.00 451 ARG A N 1
ATOM 3430 C CA . ARG A 1 451 ? 15.116 -14.547 -52.458 1.00 69.00 451 ARG A CA 1
ATOM 3431 C C . ARG A 1 451 ? 14.393 -13.911 -51.277 1.00 69.00 451 ARG A C 1
ATOM 3433 O O . ARG A 1 451 ? 14.712 -12.779 -50.943 1.00 69.00 451 ARG A O 1
ATOM 3440 N N . ALA A 1 452 ? 13.485 -14.638 -50.625 1.00 72.31 452 ALA A N 1
ATOM 3441 C CA . ALA A 1 452 ? 12.794 -14.163 -49.429 1.00 72.31 452 ALA A CA 1
ATOM 3442 C C . ALA A 1 452 ? 13.771 -13.912 -48.267 1.00 72.31 452 ALA A C 1
ATOM 3444 O O . ALA A 1 452 ? 13.737 -12.850 -47.655 1.00 72.31 452 ALA A O 1
ATOM 3445 N N . ALA A 1 453 ? 14.700 -14.839 -48.015 1.00 66.56 453 ALA A N 1
ATOM 3446 C CA . ALA A 1 453 ? 15.727 -14.680 -46.991 1.00 66.56 453 ALA A CA 1
ATOM 3447 C C . ALA A 1 453 ? 16.720 -13.563 -47.335 1.00 66.56 453 ALA A C 1
ATOM 3449 O O . ALA A 1 453 ? 17.058 -12.768 -46.469 1.00 66.56 453 ALA A O 1
ATOM 3450 N N . SER A 1 454 ? 17.149 -13.438 -48.593 1.00 66.94 454 SER A N 1
ATOM 3451 C CA . SER A 1 454 ? 18.029 -12.330 -48.994 1.00 66.94 454 SER A CA 1
ATOM 3452 C C . SER A 1 454 ? 17.309 -10.980 -48.893 1.00 66.94 454 SER A C 1
ATOM 3454 O O . SER A 1 454 ? 17.882 -10.021 -48.394 1.00 66.94 454 SER A O 1
ATOM 3456 N N . ALA A 1 455 ? 16.027 -10.897 -49.257 1.00 67.75 455 ALA A N 1
ATOM 3457 C CA . ALA A 1 455 ? 15.238 -9.678 -49.080 1.00 67.75 455 ALA A CA 1
ATOM 3458 C C . ALA A 1 455 ? 15.039 -9.307 -47.598 1.00 67.75 455 ALA A C 1
ATOM 3460 O O . ALA A 1 455 ? 15.098 -8.130 -47.256 1.00 67.75 455 ALA A O 1
ATOM 3461 N N . ALA A 1 456 ? 14.839 -10.294 -46.720 1.00 65.75 456 ALA A N 1
ATOM 3462 C CA . ALA A 1 456 ? 14.616 -10.065 -45.293 1.00 65.75 456 ALA A CA 1
ATOM 3463 C C . ALA A 1 456 ? 15.903 -9.759 -44.504 1.00 65.75 456 ALA A C 1
ATOM 3465 O O . ALA A 1 456 ? 15.878 -8.918 -43.610 1.00 65.75 456 ALA A O 1
ATOM 3466 N N . PHE A 1 457 ? 17.015 -10.434 -44.816 1.00 63.62 457 PHE A N 1
ATOM 3467 C CA . PHE A 1 457 ? 18.255 -10.382 -44.028 1.00 63.62 457 PHE A CA 1
ATOM 3468 C C . PHE A 1 457 ? 19.382 -9.555 -44.658 1.00 63.62 457 PHE A C 1
ATOM 3470 O O . PHE A 1 457 ? 20.265 -9.113 -43.931 1.00 63.62 457 PHE A O 1
ATOM 3477 N N . VAL A 1 458 ? 19.376 -9.356 -45.979 1.00 64.75 458 VAL A N 1
ATOM 3478 C CA . VAL A 1 458 ? 20.366 -8.516 -46.681 1.00 64.75 458 VAL A CA 1
ATOM 3479 C C . VAL A 1 458 ? 19.757 -7.173 -47.052 1.00 64.75 458 VAL A C 1
ATOM 3481 O O . VAL A 1 458 ? 20.422 -6.156 -46.905 1.00 64.75 458 VAL A O 1
ATOM 3484 N N . GLY A 1 459 ? 18.487 -7.171 -47.477 1.00 63.09 459 GLY A N 1
ATOM 3485 C CA . GLY A 1 459 ? 17.755 -5.960 -47.843 1.00 63.09 459 GLY A CA 1
ATOM 3486 C C . GLY A 1 459 ? 18.399 -5.188 -49.003 1.00 63.09 459 GLY A C 1
ATOM 3487 O O . GLY A 1 459 ? 19.462 -5.532 -49.514 1.00 63.09 459 GLY A O 1
ATOM 3488 N N . SER A 1 460 ? 17.733 -4.134 -49.469 1.00 63.16 460 SER A N 1
ATOM 3489 C CA . SER A 1 460 ? 18.351 -3.144 -50.358 1.00 63.16 460 SER A CA 1
ATOM 3490 C C . SER A 1 460 ? 18.434 -1.822 -49.611 1.00 63.16 460 SER A C 1
ATOM 3492 O O . SER A 1 460 ? 17.394 -1.268 -49.257 1.00 63.16 460 SER A O 1
ATOM 3494 N N . ILE A 1 461 ? 19.647 -1.323 -49.391 1.00 64.62 461 ILE A N 1
ATOM 3495 C CA . ILE A 1 461 ? 19.906 0.009 -48.833 1.00 64.62 461 ILE A CA 1
ATOM 3496 C C . ILE A 1 461 ? 19.442 1.030 -49.881 1.00 64.62 461 ILE A C 1
ATOM 3498 O O . ILE A 1 461 ? 20.090 1.233 -50.907 1.00 64.62 461 ILE A O 1
ATOM 3502 N N . GLN A 1 462 ? 18.256 1.605 -49.678 1.00 64.50 462 GLN A N 1
ATOM 3503 C CA . GLN A 1 462 ? 17.711 2.649 -50.546 1.00 64.50 462 GLN A CA 1
ATOM 3504 C C . GLN A 1 462 ? 18.328 3.991 -50.152 1.00 64.50 462 GLN A C 1
ATOM 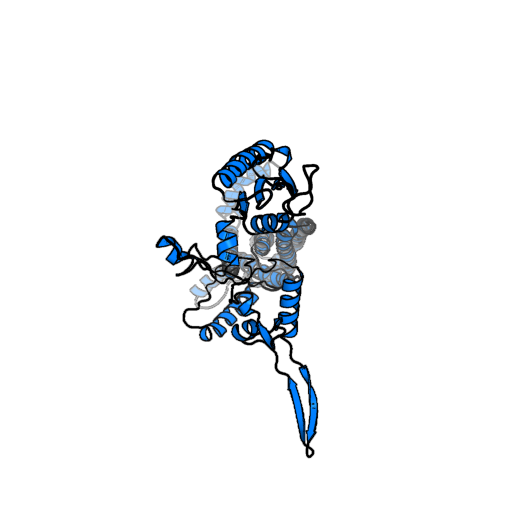3506 O O . GLN A 1 462 ? 18.460 4.298 -48.972 1.00 64.50 462 GLN A O 1
ATOM 3511 N N . SER A 1 463 ? 18.683 4.805 -51.144 1.00 64.56 463 SER A N 1
ATOM 3512 C CA . SER A 1 463 ? 19.108 6.181 -50.889 1.00 64.56 463 SER A CA 1
ATOM 3513 C C . SER A 1 463 ? 17.970 6.976 -50.253 1.00 64.56 463 SER A C 1
ATOM 3515 O O . SER A 1 463 ? 16.820 6.857 -50.680 1.00 64.56 463 SER A O 1
ATOM 3517 N N . GLU A 1 464 ? 18.297 7.808 -49.272 1.00 66.00 464 GLU A N 1
ATOM 3518 C CA . GLU A 1 464 ? 17.341 8.649 -48.546 1.00 66.00 464 GLU A CA 1
ATOM 3519 C C . GLU A 1 464 ? 16.521 9.562 -49.478 1.00 66.00 464 GLU A C 1
ATOM 3521 O O . GLU A 1 464 ? 15.318 9.737 -49.286 1.00 66.00 464 GLU A O 1
ATOM 3526 N N . ASP A 1 465 ? 17.123 10.006 -50.587 1.00 65.19 465 ASP A N 1
ATOM 3527 C CA . ASP A 1 465 ? 16.481 10.806 -51.642 1.00 65.19 465 ASP A CA 1
ATOM 3528 C C . ASP A 1 465 ? 15.302 10.087 -52.328 1.00 65.19 465 ASP A C 1
ATOM 3530 O O . ASP A 1 465 ? 14.423 10.708 -52.939 1.00 65.19 465 ASP A O 1
ATOM 3534 N N . LYS A 1 466 ? 15.286 8.751 -52.258 1.00 68.25 466 LYS A N 1
ATOM 3535 C CA . LYS A 1 466 ? 14.249 7.891 -52.843 1.00 68.25 466 LYS A CA 1
ATOM 3536 C C . LYS A 1 466 ? 13.162 7.518 -51.834 1.00 68.25 466 LYS A C 1
ATOM 3538 O O . LYS A 1 466 ? 12.124 7.001 -52.246 1.00 68.25 466 LYS A O 1
ATOM 3543 N N . HIS A 1 467 ? 13.366 7.794 -50.545 1.00 74.75 467 HIS A N 1
ATOM 3544 C CA . HIS A 1 467 ? 12.398 7.498 -49.498 1.00 74.75 467 HIS A CA 1
ATOM 3545 C C . HIS A 1 467 ? 11.242 8.520 -49.539 1.00 74.75 467 HIS A C 1
ATOM 3547 O O . HIS A 1 467 ? 11.485 9.720 -49.419 1.00 74.75 467 HIS A O 1
ATOM 3553 N N . PRO A 1 468 ? 9.973 8.105 -49.711 1.00 76.25 468 PRO A N 1
ATOM 3554 C CA . PRO A 1 468 ? 8.852 9.019 -49.936 1.00 76.25 468 PRO A CA 1
ATOM 3555 C C . PRO A 1 468 ? 8.583 9.923 -48.728 1.00 76.25 468 PRO A C 1
ATOM 3557 O O . PRO A 1 468 ? 8.273 11.099 -48.911 1.00 76.25 468 PRO A O 1
ATOM 3560 N N . VAL A 1 469 ? 8.747 9.397 -47.509 1.00 78.50 469 VAL A N 1
ATOM 3561 C CA . VAL A 1 469 ? 8.569 10.167 -46.268 1.00 78.50 469 VAL A CA 1
ATOM 3562 C C . VAL A 1 469 ? 9.731 11.136 -46.072 1.00 78.50 469 VAL A C 1
ATOM 3564 O O . VAL A 1 469 ? 9.498 12.319 -45.840 1.00 78.50 469 VAL A O 1
ATOM 3567 N N . SER A 1 470 ? 10.973 10.673 -46.240 1.00 76.62 470 SER A N 1
ATOM 3568 C CA . SER A 1 470 ? 12.156 11.518 -46.028 1.00 76.62 470 SER A CA 1
ATOM 3569 C C . SER A 1 470 ? 12.210 12.623 -47.073 1.00 76.62 470 SER A C 1
ATOM 3571 O O . SER A 1 470 ? 12.393 13.777 -46.726 1.00 76.62 470 SER A O 1
ATOM 3573 N N . ARG A 1 471 ? 11.899 12.328 -48.339 1.00 80.12 471 ARG A N 1
ATOM 3574 C CA . ARG A 1 471 ? 11.806 13.330 -49.409 1.00 80.12 471 ARG A CA 1
ATOM 3575 C C . ARG A 1 471 ? 10.727 14.388 -49.156 1.00 80.12 471 ARG A C 1
ATOM 3577 O O . ARG A 1 471 ? 10.906 15.542 -49.547 1.00 80.12 471 ARG A O 1
ATOM 3584 N N . PHE A 1 472 ? 9.594 14.013 -48.559 1.00 82.75 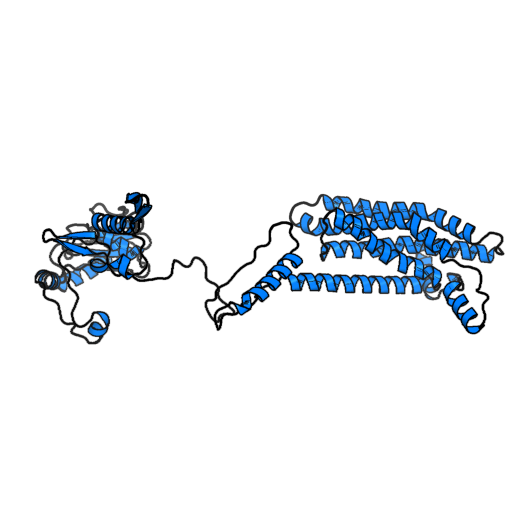472 PHE A N 1
ATOM 3585 C CA . PHE A 1 472 ? 8.567 14.977 -48.157 1.00 82.75 472 PHE A CA 1
ATOM 3586 C C . PHE A 1 472 ? 9.060 15.867 -47.011 1.00 82.75 472 PHE A C 1
ATOM 3588 O O . PHE A 1 472 ? 8.915 17.084 -47.091 1.00 82.75 472 PHE A O 1
ATOM 3595 N N . LEU A 1 473 ? 9.687 15.273 -45.992 1.00 81.69 473 LEU A N 1
ATOM 3596 C CA . LEU A 1 473 ? 10.240 16.000 -44.850 1.00 81.69 473 LEU A CA 1
ATOM 3597 C C . LEU A 1 473 ? 11.386 16.933 -45.263 1.00 81.69 473 LEU A C 1
ATOM 3599 O O . LEU A 1 473 ? 11.330 18.109 -44.926 1.00 81.69 473 LEU A O 1
ATOM 3603 N N . ILE A 1 474 ? 12.349 16.454 -46.058 1.00 80.69 474 ILE A N 1
ATOM 3604 C CA . ILE A 1 474 ? 13.460 17.243 -46.617 1.00 80.69 474 ILE A CA 1
ATOM 3605 C C . ILE A 1 474 ? 12.914 18.470 -47.336 1.00 80.69 474 ILE A C 1
ATOM 3607 O O . ILE A 1 474 ? 13.298 19.582 -47.014 1.00 80.69 474 ILE A O 1
ATOM 3611 N N . ARG A 1 475 ? 11.924 18.310 -48.224 1.00 81.69 475 ARG A N 1
ATOM 3612 C CA . ARG A 1 475 ? 11.285 19.454 -48.902 1.00 81.69 475 ARG A CA 1
ATOM 3613 C C . ARG A 1 475 ? 10.660 20.475 -47.954 1.00 81.69 475 ARG A C 1
ATOM 3615 O O . ARG A 1 475 ? 10.544 21.637 -48.333 1.00 81.69 475 ARG A O 1
ATOM 3622 N N . LEU A 1 476 ? 10.200 20.040 -46.784 1.00 84.88 476 LEU A N 1
ATOM 3623 C CA . LEU A 1 476 ? 9.558 20.898 -45.799 1.00 84.88 476 LEU A CA 1
ATOM 3624 C C . LEU A 1 476 ? 10.586 21.667 -44.958 1.00 84.88 476 LEU A C 1
ATOM 3626 O O . LEU A 1 476 ? 10.369 22.849 -44.700 1.00 84.88 476 LEU A O 1
ATOM 3630 N N . TYR A 1 477 ? 11.684 21.024 -44.537 1.00 82.50 477 TYR A N 1
ATOM 3631 C CA . TYR A 1 477 ? 12.674 21.647 -43.648 1.00 82.50 477 TYR A CA 1
ATOM 3632 C C . TYR A 1 477 ? 13.881 22.268 -44.368 1.00 82.50 477 TYR A C 1
ATOM 3634 O O . TYR A 1 477 ? 14.453 23.209 -43.822 1.00 82.50 477 TYR A O 1
ATOM 3642 N N . ASP A 1 478 ? 14.258 21.818 -45.574 1.00 81.94 478 ASP A N 1
ATOM 3643 C CA . ASP A 1 478 ? 15.382 22.378 -46.358 1.00 81.94 478 ASP A CA 1
ATOM 3644 C C . ASP A 1 478 ? 15.326 23.908 -46.484 1.00 81.94 478 ASP A C 1
ATOM 3646 O O . ASP A 1 478 ? 16.348 24.560 -46.268 1.00 81.94 478 ASP A O 1
ATOM 3650 N N . PRO A 1 479 ? 14.162 24.524 -46.788 1.00 83.31 479 PRO A N 1
ATOM 3651 C CA . PRO A 1 479 ? 14.076 25.975 -46.924 1.00 83.31 479 PRO A CA 1
ATOM 3652 C C . PRO A 1 479 ? 14.422 26.721 -45.634 1.00 83.31 479 PRO A C 1
ATOM 3654 O O . PRO A 1 479 ? 14.894 27.849 -45.691 1.00 83.31 479 PRO A O 1
ATOM 3657 N N . VAL A 1 480 ? 14.172 26.100 -44.479 1.00 81.19 480 VAL A N 1
ATOM 3658 C CA . VAL A 1 480 ? 14.442 26.678 -43.158 1.00 81.19 480 VAL A CA 1
ATOM 3659 C C . VAL A 1 480 ? 15.894 26.426 -42.757 1.00 81.19 480 VAL A C 1
ATOM 3661 O O . VAL A 1 480 ? 16.553 27.335 -42.267 1.00 81.19 480 VAL A O 1
ATOM 3664 N N . ALA A 1 481 ? 16.408 25.220 -43.010 1.00 75.31 481 ALA A N 1
ATOM 3665 C CA . ALA A 1 481 ? 17.785 24.843 -42.701 1.00 75.31 481 ALA A CA 1
ATOM 3666 C C . ALA A 1 481 ? 18.819 25.585 -43.564 1.00 75.31 481 ALA A C 1
ATOM 3668 O O . ALA A 1 481 ? 19.911 25.859 -43.091 1.00 75.31 481 ALA A O 1
ATOM 3669 N N . MET A 1 482 ? 18.477 25.936 -44.809 1.00 76.31 482 MET A N 1
ATOM 3670 C CA . MET A 1 482 ? 19.326 26.759 -45.682 1.00 76.31 482 MET A CA 1
ATOM 3671 C C . MET A 1 482 ? 19.212 28.268 -45.406 1.00 76.31 482 MET A C 1
ATOM 3673 O O . MET A 1 482 ? 19.923 29.058 -46.027 1.00 76.31 482 MET A O 1
ATOM 3677 N N . TRP A 1 483 ? 18.288 28.683 -44.531 1.00 69.38 483 TRP A N 1
ATOM 3678 C CA . TRP A 1 483 ? 18.105 30.085 -44.143 1.00 69.38 483 TRP A CA 1
ATOM 3679 C C . TRP A 1 483 ? 18.955 30.482 -42.923 1.00 69.38 483 TRP A C 1
ATOM 3681 O O . TRP A 1 483 ? 19.220 31.669 -42.733 1.00 69.38 483 TRP A O 1
ATOM 3691 N N . SER A 1 484 ? 19.392 29.500 -42.126 1.00 45.41 484 SER A N 1
ATOM 3692 C CA . SER A 1 484 ? 20.408 29.624 -41.068 1.00 45.41 484 SER A CA 1
ATOM 3693 C C . SER A 1 484 ? 21.797 29.296 -41.593 1.00 45.41 484 SER A C 1
ATOM 3695 O O . SER A 1 484 ? 22.754 29.988 -41.184 1.00 45.41 484 SER A O 1
#

Foldseek 3Di:
DDDLQRQLVVQLVVLVVCVVVQQADQQPWKKWFDDDQWIFIAAHRHHSPRDDSLRTFIAGLPPRHTDHHDGHGHPCSVVVSVVCVVDVPDGMDTTTPRVVVVVCLQVVHWDADPDPVVCVVCNRTNDHDHDDDPDDPVLVVLLVVQLVVQADKDWPQWDDDPNDIDTDIRDRHDDDQVSQQARFSDADPVGHTDGNVNVDDGDDDDDDDPDFDDDPNPDTDDDDDDDDDPPDDLLVVLVVVVVVCVVCVVVDDPPDDDDDPDDCNVVVVVQVVVLVVLVVVLLVVLLVVLCLQQVAQLLSVLLSVVLVVLLVVLVVVCVVVVQDDGNLLSLLSSVLSVLLSVLSSQLSVLLLVQVVVCVVVVVPDDSLVSSVVSLVVCLVVSLVVLQCVLVVLVVQCVDDDPSNVRNVSSSSSNSSSSNSSSVCSNPVSSVSCSVQADQDQDDDPDPVVSVVCCCNRNNDSDDLCPNPVSVVVCVVCVVVVVVD

Sequence (484 aa):
MYDRDSARKELVDYGRKIEARSLVVGPGGNTSIRAGKVVYIKASGTAFEDASPDDYIGVDLKTGEVVDGTRKPSCEVLMHLGCYAVRDDILAIAHTHSPLAVAVASAGITLPPMFPDFIALLGTEVPTIPYVVPAGRELADRVVEAVRSGNYESAGRLIEFGGTEYNIRGRGYLKSVRDLENIVLTASDTGTPIRVKDVGSVAIGPDIRRGVSDLDGKGDVVSGIVVMRHGQNALEVIDRVKAKIREIEPGLPPGVKIVPIYDRSDLILRAIDNLKSTILEVLITVALVVFLFLWHIPSALIPVVTLPIIILLSFIPFRMLGVTANIMSLGGIAIAIGAMVDAAIVVVEQTHKNLELWDRADRREDSRAVVVRAVKQVAGPSFFALLVIAVSFLPILALEGEEGRMFKPLAYTKTLAMIIAALLAITFDPALRVLLTHMKNFSFRPSWLCRAASAAFVGSIQSEDKHPVSRFLIRLYDPVAMWS